Protein AF-W4GRT3-F1 (afdb_monomer)

Organism: Aphanomyces astaci (NCBI:txid112090)

Sequence (505 aa):
MNSPDLSDDTLLDVDLSLLLSSEDEAKFHHVVYFLQLHPTLINQLSRQQVNAFRAAGLLEIELSASHRSASITREMLTTGPMALMFPHYKTFFGVNHVTFRWQATTSGVDVTMANTSRRPVFVGLRVLAPQGIMALHLHDLVRLLETPSKVLLLGYVVTKRAIPLSVHPPAHNLLGLLYSQPILQYTRLGLTLNNRDVHNMRTALATGLVNFVQMSELLVNEAGQSVPFVSQSVGWEVECASWKVLEDLVSDGCQMLHLSCATTSKALILEDGRGGAFPVGVDALKRLFQGSAVQLVQLSECPSPTGGTASQLLLDAGVPYVVAAAPHIRQVTSSQLLRFSTHFYGALMGGKSIDASFCFAQNSPKLPADLFCLYGQSNGHHGSEVLFPITDAPETIFESLPTHRMTVNVCKGFIGRLRKAHDICFWLLDPTHDIRFVNIHGPSGIGKTQLALAATQYATDRGAFDGGIRLLHVKDMVQRKGAEHAVVWLQRIFINIKTNRSNDI

Nearest PDB structures (foldseek):
  1k2m-assembly1_A  TM=6.642E-01  e=6.809E-04  Saccharomyces cerevisiae
  1yjm-assembly2_B  TM=7.106E-01  e=2.486E-03  Mus musculus
  1ujx-assembly1_A  TM=6.169E-01  e=1.068E-03  Mus musculus
  2w3o-assembly1_A  TM=7.201E-01  e=5.469E-03  Homo sapiens
  1qu5-assembly1_A  TM=6.170E-01  e=1.273E-02  Saccharomyces cerevisiae

Structure (mmCIF, N/CA/C/O backbone):
data_AF-W4GRT3-F1
#
_entry.id   AF-W4GRT3-F1
#
loop_
_atom_site.group_PDB
_atom_site.id
_atom_site.type_symbol
_atom_site.label_atom_id
_atom_site.label_alt_id
_atom_site.label_comp_id
_atom_site.label_asym_id
_atom_site.label_entity_id
_atom_site.label_seq_id
_atom_site.pdbx_PDB_ins_code
_atom_site.Cartn_x
_atom_site.Cartn_y
_atom_site.Cartn_z
_atom_site.occupancy
_atom_site.B_iso_or_equiv
_atom_site.auth_seq_id
_atom_site.auth_comp_id
_atom_site.auth_asym_id
_atom_site.auth_atom_id
_atom_site.pdbx_PDB_model_num
ATOM 1 N N . MET A 1 1 ? 7.999 -18.810 78.544 1.00 31.42 1 MET A N 1
ATOM 2 C CA . MET A 1 1 ? 8.328 -17.628 77.719 1.00 31.42 1 MET A CA 1
ATOM 3 C C . MET A 1 1 ? 7.917 -17.933 76.290 1.00 31.42 1 MET A C 1
ATOM 5 O O . MET A 1 1 ? 8.084 -19.076 75.898 1.00 31.42 1 MET A O 1
ATOM 9 N N . ASN A 1 2 ? 7.412 -16.919 75.589 1.00 28.78 2 ASN A N 1
ATOM 10 C CA . ASN A 1 2 ? 7.278 -16.779 74.131 1.00 28.78 2 ASN A CA 1
ATOM 11 C C . ASN A 1 2 ? 6.502 -17.859 73.339 1.00 28.78 2 ASN A C 1
ATOM 13 O O . ASN A 1 2 ? 6.946 -18.987 73.165 1.00 28.78 2 ASN A O 1
ATOM 17 N N . SER A 1 3 ? 5.372 -17.420 72.781 1.00 23.30 3 SER A N 1
ATOM 18 C CA . SER A 1 3 ? 4.803 -17.817 71.480 1.00 23.30 3 SER A CA 1
ATOM 19 C C . SER A 1 3 ? 5.588 -17.126 70.326 1.00 23.30 3 SER A C 1
ATOM 21 O O . SER A 1 3 ? 6.538 -16.398 70.650 1.00 23.30 3 SER A O 1
ATOM 23 N N . PRO A 1 4 ? 5.238 -17.248 69.019 1.00 50.53 4 PRO A N 1
ATOM 24 C CA . PRO A 1 4 ? 4.123 -17.963 68.361 1.00 50.53 4 PRO A CA 1
ATOM 25 C C . PRO A 1 4 ? 4.665 -18.940 67.255 1.00 50.53 4 PRO A C 1
ATOM 27 O O . PRO A 1 4 ? 5.695 -19.547 67.529 1.00 50.53 4 PRO A O 1
ATOM 30 N N . ASP A 1 5 ? 4.105 -19.243 66.064 1.00 28.17 5 ASP A N 1
ATOM 31 C CA . ASP A 1 5 ? 2.927 -18.760 65.302 1.00 28.17 5 ASP A CA 1
ATOM 32 C C . ASP A 1 5 ? 2.471 -19.732 64.165 1.00 28.17 5 ASP A C 1
ATOM 34 O O . ASP A 1 5 ? 3.035 -20.815 64.046 1.00 28.17 5 ASP A O 1
ATOM 38 N N . LEU A 1 6 ? 1.458 -19.309 63.376 1.00 28.75 6 LEU A N 1
ATOM 39 C CA . LEU A 1 6 ? 1.121 -19.547 61.934 1.00 28.75 6 LEU A CA 1
ATOM 40 C C . LEU A 1 6 ? 1.724 -20.744 61.128 1.00 28.75 6 LEU A C 1
ATOM 42 O O . LEU A 1 6 ? 2.896 -21.074 61.254 1.00 28.75 6 LEU A O 1
ATOM 46 N N . SER A 1 7 ? 1.043 -21.318 60.120 1.00 27.84 7 SER A N 1
ATOM 47 C CA . SER A 1 7 ? -0.387 -21.290 59.748 1.00 27.84 7 SER A CA 1
ATOM 48 C C . SER A 1 7 ? -0.739 -22.369 58.713 1.00 27.84 7 SER A C 1
ATOM 50 O O . SER A 1 7 ? 0.069 -22.728 57.862 1.00 27.84 7 SER A O 1
ATOM 52 N N . ASP A 1 8 ? -1.997 -22.795 58.792 1.00 30.36 8 ASP A N 1
ATOM 53 C CA . ASP A 1 8 ? -2.892 -23.222 57.708 1.00 30.36 8 ASP A CA 1
ATOM 54 C C . ASP A 1 8 ? -2.507 -22.716 56.293 1.00 30.36 8 ASP A C 1
ATOM 56 O O . ASP A 1 8 ? -2.275 -21.520 56.111 1.00 30.36 8 ASP A O 1
ATOM 60 N N . ASP A 1 9 ? -2.469 -23.617 55.303 1.00 27.86 9 ASP A N 1
ATOM 61 C CA . ASP A 1 9 ? -2.171 -23.315 53.890 1.00 27.86 9 ASP A CA 1
ATOM 62 C C . ASP A 1 9 ? -3.283 -23.936 53.025 1.00 27.86 9 ASP A C 1
ATOM 64 O O . ASP A 1 9 ? -3.315 -25.141 52.752 1.00 27.86 9 ASP A O 1
ATOM 68 N N . THR A 1 10 ? -4.298 -23.125 52.721 1.00 30.16 10 THR A N 1
ATOM 69 C CA . THR A 1 10 ? -5.608 -23.593 52.255 1.00 30.16 10 THR A CA 1
ATOM 70 C C . THR A 1 10 ? -5.644 -23.869 50.753 1.00 30.16 10 THR A C 1
ATOM 72 O O . THR A 1 10 ? -5.160 -23.089 49.932 1.00 30.16 10 THR A O 1
ATOM 75 N N . LEU A 1 11 ? -6.341 -24.945 50.372 1.00 28.03 11 LEU A N 1
ATOM 76 C CA . LEU A 1 11 ? -6.884 -25.084 49.021 1.00 28.03 11 LEU A CA 1
ATOM 77 C C . LEU A 1 11 ? -7.899 -23.958 48.790 1.00 28.03 11 LEU A C 1
ATOM 79 O O . LEU A 1 11 ? -9.042 -24.047 49.232 1.00 28.03 11 LEU A O 1
ATOM 83 N N . LEU A 1 12 ? -7.477 -22.896 48.103 1.00 30.23 12 LEU A N 1
ATOM 84 C CA . LEU A 1 12 ? -8.391 -21.882 47.589 1.00 30.23 12 LEU A CA 1
ATOM 85 C C . LEU A 1 12 ? -9.170 -22.463 46.406 1.00 30.23 12 LEU A C 1
ATOM 87 O O . LEU A 1 12 ? -8.752 -22.357 45.250 1.00 30.23 12 LEU A O 1
ATOM 91 N N . ASP A 1 13 ? -10.314 -23.071 46.719 1.00 29.86 13 ASP A N 1
ATOM 92 C CA . ASP A 1 13 ? -11.393 -23.260 45.756 1.00 29.86 13 ASP A CA 1
ATOM 93 C C . ASP A 1 13 ? -11.694 -21.916 45.077 1.00 29.86 13 ASP A C 1
ATOM 95 O O . ASP A 1 13 ? -11.893 -20.889 45.731 1.00 29.86 13 ASP A O 1
ATOM 99 N N . VAL A 1 14 ? -11.713 -21.911 43.742 1.00 34.66 14 VAL A N 1
ATOM 100 C CA . VAL A 1 14 ? -12.131 -20.733 42.977 1.00 34.66 14 VAL A CA 1
ATOM 101 C C . VAL A 1 14 ? -13.649 -20.668 43.062 1.00 34.66 14 VAL A C 1
ATOM 103 O O . VAL A 1 14 ? -14.342 -21.400 42.356 1.00 34.66 14 VAL A O 1
ATOM 106 N N . ASP A 1 15 ? -14.134 -19.825 43.971 1.00 34.56 15 ASP A N 1
ATOM 107 C CA . ASP A 1 15 ? -15.536 -19.761 44.370 1.00 34.56 15 ASP A CA 1
ATOM 108 C C . ASP A 1 15 ? -16.459 -19.530 43.159 1.00 34.56 15 ASP A C 1
ATOM 110 O O . ASP A 1 15 ? -16.461 -18.476 42.520 1.00 34.56 15 ASP A O 1
ATOM 114 N N . LEU A 1 16 ? -17.228 -20.565 42.807 1.00 39.00 16 LEU A N 1
ATOM 115 C CA . LEU A 1 16 ? -18.207 -20.525 41.716 1.00 39.00 16 LEU A CA 1
ATOM 116 C C . LEU A 1 16 ? -19.518 -19.845 42.144 1.00 39.00 16 LEU A C 1
ATOM 118 O O . LEU A 1 16 ? -20.385 -19.580 41.305 1.00 39.00 16 LEU A O 1
ATOM 122 N N . SER A 1 17 ? -19.657 -19.530 43.432 1.00 41.81 17 SER A N 1
ATOM 123 C CA . SER A 1 17 ? -20.722 -18.697 43.975 1.00 41.81 17 SER A CA 1
ATOM 124 C C . SER A 1 17 ? -20.330 -17.227 43.816 1.00 41.81 17 SER A C 1
ATOM 126 O O . SER A 1 17 ? -19.512 -16.750 44.587 1.00 41.81 17 SER A O 1
ATOM 128 N N . LEU A 1 18 ? -20.911 -16.520 42.832 1.00 50.59 18 LEU A N 1
ATOM 129 C CA . LEU A 1 18 ? -21.228 -15.066 42.845 1.00 50.59 18 LEU A CA 1
ATOM 130 C C . LEU A 1 18 ? -21.679 -14.541 41.458 1.00 50.59 18 LEU A C 1
ATOM 132 O O . LEU A 1 18 ? -21.297 -13.456 41.019 1.00 50.59 18 LEU A O 1
ATOM 136 N N . LEU A 1 19 ? -22.531 -15.294 40.752 1.00 54.94 19 LEU A N 1
ATOM 137 C CA . LEU A 1 19 ? -23.274 -14.734 39.617 1.00 54.94 19 LEU A CA 1
ATOM 138 C C . LEU A 1 19 ? -24.345 -13.768 40.148 1.00 54.94 19 LEU A C 1
ATOM 140 O O . LEU A 1 19 ? -25.199 -14.161 40.942 1.00 54.94 19 LEU A O 1
ATOM 144 N N . LEU A 1 20 ? -24.271 -12.505 39.724 1.00 61.44 20 LEU A N 1
ATOM 145 C CA . LEU A 1 20 ? -25.205 -11.449 40.119 1.00 61.44 20 LEU A CA 1
ATOM 146 C C . LEU A 1 20 ? -26.630 -11.692 39.594 1.00 61.44 20 LEU A C 1
ATOM 148 O O . LEU A 1 20 ? -26.841 -12.399 38.607 1.00 61.44 20 LEU A O 1
ATOM 152 N N . SER A 1 21 ? -27.612 -11.036 40.222 1.00 69.81 21 SER A N 1
ATOM 153 C CA . SER A 1 21 ? -28.946 -10.901 39.630 1.00 69.81 21 SER A CA 1
ATOM 154 C C . SER A 1 21 ? -28.870 -10.080 38.334 1.00 69.81 21 SER A C 1
ATOM 156 O O . SER A 1 21 ? -27.985 -9.237 38.172 1.00 69.81 21 SER A O 1
ATOM 158 N N . SER A 1 22 ? -29.819 -10.270 37.416 1.00 67.12 22 SER A N 1
ATOM 159 C CA . SER A 1 22 ? -29.853 -9.505 36.159 1.00 67.12 22 SER A CA 1
ATOM 160 C C . SER A 1 22 ? -30.063 -7.995 36.367 1.00 67.12 22 SER A C 1
ATOM 162 O O . SER A 1 22 ? -29.666 -7.205 35.513 1.00 67.12 22 SER A O 1
ATOM 164 N N . GLU A 1 23 ? -30.644 -7.580 37.498 1.00 67.69 23 GLU A N 1
ATOM 165 C CA . GLU A 1 23 ? -30.813 -6.166 37.868 1.00 67.69 23 GLU A CA 1
ATOM 166 C C . GLU A 1 23 ? -29.538 -5.571 38.494 1.00 67.69 23 GLU A C 1
ATOM 168 O O . GLU A 1 23 ? -29.249 -4.384 38.327 1.00 67.69 23 GLU A O 1
ATOM 173 N N . ASP A 1 24 ? -28.734 -6.390 39.177 1.00 72.62 24 ASP A N 1
ATOM 174 C CA . ASP A 1 24 ? -27.425 -5.986 39.697 1.00 72.62 24 ASP A CA 1
ATOM 175 C C . ASP A 1 24 ? -26.358 -5.940 38.598 1.00 72.62 24 ASP A C 1
ATOM 177 O O . ASP A 1 24 ? -25.573 -4.995 38.543 1.00 72.62 24 ASP A O 1
ATOM 181 N N . GLU A 1 25 ? -26.363 -6.908 37.679 1.00 74.88 25 GLU A N 1
ATOM 182 C CA . GLU A 1 25 ? -25.458 -6.945 36.525 1.00 74.88 25 GLU A CA 1
ATOM 183 C C . GLU A 1 25 ? -25.653 -5.733 35.595 1.00 74.88 25 GLU A C 1
ATOM 185 O O . GLU A 1 25 ? -24.675 -5.177 35.087 1.00 74.88 25 GLU A O 1
ATOM 190 N N . ALA A 1 26 ? -26.893 -5.247 35.451 1.00 74.31 26 ALA A N 1
ATOM 191 C CA . ALA A 1 26 ? -27.224 -4.067 34.648 1.00 74.31 26 ALA A CA 1
ATOM 192 C C . ALA A 1 26 ? -26.418 -2.813 35.044 1.00 74.31 26 ALA A C 1
ATOM 194 O O . ALA A 1 26 ? -26.067 -2.001 34.184 1.00 74.31 26 ALA A O 1
ATOM 195 N N . LYS A 1 27 ? -26.045 -2.682 36.327 1.00 76.94 27 LYS A N 1
ATOM 196 C CA . LYS A 1 27 ? -25.219 -1.577 36.853 1.00 76.94 27 LYS A CA 1
ATOM 197 C C . LYS A 1 27 ? -23.838 -1.531 36.187 1.00 76.94 27 LYS A C 1
ATOM 199 O O . LYS A 1 27 ? -23.259 -0.456 36.033 1.00 76.94 27 LYS A O 1
ATOM 204 N N . PHE A 1 28 ? -23.338 -2.679 35.733 1.00 76.75 28 PHE A N 1
ATOM 205 C CA . PHE A 1 28 ? -22.020 -2.853 35.127 1.00 76.75 28 PHE A CA 1
ATOM 206 C C . PHE A 1 28 ? -22.022 -2.875 33.592 1.00 76.75 28 PHE A C 1
ATOM 208 O O . PHE A 1 28 ? -20.951 -2.917 32.992 1.00 76.75 28 PHE A O 1
ATOM 215 N N . HIS A 1 29 ? -23.180 -2.772 32.926 1.00 77.75 29 HIS A N 1
ATOM 216 C CA . HIS A 1 29 ? -23.263 -2.785 31.454 1.00 77.75 29 HIS A CA 1
ATOM 217 C C . HIS A 1 29 ? -22.465 -1.655 30.769 1.00 77.75 29 HIS A C 1
ATOM 219 O O . HIS A 1 29 ? -22.088 -1.787 29.608 1.00 77.75 29 HIS A O 1
ATOM 225 N N . HIS A 1 30 ? -22.161 -0.569 31.487 1.00 74.19 30 HIS A N 1
ATOM 226 C CA . HIS A 1 30 ? -21.310 0.527 31.012 1.00 74.19 30 HIS A CA 1
ATOM 227 C C . HIS A 1 30 ? -19.801 0.184 30.983 1.00 74.19 30 HIS A C 1
ATOM 229 O O . HIS A 1 30 ? -18.994 0.980 30.502 1.00 74.19 30 HIS A O 1
ATOM 235 N N . VAL A 1 31 ? -19.390 -0.967 31.530 1.00 79.88 31 VAL A N 1
ATOM 236 C CA . VAL A 1 31 ? -17.984 -1.372 31.658 1.00 79.88 31 VAL A CA 1
ATOM 237 C C . VAL A 1 31 ? -17.573 -2.257 30.481 1.00 79.88 31 VAL A C 1
ATOM 239 O O . VAL A 1 31 ? -17.681 -3.484 30.526 1.00 79.88 31 VAL A O 1
ATOM 242 N N . VAL A 1 32 ? -17.055 -1.619 29.432 1.00 83.38 32 VAL A N 1
ATOM 243 C CA . VAL A 1 32 ? -16.486 -2.296 28.258 1.00 83.38 32 VAL A CA 1
ATOM 244 C C . VAL A 1 32 ? -14.965 -2.396 28.384 1.00 83.38 32 VAL A C 1
ATOM 246 O O . VAL A 1 32 ? -14.283 -1.407 28.664 1.00 83.38 32 VAL A O 1
ATOM 249 N N . TYR A 1 33 ? -14.435 -3.594 28.148 1.00 87.06 33 TYR A N 1
ATOM 250 C CA . TYR A 1 33 ? -13.009 -3.857 27.985 1.00 87.06 33 TYR A CA 1
ATOM 251 C C . TYR A 1 33 ? -12.697 -4.135 26.514 1.00 87.06 33 TYR A C 1
ATOM 253 O O . TYR A 1 33 ? -13.517 -4.695 25.789 1.00 87.06 33 TYR A O 1
ATOM 261 N N . PHE A 1 34 ? -11.487 -3.788 26.089 1.00 88.00 34 PHE A N 1
ATOM 262 C CA . PHE A 1 34 ? -10.970 -4.103 24.763 1.00 88.00 34 PHE A CA 1
ATOM 263 C C . PHE A 1 34 ? -9.644 -4.850 24.885 1.00 88.00 34 PHE A C 1
ATOM 265 O O . PHE A 1 34 ? -8.769 -4.470 25.662 1.00 88.00 34 PHE A O 1
ATOM 272 N N . LEU A 1 35 ? -9.476 -5.900 24.085 1.00 89.94 35 LEU A N 1
ATOM 273 C CA . LEU A 1 35 ? -8.165 -6.475 23.797 1.00 89.94 35 LEU A CA 1
ATOM 274 C C . LEU A 1 35 ? -7.676 -5.840 22.499 1.00 89.94 35 LEU A C 1
ATOM 276 O O . LEU A 1 35 ? -8.092 -6.241 21.413 1.00 89.94 35 LEU A O 1
ATOM 280 N N . GLN A 1 36 ? -6.822 -4.828 22.616 1.00 88.69 36 GLN A N 1
ATOM 281 C CA . GLN A 1 36 ? -6.223 -4.153 21.465 1.00 88.69 36 GLN A CA 1
ATOM 282 C C . GLN A 1 36 ? -4.933 -4.870 21.065 1.00 88.69 36 GLN A C 1
ATOM 284 O O . GLN A 1 36 ? -4.139 -5.250 21.930 1.00 88.69 36 GLN A O 1
ATOM 289 N N . LEU A 1 37 ? -4.711 -5.068 19.765 1.00 83.69 37 LEU A N 1
ATOM 290 C CA . LEU A 1 37 ? -3.475 -5.652 19.243 1.00 83.69 37 LEU A CA 1
ATOM 291 C C . LEU A 1 37 ? -2.260 -4.819 19.705 1.00 83.69 37 LEU A C 1
ATOM 293 O O . LEU A 1 37 ? -2.313 -3.591 19.728 1.00 83.69 37 LEU A O 1
ATOM 297 N N . HIS A 1 38 ? -1.172 -5.469 20.130 1.00 82.19 38 HIS A N 1
ATOM 298 C CA . HIS A 1 38 ? -0.069 -4.777 20.812 1.00 82.19 38 HIS A CA 1
ATOM 299 C C . HIS A 1 38 ? 0.540 -3.646 19.949 1.00 82.19 38 HIS A C 1
ATOM 301 O O . HIS A 1 38 ? 0.904 -3.920 18.803 1.00 82.19 38 HIS A O 1
ATOM 307 N N . PRO A 1 39 ? 0.747 -2.413 20.466 1.00 69.94 39 PRO A N 1
ATOM 308 C CA . PRO A 1 39 ? 1.189 -1.274 19.650 1.00 69.94 39 PRO A CA 1
ATOM 309 C C . PRO A 1 39 ? 2.493 -1.505 18.877 1.00 69.94 39 PRO A C 1
ATOM 311 O O . PRO A 1 39 ? 2.586 -1.167 17.702 1.00 69.94 39 PRO A O 1
ATOM 314 N N . THR A 1 40 ? 3.491 -2.165 19.477 1.00 67.25 40 THR A N 1
ATOM 315 C CA . THR A 1 40 ? 4.738 -2.509 18.764 1.00 67.25 40 THR A CA 1
ATOM 316 C C . THR A 1 40 ? 4.515 -3.513 17.630 1.00 67.25 40 THR A C 1
ATOM 318 O O . THR A 1 40 ? 5.303 -3.531 16.694 1.00 67.25 40 THR A O 1
ATOM 321 N N . LEU A 1 41 ? 3.458 -4.335 17.694 1.00 68.81 41 LEU A N 1
ATOM 322 C CA . LEU A 1 41 ? 3.066 -5.203 16.584 1.00 68.81 41 LEU A CA 1
ATOM 323 C C . LEU A 1 41 ? 2.369 -4.379 15.495 1.00 68.81 41 LEU A C 1
ATOM 325 O O . LEU A 1 41 ? 2.785 -4.458 14.347 1.00 68.81 41 LEU A O 1
ATOM 329 N N . ILE A 1 42 ? 1.378 -3.545 15.848 1.00 65.81 42 ILE A N 1
ATOM 330 C CA . ILE A 1 42 ? 0.684 -2.654 14.895 1.00 65.81 42 ILE A CA 1
ATOM 331 C C . ILE A 1 42 ? 1.703 -1.831 14.091 1.00 65.81 42 ILE A C 1
ATOM 333 O O . ILE A 1 42 ? 1.656 -1.838 12.866 1.00 65.81 42 ILE A O 1
ATOM 337 N N . ASN A 1 43 ? 2.689 -1.231 14.763 1.00 59.56 43 ASN A N 1
ATOM 338 C CA . ASN A 1 43 ? 3.735 -0.410 14.139 1.00 59.56 43 ASN A CA 1
ATOM 339 C C . ASN A 1 43 ? 4.759 -1.209 13.297 1.00 59.56 43 ASN A C 1
ATOM 341 O O . ASN A 1 43 ? 5.625 -0.608 12.662 1.00 59.56 43 ASN A O 1
ATOM 345 N N . GLN A 1 44 ? 4.707 -2.545 13.315 1.00 59.34 44 GLN A N 1
ATOM 346 C CA . GLN A 1 44 ? 5.532 -3.439 12.488 1.00 59.34 44 GLN A CA 1
ATOM 347 C C . GLN A 1 44 ? 4.747 -4.083 11.338 1.00 59.34 44 GLN A C 1
ATOM 349 O O . GLN A 1 44 ? 5.359 -4.544 10.375 1.00 59.34 44 GLN A O 1
ATOM 354 N N . LEU A 1 45 ? 3.415 -4.131 11.424 1.00 63.94 45 LEU A N 1
ATOM 355 C CA . LEU A 1 45 ? 2.568 -4.686 10.377 1.00 63.94 45 LEU A CA 1
ATOM 356 C C . LEU A 1 45 ? 2.450 -3.719 9.196 1.00 63.94 45 LEU A C 1
ATOM 358 O O . LEU A 1 45 ? 2.214 -2.525 9.355 1.00 63.94 45 LEU A O 1
ATOM 362 N N . SER A 1 46 ? 2.525 -4.262 7.984 1.00 60.94 46 SER A N 1
ATOM 363 C CA . SER A 1 46 ? 2.028 -3.570 6.797 1.00 60.94 46 SER A CA 1
ATOM 364 C C . SER A 1 46 ? 0.517 -3.346 6.900 1.00 60.94 46 SER A C 1
ATOM 366 O O . SER A 1 46 ? -0.214 -4.128 7.512 1.00 60.94 46 SER A O 1
ATOM 368 N N . ARG A 1 47 ? 0.010 -2.311 6.236 1.00 63.78 47 ARG A N 1
ATOM 369 C CA . ARG A 1 47 ? -1.416 -1.983 6.259 1.00 63.78 47 ARG A CA 1
ATOM 370 C C . ARG A 1 47 ? -2.318 -3.103 5.730 1.00 63.78 47 ARG A C 1
ATOM 372 O O . ARG A 1 47 ? -3.372 -3.349 6.309 1.00 63.78 47 ARG A O 1
ATOM 379 N N . GLN A 1 48 ? -1.875 -3.872 4.732 1.00 65.56 48 GLN A N 1
ATOM 380 C CA . GLN A 1 48 ? -2.578 -5.086 4.295 1.00 65.56 48 GLN A CA 1
ATOM 381 C C . GLN A 1 48 ? -2.732 -6.112 5.437 1.00 65.56 48 GLN A C 1
ATOM 383 O O . GLN A 1 48 ? -3.772 -6.761 5.546 1.00 65.56 48 GLN A O 1
ATOM 388 N N . GLN A 1 49 ? -1.719 -6.260 6.298 1.00 71.31 49 GLN A N 1
ATOM 389 C CA . GLN A 1 49 ? -1.777 -7.122 7.481 1.00 71.31 49 GLN A CA 1
ATOM 390 C C . GLN A 1 49 ? -2.695 -6.523 8.568 1.00 71.31 49 GLN A C 1
ATOM 392 O O . GLN A 1 49 ? -3.505 -7.250 9.138 1.00 71.31 49 GLN A O 1
ATOM 397 N N . VAL A 1 50 ? -2.657 -5.206 8.811 1.00 70.69 50 VAL A N 1
ATOM 398 C CA . VAL A 1 50 ? -3.584 -4.522 9.744 1.00 70.69 50 VAL A CA 1
ATOM 399 C C . VAL A 1 50 ? -5.045 -4.663 9.293 1.00 70.69 50 VAL A C 1
ATOM 401 O O . VAL A 1 50 ? -5.908 -5.013 10.099 1.00 70.69 50 VAL A O 1
ATOM 404 N N . ASN A 1 51 ? -5.329 -4.481 8.002 1.00 68.88 51 ASN A N 1
ATOM 405 C CA . ASN A 1 51 ? -6.673 -4.642 7.445 1.00 68.88 51 ASN A CA 1
ATOM 406 C C . ASN A 1 51 ? -7.110 -6.119 7.416 1.00 68.88 51 ASN A C 1
ATOM 408 O O . ASN A 1 51 ? -8.294 -6.400 7.592 1.00 68.88 51 ASN A O 1
ATOM 412 N N . ALA A 1 52 ? -6.179 -7.077 7.309 1.00 74.38 52 ALA A N 1
ATOM 413 C CA . ALA A 1 52 ? -6.469 -8.496 7.533 1.00 74.38 52 ALA A CA 1
ATOM 414 C C . ALA A 1 52 ? -6.869 -8.785 8.995 1.00 74.38 52 ALA A C 1
ATOM 416 O O . ALA A 1 52 ? -7.87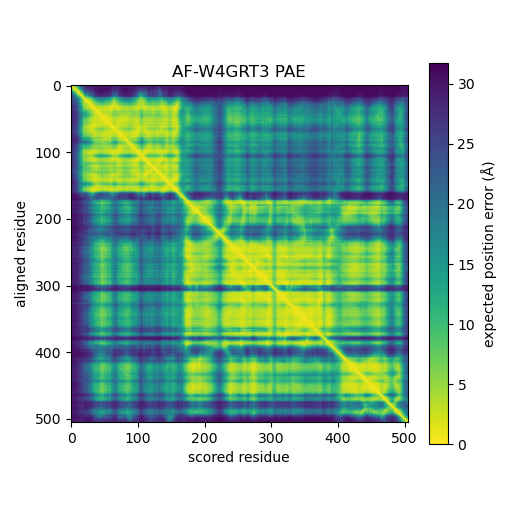4 -9.460 9.223 1.00 74.38 52 ALA A O 1
ATOM 417 N N . PHE A 1 53 ? -6.156 -8.216 9.976 1.00 79.31 53 PHE A N 1
ATOM 418 C CA . PHE A 1 53 ? -6.531 -8.276 11.396 1.00 79.31 53 PHE A CA 1
ATOM 419 C C . PHE A 1 53 ? -7.902 -7.631 11.656 1.00 79.31 53 PHE A C 1
ATOM 421 O O . PHE A 1 53 ? -8.718 -8.202 12.381 1.00 79.31 53 PHE A O 1
ATOM 428 N N . ARG A 1 54 ? -8.188 -6.476 11.037 1.00 80.62 54 ARG A N 1
ATOM 429 C CA . ARG A 1 54 ? -9.486 -5.787 11.138 1.00 80.62 54 ARG A CA 1
ATOM 430 C C . ARG A 1 54 ? -10.619 -6.649 10.571 1.00 80.62 54 ARG A C 1
ATOM 432 O O . ARG A 1 54 ? -11.597 -6.896 11.268 1.00 80.62 54 ARG A O 1
ATOM 439 N N . ALA A 1 55 ? -10.456 -7.175 9.355 1.00 73.69 55 ALA A N 1
ATOM 440 C CA . ALA A 1 55 ? -11.441 -8.035 8.692 1.00 73.69 55 ALA A CA 1
ATOM 441 C C . ALA A 1 55 ? -11.668 -9.382 9.407 1.00 73.69 55 ALA A C 1
ATOM 443 O O . ALA A 1 55 ? -12.735 -9.976 9.271 1.00 73.69 55 ALA A O 1
ATOM 444 N N . ALA A 1 56 ? -10.689 -9.864 10.179 1.00 81.62 56 ALA A N 1
ATOM 445 C CA . ALA A 1 56 ? -10.815 -11.062 11.009 1.00 81.62 56 ALA A CA 1
ATOM 446 C C . ALA A 1 56 ? -11.450 -10.805 12.394 1.00 81.62 56 ALA A C 1
ATOM 448 O O . ALA A 1 56 ? -11.610 -11.755 13.159 1.00 81.62 56 ALA A O 1
ATOM 449 N N . GLY A 1 57 ? -11.774 -9.552 12.746 1.00 84.44 57 GLY A N 1
ATOM 450 C CA . GLY A 1 57 ? -12.242 -9.191 14.091 1.00 84.44 57 GLY A CA 1
ATOM 451 C C . GLY A 1 57 ? -11.165 -9.359 15.171 1.00 84.44 57 GLY A C 1
ATOM 452 O O . GLY A 1 57 ? -11.481 -9.696 16.306 1.00 84.44 57 GLY A O 1
ATOM 453 N N . LEU A 1 58 ? -9.889 -9.194 14.804 1.00 87.69 58 LEU A N 1
ATOM 454 C CA . LEU A 1 58 ? -8.715 -9.438 15.653 1.00 87.69 58 LEU A CA 1
ATOM 455 C C . LEU A 1 58 ? -7.856 -8.179 15.902 1.00 87.69 58 LEU A C 1
ATOM 457 O O . LEU A 1 58 ? -6.805 -8.278 16.526 1.00 87.69 58 LEU A O 1
ATOM 461 N N . LEU A 1 59 ? -8.248 -7.001 15.403 1.00 82.38 59 LEU A N 1
ATOM 462 C CA . LEU A 1 59 ? -7.505 -5.750 15.637 1.00 82.38 59 LEU A CA 1
ATOM 463 C C . LEU A 1 59 ? -7.811 -5.156 17.024 1.00 82.38 59 LEU A C 1
ATOM 465 O O . LEU A 1 59 ? -6.901 -4.865 17.799 1.00 82.38 59 LEU A O 1
ATOM 469 N N . GLU A 1 60 ? -9.098 -5.029 17.342 1.00 86.62 60 GLU A N 1
ATOM 470 C CA . GLU A 1 60 ? -9.618 -4.776 18.685 1.00 86.62 60 GLU A CA 1
ATOM 471 C C . GLU A 1 60 ? -10.748 -5.785 18.931 1.00 86.62 60 GLU A C 1
ATOM 473 O O . GLU A 1 60 ? -11.603 -5.969 18.064 1.00 86.62 60 GLU A O 1
ATOM 478 N N . ILE A 1 61 ? -10.739 -6.463 20.081 1.00 89.44 61 ILE A N 1
ATOM 479 C CA . ILE A 1 61 ? -11.783 -7.422 20.474 1.00 89.44 61 ILE A CA 1
ATOM 480 C C . ILE A 1 61 ? -12.538 -6.838 21.668 1.00 89.44 61 ILE A C 1
ATOM 482 O O . ILE A 1 61 ? -11.944 -6.635 22.728 1.00 89.44 61 ILE A O 1
ATOM 486 N N . GLU A 1 62 ? -13.831 -6.569 21.494 1.00 89.06 62 GLU A N 1
ATOM 487 C CA . GLU A 1 62 ? -14.715 -6.075 22.555 1.00 89.06 62 GLU A CA 1
ATOM 488 C C . GLU A 1 62 ? -15.071 -7.192 23.552 1.00 89.06 62 GLU A C 1
ATOM 490 O O . GLU A 1 62 ? -15.363 -8.325 23.163 1.00 89.06 62 GLU A O 1
ATOM 495 N N . LEU A 1 63 ? -15.079 -6.855 24.842 1.00 88.69 63 LEU A N 1
ATOM 496 C CA . LEU A 1 63 ? -15.587 -7.683 25.932 1.00 88.69 63 LEU A CA 1
ATOM 497 C C . LEU A 1 63 ? -16.521 -6.834 26.802 1.00 88.69 63 LEU A C 1
ATOM 499 O O . LEU A 1 63 ? -16.098 -5.863 27.435 1.00 88.69 63 LEU A O 1
ATOM 503 N N . SER A 1 64 ? -17.804 -7.190 26.807 1.00 87.12 64 SER A N 1
ATOM 504 C CA . SER A 1 64 ? -18.891 -6.391 27.387 1.00 87.12 64 SER A CA 1
ATOM 505 C C . SER A 1 64 ? -20.070 -7.266 27.826 1.00 87.12 64 SER A C 1
ATOM 507 O O . SER A 1 64 ? -20.097 -8.471 27.572 1.00 87.12 64 SER A O 1
ATOM 509 N N . ALA A 1 65 ? -21.096 -6.657 28.429 1.00 82.12 65 ALA A N 1
ATOM 510 C CA . ALA A 1 65 ? -22.337 -7.349 28.782 1.00 82.12 65 ALA A CA 1
ATOM 511 C C . ALA A 1 65 ? -23.097 -7.928 27.566 1.00 82.12 65 ALA A C 1
ATOM 513 O O . ALA A 1 65 ? -23.828 -8.911 27.720 1.00 82.12 65 ALA A O 1
ATOM 514 N N . SER A 1 66 ? -22.910 -7.354 26.369 1.00 80.94 66 SER A N 1
ATOM 515 C CA . SER A 1 66 ? -23.389 -7.888 25.084 1.00 80.94 66 SER A CA 1
ATOM 516 C C . SER A 1 66 ? -22.412 -8.896 24.469 1.00 80.94 66 SER A C 1
ATOM 518 O O . SER A 1 66 ? -22.834 -9.943 23.983 1.00 80.94 66 SER A O 1
ATOM 520 N N . HIS A 1 67 ? -21.106 -8.637 24.550 1.00 86.06 67 HIS A N 1
ATOM 521 C CA . HIS A 1 67 ? -20.045 -9.505 24.032 1.00 86.06 67 HIS A CA 1
ATOM 522 C C . HIS A 1 67 ? -19.332 -10.242 25.176 1.00 86.06 67 HIS A C 1
ATOM 524 O O . HIS A 1 67 ? -18.143 -10.054 25.432 1.00 86.06 67 HIS A O 1
ATOM 530 N N . ARG A 1 68 ? -20.080 -11.102 25.886 1.00 87.94 68 ARG A N 1
ATOM 531 C CA . ARG A 1 68 ? -19.619 -11.743 27.137 1.00 87.94 68 ARG A CA 1
ATOM 532 C C . ARG A 1 68 ? -18.461 -12.727 26.971 1.00 87.94 68 ARG A C 1
ATOM 534 O O . ARG A 1 68 ? -17.798 -13.067 27.949 1.00 87.94 68 ARG A O 1
ATOM 541 N N . SER A 1 69 ? -18.204 -13.213 25.760 1.00 90.94 69 SER A N 1
ATOM 542 C CA . SER A 1 69 ? -17.049 -14.070 25.490 1.00 90.94 69 SER A CA 1
ATOM 543 C C . SER A 1 69 ? -16.568 -13.959 24.053 1.00 90.94 69 SER A C 1
ATOM 545 O O . SER A 1 69 ? -17.371 -14.067 23.128 1.00 90.94 69 SER A O 1
ATOM 547 N N . ALA A 1 70 ? -15.252 -13.874 23.875 1.00 92.00 70 ALA A N 1
ATOM 548 C CA . ALA A 1 70 ? -14.589 -13.933 22.577 1.00 92.00 70 ALA A CA 1
ATOM 549 C C . ALA A 1 70 ? -13.558 -15.069 22.568 1.00 92.00 70 ALA A C 1
ATOM 551 O O . ALA A 1 70 ? -12.952 -15.379 23.593 1.00 92.00 70 ALA A O 1
ATOM 552 N N . SER A 1 71 ? -13.336 -15.711 21.422 1.00 91.56 71 SER A N 1
ATOM 553 C CA . SER A 1 71 ? -12.318 -16.762 21.281 1.00 91.56 71 SER A CA 1
ATOM 554 C C . SER A 1 71 ? -11.468 -16.527 20.049 1.00 91.56 71 SER A C 1
ATOM 556 O O . SER A 1 71 ? -11.998 -16.378 18.954 1.00 91.56 71 SER A O 1
ATOM 558 N N . ILE A 1 72 ? -10.148 -16.567 20.217 1.00 91.75 72 ILE A N 1
ATOM 559 C CA . ILE A 1 72 ? -9.213 -16.545 19.095 1.00 91.75 72 ILE A CA 1
ATOM 560 C C . ILE A 1 72 ? -9.000 -17.996 18.662 1.00 91.75 72 ILE A C 1
ATOM 562 O O . ILE A 1 72 ? -8.502 -18.827 19.429 1.00 91.75 72 ILE A O 1
ATOM 566 N N . THR A 1 73 ? -9.397 -18.313 17.433 1.00 90.31 73 THR A N 1
ATOM 567 C CA . THR A 1 73 ? -9.268 -19.654 16.849 1.00 90.31 73 THR A CA 1
ATOM 568 C C . THR A 1 73 ? -8.097 -19.715 15.869 1.00 90.31 73 THR A C 1
ATOM 570 O O . THR A 1 73 ? -7.686 -18.710 15.284 1.00 90.31 73 THR A O 1
ATOM 573 N N . ARG A 1 74 ? -7.568 -20.919 15.615 1.00 88.50 74 ARG A N 1
ATOM 574 C CA . ARG A 1 74 ? -6.630 -21.132 14.494 1.00 88.50 74 ARG A CA 1
ATOM 575 C C 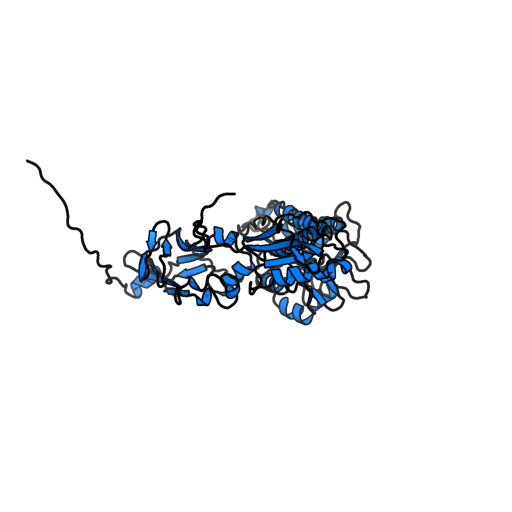. ARG A 1 74 ? -7.271 -20.801 13.148 1.00 88.50 74 ARG A C 1
ATOM 577 O O . ARG A 1 74 ? -6.543 -20.518 12.202 1.00 88.50 74 ARG A O 1
ATOM 584 N N . GLU A 1 75 ? -8.593 -20.883 13.030 1.00 87.56 75 GLU A N 1
ATOM 585 C CA . GLU A 1 75 ? -9.282 -20.568 11.783 1.00 87.56 75 GLU A CA 1
ATOM 586 C C . GLU A 1 75 ? -9.157 -19.080 11.460 1.00 87.56 75 GLU A C 1
ATOM 588 O O . GLU A 1 75 ? -8.541 -18.753 10.450 1.00 87.56 75 GLU A O 1
ATOM 593 N N . MET A 1 76 ? -9.556 -18.198 12.384 1.00 86.38 76 MET A N 1
ATOM 594 C CA . MET A 1 76 ? -9.406 -16.738 12.247 1.00 86.38 76 MET A CA 1
ATOM 595 C C . MET A 1 76 ? -7.958 -16.316 11.944 1.00 86.38 76 MET A C 1
ATOM 597 O O . MET A 1 76 ? -7.732 -15.364 11.209 1.00 86.38 76 MET A O 1
ATOM 601 N N . LEU A 1 77 ? -6.967 -17.046 12.471 1.00 85.38 77 LEU A N 1
ATOM 602 C CA . LEU A 1 77 ? -5.540 -16.788 12.244 1.00 85.38 77 LEU A CA 1
ATOM 603 C C . LEU A 1 77 ? -4.952 -17.448 10.978 1.00 85.38 77 LEU A C 1
ATOM 605 O O . LEU A 1 77 ? -3.783 -17.212 10.678 1.00 85.38 77 LEU A O 1
ATOM 609 N N . THR A 1 78 ? -5.679 -18.323 10.263 1.00 80.56 78 THR A N 1
ATOM 610 C CA . THR A 1 78 ? -5.114 -19.112 9.139 1.00 80.56 78 THR A CA 1
ATOM 611 C C . THR A 1 78 ? -6.061 -19.377 7.957 1.00 80.56 78 THR A C 1
ATOM 613 O O . THR A 1 78 ? -5.785 -20.270 7.144 1.00 80.56 78 THR A O 1
ATOM 616 N N . THR A 1 79 ? -7.154 -18.621 7.844 1.00 79.75 79 THR A N 1
ATOM 617 C CA . THR A 1 79 ? -8.067 -18.572 6.686 1.00 79.75 79 THR A CA 1
ATOM 618 C C . THR A 1 79 ? -8.300 -17.119 6.248 1.00 79.75 79 THR A C 1
ATOM 620 O O . THR A 1 79 ? -7.784 -16.187 6.869 1.00 79.75 79 THR A O 1
ATOM 623 N N . GLY A 1 80 ? -9.020 -16.913 5.137 1.00 80.50 80 GLY A N 1
ATOM 624 C CA . GLY A 1 80 ? -9.345 -15.575 4.630 1.00 80.50 80 GLY A CA 1
ATOM 625 C C . GLY A 1 80 ? -8.103 -14.684 4.429 1.00 80.50 80 GLY A C 1
ATOM 626 O O . GLY A 1 80 ? -7.049 -15.194 4.037 1.00 80.50 80 GLY A O 1
ATOM 627 N N . PRO A 1 81 ? -8.189 -13.373 4.730 1.00 68.31 81 PRO A N 1
ATOM 628 C CA . PRO A 1 81 ? -7.049 -12.451 4.673 1.00 68.31 81 PRO A CA 1
ATOM 629 C C . PRO A 1 81 ? -5.839 -12.880 5.524 1.00 68.31 81 PRO A C 1
ATOM 631 O O . PRO A 1 81 ? -4.695 -12.647 5.137 1.00 68.31 81 PRO A O 1
ATOM 634 N N . MET A 1 82 ? -6.073 -13.553 6.657 1.00 76.25 82 MET A N 1
ATOM 635 C CA . MET A 1 82 ? -5.030 -13.955 7.612 1.00 76.25 82 MET A CA 1
ATOM 636 C C . MET A 1 82 ? -4.218 -15.179 7.161 1.00 76.25 82 MET A C 1
ATOM 638 O O . MET A 1 82 ? -3.135 -15.433 7.692 1.00 76.25 82 MET A O 1
ATOM 642 N N . ALA A 1 83 ? -4.684 -15.924 6.151 1.00 73.56 83 ALA A N 1
ATOM 643 C CA . ALA A 1 83 ? -4.019 -17.131 5.649 1.00 73.56 83 ALA A CA 1
ATOM 644 C C . ALA A 1 83 ? -2.557 -16.904 5.215 1.00 73.56 83 ALA A C 1
ATOM 646 O O . ALA A 1 83 ? -1.733 -17.812 5.337 1.00 73.56 83 ALA A O 1
ATOM 647 N N . LEU A 1 84 ? -2.236 -15.694 4.740 1.00 67.19 84 LEU A N 1
ATOM 648 C CA . LEU A 1 84 ? -0.900 -15.313 4.274 1.00 67.19 84 LEU A CA 1
ATOM 649 C C . LEU A 1 84 ? 0.016 -14.794 5.395 1.00 67.19 84 LEU A C 1
ATOM 651 O O . LEU A 1 84 ? 1.230 -14.783 5.217 1.00 67.19 84 LEU A O 1
ATOM 655 N N . MET A 1 85 ? -0.537 -14.410 6.552 1.00 67.81 85 MET A N 1
ATOM 656 C CA . MET A 1 85 ? 0.236 -13.874 7.681 1.00 67.81 85 MET A CA 1
ATOM 657 C C . MET A 1 85 ? 0.956 -14.957 8.478 1.00 67.81 85 MET A C 1
ATOM 659 O O . MET A 1 85 ? 2.137 -14.834 8.793 1.00 67.81 85 MET A O 1
ATOM 663 N N . PHE A 1 86 ? 0.247 -16.041 8.808 1.00 65.75 86 PHE A N 1
ATOM 664 C CA . PHE A 1 86 ? 0.776 -17.088 9.683 1.00 65.75 86 PHE A CA 1
ATOM 665 C C . PHE A 1 86 ? 0.867 -18.501 9.052 1.00 65.75 86 PHE A C 1
ATOM 667 O O . PHE A 1 86 ? 0.724 -19.491 9.784 1.00 65.75 86 PHE A O 1
ATOM 674 N N . PRO A 1 87 ? 1.159 -18.674 7.740 1.00 58.56 87 PRO A N 1
ATOM 675 C CA . PRO A 1 87 ? 1.108 -19.983 7.075 1.00 58.56 87 PRO A CA 1
ATOM 676 C C . PRO A 1 87 ? 2.077 -20.997 7.699 1.00 58.56 87 PRO A C 1
ATOM 678 O O . PRO A 1 87 ? 1.773 -22.185 7.800 1.00 58.56 87 PRO A O 1
ATOM 681 N N . HIS A 1 88 ? 3.233 -20.537 8.184 1.00 64.81 88 HIS A N 1
ATOM 682 C CA . HIS A 1 88 ? 4.243 -21.384 8.825 1.00 64.81 88 HIS A CA 1
ATOM 683 C C . HIS A 1 88 ? 3.960 -21.672 10.315 1.00 64.81 88 HIS A C 1
ATOM 685 O O . HIS A 1 88 ? 4.562 -22.588 10.882 1.00 64.81 88 HIS A O 1
ATOM 691 N N . TYR A 1 89 ? 3.013 -20.959 10.941 1.00 67.06 89 TYR A N 1
ATOM 692 C CA . TYR A 1 89 ? 2.682 -21.085 12.370 1.00 67.06 89 TYR A CA 1
ATOM 693 C C . TYR A 1 89 ? 1.327 -21.761 12.641 1.00 67.06 89 TYR A C 1
ATOM 695 O O . TYR A 1 89 ? 0.975 -21.985 13.797 1.00 67.06 89 TYR A O 1
ATOM 703 N N . LYS A 1 90 ? 0.606 -22.215 11.604 1.00 75.62 90 LYS A N 1
ATOM 704 C CA . LYS A 1 90 ? -0.654 -22.991 11.707 1.00 75.62 90 LYS A CA 1
ATOM 705 C C . LYS A 1 90 ? -0.584 -24.235 12.617 1.00 75.62 90 LYS A C 1
ATOM 707 O O . LYS A 1 90 ? -1.614 -24.734 13.062 1.00 75.62 90 LYS A O 1
ATOM 712 N N . THR A 1 91 ? 0.621 -24.728 12.913 1.00 77.25 91 THR A N 1
ATOM 713 C CA . THR A 1 91 ? 0.900 -25.853 13.832 1.00 77.25 91 THR A CA 1
ATOM 714 C C . THR A 1 91 ? 1.153 -25.442 15.293 1.00 77.25 91 THR A C 1
ATOM 716 O O . THR A 1 91 ? 1.290 -26.308 16.157 1.00 77.25 91 THR A O 1
ATOM 719 N N . PHE A 1 92 ? 1.232 -24.142 15.587 1.00 76.69 92 PHE A N 1
ATOM 720 C CA . PHE A 1 92 ? 1.422 -23.593 16.934 1.00 76.69 92 PHE A CA 1
ATOM 721 C C . PHE A 1 92 ? 0.075 -23.267 17.597 1.00 76.69 92 PHE A C 1
ATOM 723 O O . PHE A 1 92 ? -0.068 -23.471 18.802 1.00 76.69 92 PHE A O 1
ATOM 730 N N . PHE A 1 93 ? -0.918 -22.842 16.810 1.00 83.44 93 PHE A N 1
ATOM 731 C CA . PHE A 1 93 ? -2.265 -22.509 17.277 1.00 83.44 93 PHE A CA 1
ATOM 732 C C . PHE A 1 93 ? -3.148 -23.752 17.511 1.00 83.44 93 PHE A C 1
ATOM 734 O O . PHE A 1 93 ? -3.173 -24.685 16.701 1.00 83.44 93 PHE A O 1
ATOM 741 N N . GLY A 1 94 ? -3.901 -23.749 18.617 1.00 81.62 94 GLY A N 1
ATOM 742 C CA . GLY A 1 94 ? -4.972 -24.721 18.889 1.00 81.62 94 GLY A CA 1
ATOM 743 C C . GLY A 1 94 ? -6.227 -24.427 18.059 1.00 81.62 94 GLY A C 1
ATOM 744 O O . GLY A 1 94 ? -6.352 -23.327 17.534 1.00 81.62 94 GLY A O 1
ATOM 745 N N . VAL A 1 95 ? -7.151 -25.392 17.922 1.00 84.62 95 VAL A N 1
ATOM 746 C CA . VAL A 1 95 ? -8.416 -25.197 17.169 1.00 84.62 95 VAL A CA 1
ATOM 747 C C . VAL A 1 95 ? -9.147 -23.969 17.714 1.00 84.62 95 VAL A C 1
ATOM 749 O O . VAL A 1 95 ? -9.226 -22.955 17.023 1.00 84.62 95 VAL A O 1
ATOM 752 N N . ASN A 1 96 ? -9.499 -24.025 18.998 1.00 86.31 96 ASN A N 1
ATOM 753 C CA . ASN A 1 96 ? -9.582 -22.850 19.854 1.00 86.31 96 ASN A CA 1
ATOM 754 C C . ASN A 1 96 ? -8.177 -22.651 20.445 1.00 86.31 96 ASN A C 1
ATOM 756 O O . ASN A 1 96 ? -7.537 -23.630 20.846 1.00 86.31 96 ASN A O 1
ATOM 760 N N . HIS A 1 97 ? -7.653 -21.426 20.416 1.00 88.31 97 HIS A N 1
ATOM 761 C CA . HIS A 1 97 ? -6.314 -21.129 20.925 1.00 88.31 97 HIS A CA 1
ATOM 762 C C . HIS A 1 97 ? -6.394 -20.519 22.324 1.00 88.31 97 HIS A C 1
ATOM 764 O O . HIS A 1 97 ? -5.763 -21.031 23.246 1.00 88.31 97 HIS A O 1
ATOM 770 N N . VAL A 1 98 ? -7.190 -19.463 22.481 1.00 92.06 98 VAL A N 1
ATOM 771 C CA . VAL A 1 98 ? -7.497 -18.828 23.767 1.00 92.06 98 VAL A CA 1
ATOM 772 C C . VAL A 1 98 ? -8.940 -18.332 23.758 1.00 92.06 98 VAL A C 1
ATOM 774 O O . VAL A 1 98 ? -9.458 -17.943 22.708 1.00 92.06 98 VAL A O 1
ATOM 777 N N . THR A 1 99 ? -9.579 -18.338 24.924 1.00 93.06 99 THR A N 1
ATOM 778 C CA . THR A 1 99 ? -10.942 -17.833 25.121 1.00 93.06 99 THR A CA 1
ATOM 779 C C . THR A 1 99 ? -10.935 -16.810 26.245 1.00 93.06 99 THR A C 1
ATOM 781 O O . THR A 1 99 ? -10.400 -17.079 27.316 1.00 93.06 99 THR A O 1
ATOM 784 N N . PHE A 1 100 ? -11.548 -15.658 26.007 1.00 93.44 100 PHE A N 1
ATOM 785 C CA . PHE A 1 100 ? -11.735 -14.593 26.983 1.00 93.44 100 PHE A CA 1
ATOM 786 C C . PHE A 1 100 ? -13.206 -14.528 27.393 1.00 93.44 100 PHE A C 1
ATOM 788 O O . PHE A 1 100 ? -14.091 -14.775 26.567 1.00 93.44 100 PHE A O 1
ATOM 795 N N . ARG A 1 101 ? -13.472 -14.202 28.657 1.00 92.38 101 ARG A N 1
ATOM 796 C CA . ARG A 1 101 ? -14.820 -14.009 29.203 1.00 92.38 101 ARG A CA 1
ATOM 797 C C . ARG A 1 101 ? -14.881 -12.734 30.031 1.00 92.38 101 ARG A C 1
ATOM 799 O O . ARG A 1 101 ? -13.982 -12.476 30.823 1.00 92.38 101 ARG A O 1
ATOM 806 N N . TRP A 1 102 ? -15.958 -11.986 29.847 1.00 91.69 102 TRP A N 1
ATOM 807 C CA . TRP A 1 102 ? -16.404 -10.886 30.695 1.00 91.69 102 TRP A CA 1
ATOM 808 C C . TRP A 1 102 ? -17.413 -11.461 31.694 1.00 91.69 102 TRP A C 1
ATOM 810 O O . TRP A 1 102 ? -18.323 -12.188 31.288 1.00 91.69 102 TRP A O 1
ATOM 820 N N . GLN A 1 103 ? -17.256 -11.166 32.982 1.00 88.00 103 GLN A N 1
ATOM 821 C CA . GLN A 1 103 ? -18.187 -11.593 34.025 1.00 88.00 103 GLN A CA 1
ATOM 822 C C . GLN A 1 103 ? -18.337 -10.486 35.069 1.00 88.00 103 GLN A C 1
ATOM 824 O O . GLN A 1 103 ? -17.343 -9.985 35.589 1.00 88.00 103 GLN A O 1
ATOM 829 N N . ALA A 1 104 ? -19.576 -10.116 35.393 1.00 83.06 104 ALA A N 1
ATOM 830 C CA . ALA A 1 104 ? -19.847 -9.242 36.526 1.00 83.06 104 ALA A CA 1
ATOM 831 C C . ALA A 1 104 ? -19.822 -10.043 37.840 1.00 83.06 104 ALA A C 1
ATOM 833 O O . ALA A 1 104 ? -20.355 -11.153 37.917 1.00 83.06 104 ALA A O 1
ATOM 834 N N . THR A 1 105 ? -19.206 -9.464 38.865 1.00 81.19 105 THR A N 1
ATOM 835 C CA . THR A 1 105 ? -19.055 -10.008 40.222 1.00 81.19 105 THR A CA 1
ATOM 836 C C . THR A 1 105 ? -19.461 -8.933 41.234 1.00 81.19 105 THR A C 1
ATOM 838 O O . THR A 1 105 ? -19.575 -7.757 40.890 1.00 81.19 105 THR A O 1
ATOM 841 N N . THR A 1 106 ? -19.682 -9.276 42.505 1.00 72.69 106 THR A N 1
ATOM 842 C CA . THR A 1 106 ? -20.029 -8.267 43.535 1.00 72.69 106 THR A CA 1
ATOM 843 C C . THR A 1 106 ? -18.944 -7.209 43.755 1.00 72.69 106 THR A C 1
ATOM 845 O O . THR A 1 106 ? -19.249 -6.119 44.232 1.00 72.69 106 THR A O 1
ATOM 848 N N . SER A 1 107 ? -17.698 -7.503 43.379 1.00 70.94 107 SER A N 1
ATOM 849 C CA . SER A 1 107 ? -16.560 -6.579 43.381 1.00 70.94 107 SER A CA 1
ATOM 850 C C . SER A 1 107 ? -16.445 -5.703 42.125 1.00 70.94 107 SER A C 1
ATOM 852 O O . SER A 1 107 ? -15.719 -4.710 42.160 1.00 70.94 107 SER A O 1
ATOM 854 N N . GLY A 1 108 ? -17.135 -6.029 41.025 1.00 81.00 108 GLY A N 1
ATOM 855 C CA . GLY A 1 108 ? -17.078 -5.253 39.786 1.00 81.00 108 GLY A CA 1
ATOM 856 C C . GLY A 1 108 ? -17.259 -6.087 38.519 1.00 81.00 108 GLY A C 1
ATOM 857 O O . GLY A 1 108 ? -18.266 -6.766 38.335 1.00 81.00 108 GLY A O 1
ATOM 858 N N . VAL A 1 109 ? -16.293 -5.984 37.605 1.00 82.44 109 VAL A N 1
ATOM 859 C CA . VAL A 1 109 ? -16.262 -6.740 36.347 1.00 82.44 109 VAL A CA 1
ATOM 860 C C . VAL A 1 109 ? -14.882 -7.336 36.165 1.00 82.44 109 VAL A C 1
ATOM 862 O O . VAL A 1 109 ? -13.896 -6.606 36.058 1.00 82.44 109 VAL A O 1
ATOM 865 N N . ASP A 1 110 ? -14.847 -8.655 36.063 1.00 86.44 110 ASP A N 1
ATOM 866 C CA . ASP A 1 110 ? -13.639 -9.437 35.884 1.00 86.44 110 ASP A CA 1
ATOM 867 C C . ASP A 1 110 ? -13.543 -9.935 34.440 1.00 86.44 110 ASP A C 1
ATOM 869 O O . ASP A 1 110 ? -14.495 -10.478 33.866 1.00 86.44 110 ASP A O 1
ATOM 873 N N . VAL A 1 111 ? -12.363 -9.765 33.839 1.00 89.81 111 VAL A N 1
ATOM 874 C CA . VAL A 1 111 ? -12.031 -10.359 32.542 1.00 89.81 111 VAL A CA 1
ATOM 875 C C . VAL A 1 111 ? -11.138 -11.565 32.786 1.00 89.81 111 VAL A C 1
ATOM 877 O O . VAL A 1 111 ? -10.017 -11.433 33.273 1.00 89.81 111 VAL A O 1
ATOM 880 N N . THR A 1 112 ? -11.611 -12.756 32.430 1.00 92.31 112 THR A N 1
ATOM 881 C CA . THR A 1 112 ? -10.845 -14.001 32.573 1.00 92.31 112 THR A CA 1
ATOM 882 C C . THR A 1 112 ? -10.393 -14.541 31.223 1.00 92.31 112 THR A C 1
ATOM 884 O O . THR A 1 112 ? -11.058 -14.383 30.199 1.00 92.31 112 THR A O 1
ATOM 887 N N . MET A 1 113 ? -9.235 -15.196 31.221 1.00 93.06 113 MET A N 1
ATOM 888 C CA . MET A 1 113 ? -8.607 -15.810 30.059 1.00 93.06 113 MET A CA 1
ATOM 889 C C . MET A 1 113 ? -8.385 -17.299 30.315 1.00 93.06 113 MET A C 1
ATOM 891 O O . MET A 1 113 ? -7.664 -17.666 31.238 1.00 93.06 113 MET A O 1
ATOM 895 N N . ALA A 1 114 ? -8.955 -18.149 29.464 1.00 92.50 114 ALA A N 1
ATOM 896 C CA . ALA A 1 114 ? -8.737 -19.590 29.446 1.00 92.50 114 ALA A CA 1
ATOM 897 C C . ALA A 1 114 ? -7.791 -19.978 28.297 1.00 92.50 114 ALA A C 1
ATOM 899 O O . ALA A 1 114 ? -8.060 -19.699 27.122 1.00 92.50 114 ALA A O 1
ATOM 900 N N . ASN A 1 115 ? -6.687 -20.655 28.620 1.00 91.44 115 ASN A N 1
ATOM 901 C CA . ASN A 1 115 ? -5.739 -21.162 27.628 1.00 91.44 115 ASN A CA 1
ATOM 902 C C . ASN A 1 115 ? -6.180 -22.539 27.113 1.00 91.44 115 ASN A C 1
ATOM 904 O O . ASN A 1 115 ? -5.759 -23.579 27.615 1.00 91.44 115 ASN A O 1
ATOM 908 N N . THR A 1 116 ? -7.000 -22.550 26.065 1.00 87.12 116 THR A N 1
ATOM 909 C CA . THR A 1 116 ? -7.468 -23.779 25.401 1.00 87.12 116 THR A CA 1
ATOM 910 C C . THR A 1 116 ? -6.425 -24.407 24.460 1.00 87.12 116 THR A C 1
ATOM 912 O O . THR A 1 116 ? -6.684 -25.441 23.838 1.00 87.12 116 THR A O 1
ATOM 915 N N . SER A 1 117 ? -5.221 -23.827 24.363 1.00 85.44 117 SER A N 1
ATOM 916 C CA . SER A 1 117 ? -4.146 -24.302 23.492 1.00 85.44 117 SER A CA 1
ATOM 917 C C . SER A 1 117 ? -3.353 -25.487 24.061 1.00 85.44 117 SER A C 1
ATOM 919 O O . SER A 1 117 ? -3.505 -25.904 25.205 1.00 85.44 117 SER A O 1
ATOM 921 N N . ARG A 1 118 ? -2.441 -26.025 23.239 1.00 81.69 118 ARG A N 1
ATOM 922 C CA . ARG A 1 118 ? -1.504 -27.102 23.611 1.00 81.69 118 ARG A CA 1
ATOM 923 C C . ARG A 1 118 ? -0.178 -26.596 24.203 1.00 81.69 118 ARG A C 1
ATOM 925 O O . ARG A 1 118 ? 0.768 -27.373 24.303 1.00 81.69 118 ARG A O 1
ATOM 932 N N . ARG A 1 119 ? -0.048 -25.298 24.494 1.00 83.25 119 ARG A N 1
ATOM 933 C CA . ARG A 1 119 ? 1.209 -24.648 24.910 1.00 83.25 119 ARG A CA 1
ATOM 934 C C . ARG A 1 119 ? 0.955 -23.671 26.060 1.00 83.25 119 ARG A C 1
ATOM 936 O O . ARG A 1 119 ? -0.168 -23.191 26.182 1.00 83.25 119 ARG A O 1
ATOM 943 N N . PRO A 1 120 ? 1.958 -23.345 26.892 1.00 84.69 120 PRO A N 1
ATOM 944 C CA . PRO A 1 120 ? 1.843 -22.200 27.783 1.00 84.69 120 PRO A CA 1
ATOM 945 C C . PRO A 1 120 ? 1.659 -20.911 26.971 1.00 84.69 120 PRO A C 1
ATOM 947 O O . PRO A 1 120 ? 2.270 -20.739 25.915 1.00 84.69 120 PRO A O 1
ATOM 950 N N . VAL A 1 121 ? 0.821 -20.024 27.492 1.00 88.62 121 VAL A N 1
ATOM 951 C CA . VAL A 1 121 ? 0.606 -18.645 27.029 1.00 88.62 121 VAL A CA 1
ATOM 952 C C . VAL A 1 121 ? 1.050 -17.718 28.164 1.00 88.62 121 VAL A C 1
ATOM 954 O O . VAL A 1 121 ? 1.061 -18.146 29.317 1.00 88.62 121 VAL A O 1
ATOM 957 N N . PHE A 1 122 ? 1.455 -16.477 27.887 1.00 89.19 122 PHE A N 1
ATOM 958 C CA . PHE A 1 122 ? 1.996 -15.589 28.926 1.00 89.19 122 PHE A CA 1
ATOM 959 C C . PHE A 1 122 ? 1.164 -14.317 29.104 1.00 89.19 122 PHE A C 1
ATOM 961 O O . PHE A 1 122 ? 0.615 -13.792 28.138 1.00 89.19 122 PHE A O 1
ATOM 968 N N . VAL A 1 123 ? 1.110 -13.805 30.335 1.00 88.81 123 VAL A N 1
ATOM 969 C CA . VAL A 1 123 ? 0.412 -12.561 30.701 1.00 88.81 123 VAL A CA 1
ATOM 970 C C . VAL A 1 123 ? 1.354 -11.718 31.562 1.00 88.81 123 VAL A C 1
ATOM 972 O O . VAL A 1 123 ? 1.633 -12.048 32.717 1.00 88.81 123 VAL A O 1
ATOM 975 N N . GLY A 1 124 ? 1.944 -10.676 30.975 1.00 84.31 124 GLY A N 1
ATOM 976 C CA . GLY A 1 124 ? 3.107 -10.004 31.556 1.00 84.31 124 GLY A CA 1
ATOM 977 C C . GLY A 1 124 ? 4.239 -11.013 31.791 1.00 84.31 124 GLY A C 1
ATOM 978 O O . GLY A 1 124 ? 4.665 -11.696 30.856 1.00 84.31 124 GLY A O 1
ATOM 979 N N . LEU A 1 125 ? 4.693 -11.150 33.040 1.00 82.75 125 LEU A N 1
ATOM 980 C CA . LEU A 1 125 ? 5.665 -12.173 33.463 1.00 82.75 125 LEU A CA 1
ATOM 981 C C . LEU A 1 125 ? 5.029 -13.521 33.867 1.00 82.75 125 LEU A C 1
ATOM 983 O O . LEU A 1 125 ? 5.752 -14.502 34.029 1.00 82.75 125 LEU A O 1
ATOM 987 N N . ARG A 1 126 ? 3.700 -13.592 34.032 1.00 88.69 126 ARG A N 1
ATOM 988 C CA . ARG A 1 126 ? 2.988 -14.799 34.487 1.00 88.69 126 ARG A CA 1
ATOM 989 C C . ARG A 1 126 ? 2.851 -15.819 33.354 1.00 88.69 126 ARG A C 1
ATOM 991 O O . ARG A 1 126 ? 2.700 -15.450 32.187 1.00 88.69 126 ARG A O 1
ATOM 998 N N . VAL A 1 127 ? 2.873 -17.105 33.705 1.00 89.19 127 VAL A N 1
ATOM 999 C CA . VAL A 1 127 ? 2.698 -18.229 32.772 1.00 89.19 127 VAL A CA 1
ATOM 1000 C C . VAL A 1 127 ? 1.322 -18.853 32.987 1.00 89.19 127 VAL A C 1
ATOM 1002 O O . VAL A 1 127 ? 0.991 -19.247 34.100 1.00 89.19 127 VAL A O 1
ATOM 1005 N N . LEU A 1 128 ? 0.537 -18.978 31.920 1.00 90.12 128 LEU A N 1
ATOM 1006 C CA . LEU A 1 128 ? -0.754 -19.653 31.910 1.00 90.12 128 LEU A CA 1
ATOM 1007 C C . LEU A 1 128 ? -0.613 -21.016 31.223 1.00 90.12 128 LEU A C 1
ATOM 1009 O O . LEU A 1 128 ? -0.445 -21.101 30.003 1.00 90.12 128 LEU A O 1
ATOM 1013 N N . ALA A 1 129 ? -0.659 -22.091 32.010 1.00 88.88 129 ALA A N 1
ATOM 1014 C CA . ALA A 1 129 ? -0.562 -23.465 31.519 1.00 88.88 129 ALA A CA 1
ATOM 1015 C C . ALA A 1 129 ? -1.749 -23.852 30.600 1.00 88.88 129 ALA A C 1
ATOM 1017 O O . ALA A 1 129 ? -2.808 -23.225 30.678 1.00 88.88 129 ALA A O 1
ATOM 1018 N N . PRO A 1 130 ? -1.606 -24.879 29.736 1.00 87.62 130 PRO A N 1
ATOM 1019 C CA . PRO A 1 130 ? -2.729 -25.471 29.004 1.00 87.62 130 PRO A CA 1
ATOM 1020 C C . PRO A 1 130 ? -3.896 -25.847 29.928 1.00 87.62 130 PRO A C 1
ATOM 1022 O O . PRO A 1 130 ? -3.678 -26.429 30.985 1.00 87.62 130 PRO A O 1
ATOM 1025 N N . GLN A 1 131 ? -5.123 -25.533 29.509 1.00 87.56 131 GLN A N 1
ATOM 1026 C CA . GLN A 1 131 ? -6.376 -25.636 30.280 1.00 87.56 131 GLN A CA 1
ATOM 1027 C C . GLN A 1 131 ? -6.451 -24.783 31.563 1.00 87.56 131 GLN A C 1
ATOM 1029 O O . GLN A 1 131 ? -7.460 -24.828 32.261 1.00 87.56 131 GLN A O 1
ATOM 1034 N N . GLY A 1 132 ? -5.437 -23.966 31.862 1.00 87.94 132 GLY A N 1
ATOM 1035 C CA . GLY A 1 132 ? -5.491 -22.999 32.956 1.00 87.94 132 GLY A CA 1
ATOM 1036 C C . GLY A 1 132 ? -6.383 -21.793 32.640 1.00 87.94 132 GLY A C 1
ATOM 1037 O O . GLY A 1 132 ? -6.559 -21.417 31.474 1.00 87.94 132 GLY A O 1
ATOM 1038 N N . ILE A 1 133 ? -6.886 -21.153 33.699 1.00 91.19 133 ILE A N 1
ATOM 1039 C CA . ILE A 1 133 ? -7.652 -19.899 33.663 1.00 91.19 133 ILE A CA 1
ATOM 1040 C C . ILE A 1 133 ? -6.902 -18.833 34.483 1.00 91.19 133 ILE A C 1
ATOM 1042 O O . ILE A 1 133 ? -6.280 -19.160 35.491 1.00 91.19 133 ILE A O 1
ATOM 1046 N N . MET A 1 134 ? -6.927 -17.570 34.051 1.00 91.81 134 MET A N 1
ATOM 1047 C CA . MET A 1 134 ? -6.293 -16.438 34.745 1.00 91.81 134 MET A CA 1
ATOM 1048 C C . MET A 1 134 ? -7.136 -15.163 34.622 1.00 91.81 134 MET A C 1
ATOM 1050 O O . MET A 1 134 ? -7.680 -14.892 33.553 1.00 91.81 134 MET A O 1
ATOM 1054 N N . ALA A 1 135 ? -7.204 -14.359 35.686 1.00 89.88 135 ALA A N 1
ATOM 1055 C CA . ALA A 1 135 ? -7.772 -13.011 35.643 1.00 89.88 135 ALA A CA 1
ATOM 1056 C C . ALA A 1 135 ? -6.797 -12.008 34.991 1.00 89.88 135 ALA A C 1
ATOM 1058 O O . ALA A 1 135 ? -5.603 -11.962 35.330 1.00 89.88 135 ALA A O 1
ATOM 1059 N N . LEU A 1 136 ? -7.320 -11.216 34.054 1.00 89.75 136 LEU A N 1
ATOM 1060 C CA . LEU A 1 136 ? -6.622 -10.147 33.346 1.00 89.75 136 LEU A CA 1
ATOM 1061 C C . LEU A 1 136 ? -6.961 -8.787 33.960 1.00 89.75 136 LEU A C 1
ATOM 1063 O O . LEU A 1 136 ? -8.117 -8.484 34.240 1.00 89.75 136 LEU A O 1
ATOM 1067 N N . HIS A 1 137 ? -5.941 -7.951 34.109 1.00 87.31 137 HIS A N 1
ATOM 1068 C CA . HIS A 1 137 ? -6.031 -6.609 34.673 1.00 87.31 137 HIS A CA 1
ATOM 1069 C C . HIS A 1 137 ? -5.869 -5.565 33.566 1.00 87.31 137 HIS A C 1
ATOM 1071 O O . HIS A 1 137 ? -5.450 -5.871 32.448 1.00 87.31 137 HIS A O 1
ATOM 1077 N N . LEU A 1 138 ? -6.167 -4.302 33.871 1.00 85.50 138 LEU A N 1
ATOM 1078 C CA . LEU A 1 138 ? -5.902 -3.211 32.937 1.00 85.50 138 LEU A CA 1
ATOM 1079 C C . LEU A 1 138 ? -4.398 -3.148 32.604 1.00 85.50 138 LEU A C 1
ATOM 1081 O O . LEU A 1 138 ? -3.555 -3.244 33.493 1.00 85.50 138 LEU A O 1
ATOM 1085 N N . HIS A 1 139 ? -4.079 -2.984 31.322 1.00 85.19 139 HIS A N 1
ATOM 1086 C CA . HIS A 1 139 ? -2.730 -2.991 30.750 1.00 85.19 139 HIS A CA 1
ATOM 1087 C C . HIS A 1 139 ? -1.951 -4.319 30.850 1.00 85.19 139 HIS A C 1
ATOM 1089 O O . HIS A 1 139 ? -0.763 -4.341 30.523 1.00 85.19 139 HIS A O 1
ATOM 1095 N N . ASP A 1 140 ? -2.590 -5.444 31.207 1.00 88.06 140 ASP A N 1
ATOM 1096 C CA . ASP A 1 140 ? -1.950 -6.762 31.083 1.00 88.06 140 ASP A CA 1
ATOM 1097 C C . ASP A 1 140 ? -1.571 -7.047 29.617 1.00 88.06 140 ASP A C 1
ATOM 1099 O O . ASP A 1 140 ? -2.408 -6.987 28.710 1.00 88.06 140 ASP A O 1
ATOM 1103 N N . LEU A 1 141 ? -0.298 -7.392 29.394 1.00 89.50 141 LEU A N 1
ATOM 1104 C CA . LEU A 1 141 ? 0.233 -7.782 28.088 1.00 89.50 141 LEU A CA 1
ATOM 1105 C C . LEU A 1 141 ? 0.080 -9.293 27.887 1.00 89.50 141 LEU A C 1
ATOM 1107 O O . LEU A 1 141 ? 0.870 -10.087 28.403 1.00 89.50 141 LEU A O 1
ATOM 1111 N N . VAL A 1 142 ? -0.920 -9.684 27.104 1.00 91.38 142 VAL A N 1
ATOM 1112 C CA . VAL A 1 142 ? -1.205 -11.071 26.722 1.00 91.38 142 VAL A CA 1
ATOM 1113 C C . VAL A 1 142 ? -0.340 -11.456 25.518 1.00 91.38 142 VAL A C 1
ATOM 1115 O O . VAL A 1 142 ? -0.484 -10.888 24.438 1.00 91.38 142 VAL A O 1
ATOM 1118 N N . ARG A 1 143 ? 0.556 -12.434 25.679 1.00 89.44 143 ARG A N 1
ATOM 1119 C CA . ARG A 1 143 ? 1.561 -12.847 24.680 1.00 89.44 143 ARG A CA 1
ATOM 1120 C C . ARG A 1 143 ? 1.228 -14.254 24.174 1.00 89.44 143 ARG A C 1
ATOM 1122 O O . ARG A 1 143 ? 1.477 -15.243 24.865 1.00 89.44 143 ARG A O 1
ATOM 1129 N N . LEU A 1 144 ? 0.609 -14.330 22.990 1.00 88.00 144 LEU A N 1
ATOM 1130 C CA . LEU A 1 144 ? 0.056 -15.562 22.400 1.00 88.00 144 LEU A CA 1
ATOM 1131 C C . LEU A 1 144 ? 1.077 -16.329 21.549 1.00 88.00 144 LEU A C 1
ATOM 1133 O O . LEU A 1 144 ? 1.109 -17.558 21.575 1.00 88.00 144 LEU A O 1
ATOM 1137 N N . LEU A 1 145 ? 1.917 -15.609 20.798 1.00 83.50 145 LEU A N 1
ATOM 1138 C CA . LEU A 1 145 ? 2.995 -16.191 19.998 1.00 83.50 145 LEU A CA 1
ATOM 1139 C C . LEU A 1 145 ? 4.261 -15.338 20.097 1.00 83.50 145 LEU A C 1
ATOM 1141 O O . LEU A 1 145 ? 4.212 -14.121 19.924 1.00 83.50 145 LEU A O 1
ATOM 1145 N N . GLU A 1 146 ? 5.396 -16.001 20.311 1.00 75.00 146 GLU A N 1
ATOM 1146 C CA . GLU A 1 146 ? 6.723 -15.387 20.398 1.00 75.00 146 GLU A CA 1
ATOM 1147 C C . GLU A 1 146 ? 7.776 -16.220 19.658 1.00 75.00 146 GLU A C 1
ATOM 1149 O O . GLU A 1 146 ? 7.611 -17.426 19.439 1.00 75.00 146 GLU A O 1
ATOM 1154 N N . THR A 1 147 ? 8.894 -15.586 19.307 1.00 66.75 147 THR A N 1
ATOM 1155 C CA . THR A 1 147 ? 10.117 -16.278 18.879 1.00 66.75 147 THR A CA 1
ATOM 1156 C C . THR A 1 147 ? 10.871 -16.890 20.077 1.00 66.75 147 THR A C 1
ATOM 1158 O O . THR A 1 147 ? 10.650 -16.493 21.221 1.00 66.75 147 THR A O 1
ATOM 1161 N N . PRO A 1 148 ? 11.855 -17.789 19.859 1.00 60.84 148 PRO A N 1
ATOM 1162 C CA . PRO A 1 148 ? 12.754 -18.253 20.921 1.00 60.84 148 PRO A CA 1
ATOM 1163 C C . PRO A 1 148 ? 13.632 -17.118 21.469 1.00 60.84 148 PRO A C 1
ATOM 1165 O O . PRO A 1 148 ? 14.060 -17.161 22.617 1.00 60.84 148 PRO A O 1
ATOM 1168 N N . SER A 1 149 ? 13.860 -16.079 20.656 1.00 60.47 149 SER A N 1
ATOM 1169 C CA . SER A 1 149 ? 14.494 -14.815 21.042 1.00 60.47 149 SER A CA 1
ATOM 1170 C C . SER A 1 149 ? 13.548 -13.836 21.761 1.00 60.47 149 SER A C 1
ATOM 1172 O O . SER A 1 149 ? 13.921 -12.684 21.952 1.00 60.47 149 SER A O 1
ATOM 1174 N N . LYS A 1 150 ? 12.348 -14.279 22.177 1.00 69.50 150 LYS A N 1
ATOM 1175 C CA . LYS A 1 150 ? 11.332 -13.496 22.911 1.00 69.50 150 LYS A CA 1
ATOM 1176 C C . LYS A 1 150 ? 10.838 -12.235 22.182 1.00 69.50 150 LYS A C 1
ATOM 1178 O O . LYS A 1 150 ? 10.424 -11.269 22.814 1.00 69.50 150 LYS A O 1
ATOM 1183 N N . VAL A 1 151 ? 10.861 -12.243 20.849 1.00 69.81 151 VAL A N 1
ATOM 1184 C CA . VAL A 1 151 ? 10.196 -11.222 20.028 1.00 69.81 151 VAL A CA 1
ATOM 1185 C C . VAL A 1 151 ? 8.720 -11.594 19.914 1.00 69.81 151 VAL A C 1
ATOM 1187 O O . VAL A 1 151 ? 8.394 -12.721 19.535 1.00 69.81 151 VAL A O 1
ATOM 1190 N N . LEU A 1 152 ? 7.836 -10.656 20.251 1.00 75.12 152 LEU A N 1
ATOM 1191 C CA . LEU A 1 152 ? 6.387 -10.834 20.182 1.00 75.12 152 LEU A CA 1
ATOM 1192 C C . LEU A 1 152 ? 5.917 -10.896 18.719 1.00 75.12 152 LEU A C 1
ATOM 1194 O O . LEU A 1 152 ? 6.255 -10.023 17.927 1.00 75.12 152 LEU A O 1
ATOM 1198 N N . LEU A 1 153 ? 5.124 -11.913 18.375 1.00 74.69 153 LEU A N 1
ATOM 1199 C CA . LEU A 1 153 ? 4.557 -12.122 17.031 1.00 74.69 153 LEU A CA 1
ATOM 1200 C C . LEU A 1 153 ? 3.025 -12.096 17.007 1.00 74.69 153 LEU A C 1
ATOM 1202 O O . LEU A 1 153 ? 2.424 -11.864 15.961 1.00 74.69 153 LEU A O 1
ATOM 1206 N N . LEU A 1 154 ? 2.389 -12.350 18.150 1.00 85.81 154 LEU A N 1
ATOM 1207 C CA . LEU A 1 154 ? 0.968 -12.109 18.365 1.00 85.81 154 LEU A CA 1
ATOM 1208 C C . LEU A 1 154 ? 0.742 -11.828 19.849 1.00 85.81 154 LEU A C 1
ATOM 1210 O O . LEU A 1 154 ? 1.065 -12.664 20.698 1.00 85.81 154 LEU A O 1
ATOM 1214 N N . GLY A 1 155 ? 0.162 -10.675 20.162 1.00 88.94 155 GLY A N 1
ATOM 1215 C CA . GLY A 1 155 ? -0.181 -10.305 21.527 1.00 88.94 155 GLY A CA 1
ATOM 1216 C C . GLY A 1 155 ? -1.096 -9.093 21.594 1.00 88.94 155 GLY A C 1
ATOM 1217 O O . GLY A 1 155 ? -1.207 -8.337 20.629 1.00 88.94 155 GLY A O 1
ATOM 1218 N N . TYR A 1 156 ? -1.742 -8.939 22.743 1.00 91.88 156 TYR A N 1
ATOM 1219 C CA . TYR A 1 156 ? -2.791 -7.961 23.005 1.00 91.88 156 TYR A CA 1
ATOM 1220 C C . TYR A 1 156 ? -2.530 -7.236 24.324 1.00 91.88 156 TYR A C 1
ATOM 1222 O O . TYR A 1 156 ? -1.938 -7.808 25.240 1.00 91.88 156 TYR A O 1
ATOM 1230 N N . VAL A 1 157 ? -3.002 -5.998 24.428 1.00 89.38 157 VAL A N 1
ATOM 1231 C CA . VAL A 1 157 ? -3.050 -5.228 25.675 1.00 89.38 157 VAL A CA 1
ATOM 1232 C C . VAL A 1 157 ? -4.508 -5.088 26.091 1.00 89.38 157 VAL A C 1
ATOM 1234 O O . VAL A 1 157 ? -5.353 -4.726 25.272 1.00 89.38 157 VAL A O 1
ATOM 1237 N N . VAL A 1 158 ? -4.800 -5.362 27.361 1.00 88.69 158 VAL A N 1
ATOM 1238 C CA . VAL A 1 158 ? -6.122 -5.093 27.942 1.00 88.69 158 VAL A CA 1
ATOM 1239 C C . VAL A 1 158 ? -6.275 -3.592 28.177 1.00 88.69 158 VAL A C 1
ATOM 1241 O O . VAL A 1 158 ? -5.493 -2.997 28.919 1.00 88.69 158 VAL A O 1
ATOM 1244 N N . THR A 1 159 ? -7.293 -2.964 27.599 1.00 84.62 159 THR A N 1
ATOM 1245 C CA . THR A 1 159 ? -7.620 -1.553 27.844 1.00 84.62 159 THR A CA 1
ATOM 1246 C C . THR A 1 159 ? -9.109 -1.362 28.129 1.00 84.62 159 THR A C 1
ATOM 1248 O O . THR A 1 159 ? -9.930 -2.261 27.947 1.00 84.62 159 THR A O 1
ATOM 1251 N N . LYS A 1 160 ? -9.457 -0.179 28.639 1.00 78.12 160 LYS A N 1
ATOM 1252 C CA . LYS A 1 160 ? -10.819 0.245 28.966 1.00 78.12 160 LYS A CA 1
ATOM 1253 C C . LYS A 1 160 ? -10.997 1.641 28.383 1.00 78.12 160 LYS A C 1
ATOM 1255 O O . LYS A 1 160 ? -10.369 2.584 28.858 1.00 78.12 160 LYS A O 1
ATOM 1260 N N . ARG A 1 161 ? -11.804 1.762 27.329 1.00 64.88 161 ARG A N 1
ATOM 1261 C CA . ARG A 1 161 ? -12.152 3.047 26.704 1.00 64.88 161 ARG A CA 1
ATOM 1262 C C . ARG A 1 161 ? -13.523 3.494 27.198 1.00 64.88 161 ARG A C 1
ATOM 1264 O O . ARG A 1 161 ? -14.462 2.704 27.200 1.00 64.88 161 ARG A O 1
ATOM 1271 N N . ALA A 1 162 ? -13.646 4.771 27.551 1.00 43.59 162 ALA A N 1
ATOM 1272 C CA . ALA A 1 162 ? -14.937 5.441 27.472 1.00 43.59 162 ALA A CA 1
ATOM 1273 C C . ALA A 1 162 ? -15.262 5.646 25.984 1.00 43.59 162 ALA A C 1
ATOM 1275 O O . ALA A 1 162 ? -14.397 6.065 25.216 1.00 43.59 162 ALA A O 1
ATOM 1276 N N . ILE A 1 163 ? -16.477 5.291 25.577 1.00 38.69 163 ILE A N 1
ATOM 1277 C CA . ILE A 1 163 ? -16.897 5.305 24.174 1.00 38.69 163 ILE A CA 1
ATOM 1278 C C . ILE A 1 163 ? -17.251 6.738 23.751 1.00 38.69 163 ILE A C 1
ATOM 1280 O O . ILE A 1 163 ? -18.102 7.369 24.376 1.00 38.69 163 ILE A O 1
ATOM 1284 N N . PRO A 1 164 ? -16.669 7.209 22.640 1.00 39.34 164 PRO A N 1
ATOM 1285 C CA . PRO A 1 164 ? -17.487 7.691 21.533 1.00 39.34 164 PRO A CA 1
ATOM 1286 C C . PRO A 1 164 ? -17.389 6.724 20.346 1.00 39.34 164 PRO A C 1
ATOM 1288 O O . PRO A 1 164 ? -16.307 6.409 19.854 1.00 39.34 164 PRO A O 1
ATOM 1291 N N . LEU A 1 165 ? -18.541 6.238 19.881 1.00 36.59 165 LEU A N 1
ATOM 1292 C CA . LEU A 1 165 ? -18.645 5.471 18.643 1.00 36.59 165 LEU A CA 1
ATOM 1293 C C . LEU A 1 165 ? -18.683 6.465 17.483 1.00 36.59 165 LEU A C 1
ATOM 1295 O O . LEU A 1 165 ? -19.696 7.138 17.292 1.00 36.59 165 LEU A O 1
ATOM 1299 N N . SER A 1 166 ? -17.622 6.520 16.676 1.00 31.23 166 SER A N 1
ATOM 1300 C CA . SER A 1 166 ? -17.767 7.041 15.315 1.00 31.23 166 SER A CA 1
ATOM 1301 C C . SER A 1 166 ? -18.649 6.063 14.542 1.00 31.23 166 SER A C 1
ATOM 1303 O O . SER A 1 166 ? -18.205 4.987 14.149 1.00 31.23 166 SER A O 1
ATOM 1305 N N . VAL A 1 167 ? -19.923 6.419 14.362 1.00 30.75 167 VAL A N 1
ATOM 1306 C CA . VAL A 1 167 ? -20.912 5.606 13.625 1.00 30.75 167 VAL A CA 1
ATOM 1307 C C . VAL A 1 167 ? -20.624 5.604 12.114 1.00 30.75 167 VAL A C 1
ATOM 1309 O O . VAL A 1 167 ? -21.151 4.778 11.370 1.00 30.75 167 VAL A O 1
ATOM 1312 N N . HIS A 1 168 ? -19.735 6.485 11.658 1.00 32.44 168 HIS A N 1
ATOM 1313 C CA . HIS A 1 168 ? -19.187 6.475 10.309 1.00 32.44 168 HIS A CA 1
ATOM 1314 C C . HIS A 1 168 ? -17.798 5.819 10.305 1.00 32.44 168 HIS A C 1
ATOM 1316 O O . HIS A 1 168 ? -17.018 6.066 11.234 1.00 32.44 168 HIS A O 1
ATOM 1322 N N . PRO A 1 169 ? -17.438 5.038 9.262 1.00 35.75 169 PRO A N 1
ATOM 1323 C CA . PRO A 1 169 ? -16.027 4.817 8.975 1.00 35.75 169 PRO A CA 1
ATOM 1324 C C . PRO A 1 169 ? -15.397 6.206 8.803 1.00 35.75 169 PRO A C 1
ATOM 1326 O O . PRO A 1 169 ? -15.981 7.027 8.086 1.00 35.75 169 PRO A O 1
ATOM 1329 N N . PRO A 1 170 ? -14.278 6.526 9.474 1.00 44.03 170 PRO A N 1
ATOM 1330 C CA . PRO A 1 170 ? -13.713 7.855 9.350 1.00 44.03 170 PRO A CA 1
ATOM 1331 C C . PRO A 1 170 ? -13.400 8.131 7.881 1.00 44.03 170 PRO A C 1
ATOM 1333 O O . PRO A 1 170 ? -12.769 7.309 7.210 1.00 44.03 170 PRO A O 1
ATOM 1336 N N . ALA A 1 171 ? -13.801 9.304 7.393 1.00 47.53 171 ALA A N 1
ATOM 1337 C CA . ALA A 1 171 ? -13.122 9.913 6.262 1.00 47.53 171 ALA A CA 1
ATOM 1338 C C . ALA A 1 171 ? -11.721 10.269 6.769 1.00 47.53 171 ALA A C 1
ATOM 1340 O O . ALA A 1 171 ? -11.484 11.368 7.263 1.00 47.53 171 ALA A O 1
ATOM 1341 N N . HIS A 1 172 ? -10.835 9.272 6.795 1.00 56.97 172 HIS A N 1
ATOM 1342 C CA . HIS A 1 172 ? -9.488 9.445 7.296 1.00 56.97 172 HIS A CA 1
ATOM 1343 C C . HIS A 1 172 ? -8.827 10.529 6.446 1.00 56.97 172 HIS A C 1
ATOM 1345 O O . HIS A 1 172 ? -8.787 10.406 5.220 1.00 56.97 172 HIS A O 1
ATOM 1351 N N . ASN A 1 173 ? -8.296 11.562 7.109 1.00 65.25 173 ASN A N 1
ATOM 1352 C CA . ASN A 1 173 ? -7.440 12.579 6.505 1.00 65.25 173 ASN A CA 1
ATOM 1353 C C . ASN A 1 173 ? -6.196 11.876 5.940 1.00 65.25 173 ASN A C 1
ATOM 1355 O O . ASN A 1 173 ? -5.187 11.748 6.629 1.00 65.25 173 ASN A O 1
ATOM 1359 N N . LEU A 1 174 ? -6.308 11.310 4.740 1.00 72.50 174 LEU A N 1
ATOM 1360 C CA . LEU A 1 174 ? -5.387 10.300 4.233 1.00 72.50 174 LEU A CA 1
ATOM 1361 C C . LEU A 1 174 ? -5.037 10.587 2.777 1.00 72.50 174 LEU A C 1
ATOM 1363 O O . LEU A 1 174 ? -5.897 10.533 1.893 1.00 72.50 174 LEU A O 1
ATOM 1367 N N . LEU A 1 175 ? -3.752 10.837 2.535 1.00 79.44 175 LEU A N 1
ATOM 1368 C CA . LEU A 1 175 ? -3.172 11.021 1.209 1.00 79.44 175 LEU A CA 1
ATOM 1369 C C . LEU A 1 175 ? -2.494 9.717 0.754 1.00 79.44 175 LEU A C 1
ATOM 1371 O O . LEU A 1 175 ? -1.424 9.347 1.240 1.00 79.44 175 LEU A O 1
ATOM 1375 N N . GLY A 1 176 ? -3.116 9.005 -0.188 1.00 82.50 176 GLY A N 1
ATOM 1376 C CA . GLY A 1 176 ? -2.602 7.740 -0.724 1.00 82.50 176 GLY A CA 1
ATOM 1377 C C . GLY A 1 176 ? -1.649 7.948 -1.903 1.00 82.50 176 GLY A C 1
ATOM 1378 O O . GLY A 1 176 ? -2.089 8.206 -3.024 1.00 82.50 176 GLY A O 1
ATOM 1379 N N . LEU A 1 177 ? -0.341 7.809 -1.683 1.00 84.00 177 LEU A N 1
ATOM 1380 C CA . LEU A 1 177 ? 0.699 7.997 -2.696 1.00 84.00 177 LEU A CA 1
ATOM 1381 C C . LEU A 1 177 ? 1.167 6.654 -3.274 1.00 84.00 177 LEU A C 1
ATOM 1383 O O . LEU A 1 177 ? 1.905 5.889 -2.653 1.00 84.00 177 LEU A O 1
ATOM 1387 N N . LEU A 1 178 ? 0.734 6.378 -4.499 1.00 85.00 178 LEU A N 1
ATOM 1388 C CA . LEU A 1 178 ? 0.733 5.057 -5.112 1.00 85.00 178 LEU A CA 1
ATOM 1389 C C . LEU A 1 178 ? 1.655 4.978 -6.329 1.00 85.00 178 LEU A C 1
ATOM 1391 O O . LEU A 1 178 ? 1.451 5.689 -7.307 1.00 85.00 178 LEU A O 1
ATOM 1395 N N . TYR A 1 179 ? 2.635 4.068 -6.318 1.00 80.94 179 TYR A N 1
ATOM 1396 C CA . TYR A 1 179 ? 3.541 3.834 -7.457 1.00 80.94 179 TYR A CA 1
ATOM 1397 C C . TYR A 1 179 ? 3.369 2.432 -8.071 1.00 80.94 179 TYR A C 1
ATOM 1399 O O . TYR A 1 179 ? 3.590 1.419 -7.408 1.00 80.94 179 TYR A O 1
ATOM 1407 N N . SER A 1 180 ? 2.994 2.368 -9.353 1.00 76.12 180 SER A N 1
ATOM 1408 C CA . SER A 1 180 ? 2.960 1.144 -10.171 1.00 76.12 180 SER A CA 1
ATOM 1409 C C . SER A 1 180 ? 4.104 1.196 -11.166 1.00 76.12 180 SER A C 1
ATOM 1411 O O . SER A 1 180 ? 4.132 2.048 -12.056 1.00 76.12 180 SER A O 1
ATOM 1413 N N . GLN A 1 181 ? 5.054 0.280 -11.022 1.00 77.25 181 GLN A N 1
ATOM 1414 C CA . GLN A 1 181 ? 6.170 0.110 -11.940 1.00 77.25 181 GLN A CA 1
ATOM 1415 C C . GLN A 1 181 ? 6.422 -1.388 -12.175 1.00 77.25 181 GLN A C 1
ATOM 1417 O O . GLN A 1 181 ? 7.351 -1.968 -11.602 1.00 77.25 181 GLN A O 1
ATOM 1422 N N . PRO A 1 182 ? 5.627 -2.034 -13.049 1.00 83.12 182 PRO A N 1
ATOM 1423 C CA . PRO A 1 182 ? 5.897 -3.384 -13.525 1.00 83.12 182 PRO A CA 1
ATOM 1424 C C . PRO A 1 182 ? 7.281 -3.458 -14.178 1.00 83.12 182 PRO A C 1
ATOM 1426 O O . PRO A 1 182 ? 7.573 -2.684 -15.095 1.00 83.12 182 PRO A O 1
ATOM 1429 N N . ILE A 1 183 ? 8.123 -4.420 -13.783 1.00 83.94 183 ILE A N 1
ATOM 1430 C CA . ILE A 1 183 ? 9.497 -4.564 -14.315 1.00 83.94 183 ILE A CA 1
ATOM 1431 C C . ILE A 1 183 ? 9.485 -4.684 -15.844 1.00 83.94 183 ILE A C 1
ATOM 1433 O O . ILE A 1 183 ? 10.348 -4.143 -16.536 1.00 83.94 183 ILE A O 1
ATOM 1437 N N . LEU A 1 184 ? 8.475 -5.367 -16.389 1.00 83.00 184 LEU A N 1
ATOM 1438 C CA . LEU A 1 184 ? 8.309 -5.562 -17.829 1.00 83.00 184 LEU A CA 1
ATOM 1439 C C . LEU A 1 184 ? 7.981 -4.269 -18.597 1.00 83.00 184 LEU A C 1
ATOM 1441 O O . LEU A 1 184 ? 8.189 -4.233 -19.808 1.00 83.00 184 LEU A O 1
ATOM 1445 N N . GLN A 1 185 ? 7.509 -3.212 -17.927 1.00 78.19 185 GLN A N 1
ATOM 1446 C CA . GLN A 1 185 ? 7.203 -1.922 -18.557 1.00 78.19 185 GLN A CA 1
ATOM 1447 C C . GLN A 1 185 ? 8.310 -0.874 -18.405 1.00 78.19 185 GLN A C 1
ATOM 1449 O O . GLN A 1 185 ? 8.243 0.145 -19.085 1.00 78.19 185 GLN A O 1
ATOM 1454 N N . TYR A 1 186 ? 9.364 -1.125 -17.616 1.00 80.38 186 TYR A N 1
ATOM 1455 C CA . TYR A 1 186 ? 10.442 -0.155 -17.356 1.00 80.38 186 TYR A CA 1
ATOM 1456 C C . TYR A 1 186 ? 10.961 0.549 -18.625 1.00 80.38 186 TYR A C 1
ATOM 1458 O O . TYR A 1 186 ? 11.040 1.772 -18.647 1.00 80.38 186 TYR A O 1
ATOM 1466 N N . THR A 1 187 ? 11.226 -0.184 -19.716 1.00 76.56 187 THR A N 1
ATOM 1467 C CA . THR A 1 187 ? 11.687 0.411 -20.988 1.00 76.56 187 THR A CA 1
ATOM 1468 C C . THR A 1 187 ? 10.677 1.376 -21.620 1.00 76.56 187 THR A C 1
ATOM 1470 O O . THR A 1 187 ? 11.096 2.372 -22.201 1.00 76.56 187 THR A O 1
ATOM 1473 N N . ARG A 1 188 ? 9.364 1.132 -21.491 1.00 70.56 188 ARG A N 1
ATOM 1474 C CA . ARG A 1 188 ? 8.315 2.063 -21.953 1.00 70.56 188 ARG A CA 1
ATOM 1475 C C . ARG A 1 188 ? 8.274 3.334 -21.096 1.00 70.56 188 ARG A C 1
ATOM 1477 O O . ARG A 1 188 ? 7.941 4.392 -21.613 1.00 70.56 188 ARG A O 1
ATOM 1484 N N . LEU A 1 189 ? 8.640 3.223 -19.819 1.00 67.06 189 LEU A N 1
ATOM 1485 C CA . LEU A 1 189 ? 8.638 4.314 -18.838 1.00 67.06 189 LEU A CA 1
ATOM 1486 C C . LEU A 1 189 ? 9.981 5.066 -18.746 1.00 67.06 189 LEU A C 1
ATOM 1488 O O . LEU A 1 189 ? 10.154 5.918 -17.882 1.00 67.06 189 LEU A O 1
ATOM 1492 N N . GLY A 1 190 ? 10.962 4.731 -19.595 1.00 70.06 190 GLY A N 1
ATOM 1493 C CA . GLY A 1 190 ? 12.323 5.282 -19.520 1.00 70.06 190 GLY A CA 1
ATOM 1494 C C . GLY A 1 190 ? 13.140 4.817 -18.301 1.00 70.06 190 GLY A C 1
ATOM 1495 O O . GLY A 1 190 ? 14.235 5.323 -18.067 1.00 70.06 190 GLY A O 1
ATOM 1496 N N . LEU A 1 191 ? 12.631 3.850 -17.533 1.00 75.69 191 LEU A N 1
ATOM 1497 C CA . LEU A 1 191 ? 13.249 3.323 -16.317 1.00 75.69 191 LEU A CA 1
ATOM 1498 C C . LEU A 1 191 ? 14.257 2.203 -16.619 1.00 75.69 191 LEU A C 1
ATOM 1500 O O . LEU A 1 191 ? 14.233 1.548 -17.665 1.00 75.69 191 LEU A O 1
ATOM 1504 N N . THR A 1 192 ? 15.133 1.931 -15.650 1.00 79.56 192 THR A N 1
ATOM 1505 C CA . THR A 1 192 ? 16.105 0.827 -15.702 1.00 79.56 192 THR A CA 1
ATOM 1506 C C . THR A 1 192 ? 16.077 0.021 -14.404 1.00 79.56 192 THR A C 1
ATOM 1508 O O . THR A 1 192 ? 15.481 0.443 -13.416 1.00 79.56 192 THR A O 1
ATOM 1511 N N . LEU A 1 193 ? 16.759 -1.131 -14.365 1.00 80.06 193 LEU A N 1
ATOM 1512 C CA . LEU A 1 193 ? 16.928 -1.895 -13.119 1.00 80.06 193 LEU A CA 1
ATOM 1513 C C . LEU A 1 193 ? 17.666 -1.103 -12.024 1.00 80.06 193 LEU A C 1
ATOM 1515 O O . LEU A 1 193 ? 17.526 -1.425 -10.848 1.00 80.06 193 LEU A O 1
ATOM 1519 N N . ASN A 1 194 ? 18.396 -0.045 -12.388 1.00 73.81 194 ASN A N 1
ATOM 1520 C CA . ASN A 1 194 ? 18.810 0.991 -11.453 1.00 73.81 194 ASN A CA 1
ATOM 1521 C C . ASN A 1 194 ? 17.700 2.046 -11.324 1.00 73.81 194 ASN A C 1
ATOM 1523 O O . ASN A 1 194 ? 17.771 3.120 -11.922 1.00 73.81 194 ASN A O 1
ATOM 1527 N N . ASN A 1 195 ? 16.665 1.729 -10.546 1.00 69.00 195 ASN A N 1
ATOM 1528 C CA . ASN A 1 195 ? 15.472 2.567 -10.390 1.00 69.00 195 ASN A CA 1
ATOM 1529 C C . ASN A 1 195 ? 15.654 3.718 -9.371 1.00 69.00 195 ASN A C 1
ATOM 1531 O O . ASN A 1 195 ? 14.739 4.085 -8.631 1.00 69.00 195 ASN A O 1
ATOM 1535 N N . 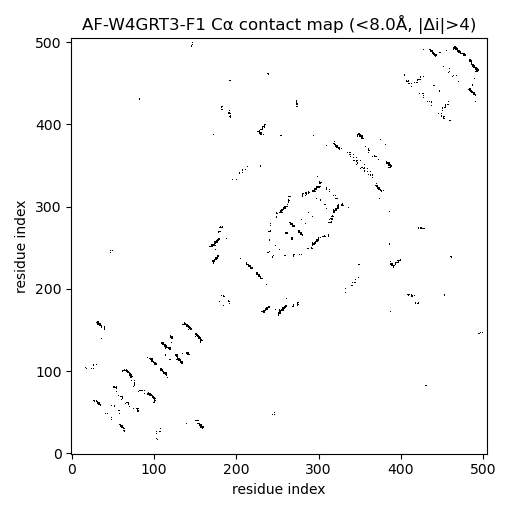ARG A 1 196 ? 16.878 4.256 -9.275 1.00 67.56 196 ARG A N 1
ATOM 1536 C CA . ARG A 1 196 ? 17.272 5.180 -8.204 1.00 67.56 196 ARG A CA 1
ATOM 1537 C C . ARG A 1 196 ? 16.511 6.501 -8.247 1.00 67.56 196 ARG A C 1
ATOM 1539 O O . ARG A 1 196 ? 16.211 7.033 -7.188 1.00 67.56 196 ARG A O 1
ATOM 1546 N N . ASP A 1 197 ? 16.173 7.018 -9.423 1.00 64.19 197 ASP A N 1
ATOM 1547 C CA . ASP A 1 197 ? 15.525 8.331 -9.528 1.00 64.19 197 ASP A CA 1
ATOM 1548 C C . ASP A 1 197 ? 14.061 8.302 -9.055 1.00 64.19 197 ASP A C 1
ATOM 1550 O O . ASP A 1 197 ? 13.602 9.260 -8.433 1.00 64.19 197 ASP A O 1
ATOM 1554 N N . VAL A 1 198 ? 13.366 7.169 -9.217 1.00 65.75 198 VAL A N 1
ATOM 1555 C CA . VAL A 1 198 ? 12.046 6.937 -8.604 1.00 65.75 198 VAL A CA 1
ATOM 1556 C C . VAL A 1 198 ? 12.174 6.773 -7.094 1.00 65.75 198 VAL A C 1
ATOM 1558 O O . VAL A 1 198 ? 11.414 7.393 -6.357 1.00 65.75 198 VAL A O 1
ATOM 1561 N N . HIS A 1 199 ? 13.142 5.987 -6.610 1.00 67.38 199 HIS A N 1
ATOM 1562 C CA . HIS A 1 199 ? 13.362 5.828 -5.168 1.00 67.38 199 HIS A CA 1
ATOM 1563 C C . HIS A 1 199 ? 13.710 7.175 -4.504 1.00 67.38 199 HIS A C 1
ATOM 1565 O O . HIS A 1 199 ? 13.119 7.527 -3.488 1.00 67.38 199 HIS A O 1
ATOM 1571 N N . ASN A 1 200 ? 14.590 7.975 -5.121 1.00 68.81 200 ASN A N 1
ATOM 1572 C CA . ASN A 1 200 ? 14.895 9.343 -4.697 1.00 68.81 200 ASN A CA 1
ATOM 1573 C C . ASN A 1 200 ? 13.622 10.205 -4.640 1.00 68.81 200 ASN A C 1
ATOM 1575 O O . ASN A 1 200 ? 13.412 10.906 -3.658 1.00 68.81 200 ASN A O 1
ATOM 1579 N N . MET A 1 201 ? 12.772 10.156 -5.675 1.00 68.94 201 MET A N 1
ATOM 1580 C CA . MET A 1 201 ? 11.537 10.944 -5.740 1.00 68.94 201 MET A CA 1
ATOM 1581 C C . MET A 1 201 ? 10.508 10.507 -4.687 1.00 68.94 201 MET A C 1
ATOM 1583 O O . MET A 1 201 ? 9.940 11.362 -4.014 1.00 68.94 201 MET A O 1
ATOM 1587 N N . ARG A 1 202 ? 10.305 9.196 -4.499 1.00 70.94 202 ARG A N 1
ATOM 1588 C CA . ARG A 1 202 ? 9.443 8.615 -3.455 1.00 70.94 202 ARG A CA 1
ATOM 1589 C C . ARG A 1 202 ? 9.890 9.071 -2.068 1.00 70.94 202 ARG A C 1
ATOM 1591 O O . ARG A 1 202 ? 9.074 9.558 -1.293 1.00 70.94 202 ARG A O 1
ATOM 1598 N N . THR A 1 203 ? 11.183 8.946 -1.773 1.00 70.50 203 THR A N 1
ATOM 1599 C CA . THR A 1 203 ? 11.758 9.351 -0.485 1.00 70.50 203 THR A CA 1
ATOM 1600 C C . THR A 1 203 ? 11.694 10.868 -0.300 1.00 70.50 203 THR A C 1
ATOM 1602 O O . THR A 1 203 ? 11.324 11.322 0.774 1.00 70.50 203 THR A O 1
ATOM 1605 N N . ALA A 1 204 ? 11.952 11.667 -1.341 1.00 70.38 204 ALA A N 1
ATOM 1606 C CA . ALA A 1 204 ? 11.825 13.125 -1.275 1.00 70.38 204 ALA A CA 1
ATOM 1607 C C . ALA A 1 204 ? 10.375 13.596 -1.061 1.00 70.38 204 ALA A C 1
ATOM 1609 O O . ALA A 1 204 ? 10.164 14.563 -0.336 1.00 70.38 204 ALA A O 1
ATOM 1610 N N . LEU A 1 205 ? 9.382 12.910 -1.641 1.00 68.75 205 LEU A N 1
ATOM 1611 C CA . LEU A 1 205 ? 7.965 13.161 -1.359 1.00 68.75 205 LEU A CA 1
ATOM 1612 C C . LEU A 1 205 ? 7.613 12.786 0.084 1.00 68.75 205 LEU A C 1
ATOM 1614 O O . LEU A 1 205 ? 7.040 13.610 0.785 1.00 68.75 205 LEU A O 1
ATOM 1618 N N . ALA A 1 206 ? 8.008 11.599 0.554 1.00 66.31 206 ALA A N 1
ATOM 1619 C CA . ALA A 1 206 ? 7.735 11.154 1.922 1.00 66.31 206 ALA A CA 1
ATOM 1620 C C . ALA A 1 206 ? 8.397 12.057 2.982 1.00 66.31 206 ALA A C 1
ATOM 1622 O O . ALA A 1 206 ? 7.741 12.492 3.920 1.00 66.31 206 ALA A O 1
ATOM 1623 N N . THR A 1 207 ? 9.678 12.407 2.820 1.00 66.38 207 THR A N 1
ATOM 1624 C CA . THR A 1 207 ? 10.374 13.340 3.723 1.00 66.38 207 THR A CA 1
ATOM 1625 C C . THR A 1 207 ? 9.854 14.773 3.584 1.00 66.38 207 THR A C 1
ATOM 1627 O O . THR A 1 207 ? 9.787 15.493 4.573 1.00 66.38 207 THR A O 1
ATOM 1630 N N . GLY A 1 208 ? 9.458 15.197 2.379 1.00 62.34 208 GLY A N 1
ATOM 1631 C CA . GLY A 1 208 ? 8.800 16.486 2.166 1.00 62.34 208 GLY A CA 1
ATOM 1632 C C . GLY A 1 208 ? 7.452 16.577 2.882 1.00 62.34 208 GLY A C 1
ATOM 1633 O O . GLY A 1 208 ? 7.152 17.621 3.448 1.00 62.34 208 GLY A O 1
ATOM 1634 N N . LEU A 1 209 ? 6.690 15.479 2.907 1.00 62.66 209 LEU A N 1
ATOM 1635 C CA . LEU A 1 209 ? 5.430 15.354 3.639 1.00 62.66 209 LEU A CA 1
ATOM 1636 C C . LEU A 1 209 ? 5.638 15.406 5.163 1.00 62.66 209 LEU A C 1
ATOM 1638 O O . LEU A 1 209 ? 5.037 16.252 5.816 1.00 62.66 209 LEU A O 1
ATOM 1642 N N . VAL A 1 210 ? 6.576 14.615 5.704 1.00 57.94 210 VAL A N 1
ATOM 1643 C CA . VAL A 1 210 ? 6.962 14.619 7.139 1.00 57.94 210 VAL A CA 1
ATOM 1644 C C . VAL A 1 210 ? 7.330 16.016 7.665 1.00 57.94 210 VAL A C 1
ATOM 1646 O O . VAL A 1 210 ? 7.162 16.291 8.848 1.00 57.94 210 VAL A O 1
ATOM 1649 N N . ASN A 1 211 ? 7.815 16.910 6.800 1.00 55.09 211 ASN A N 1
ATOM 1650 C CA . ASN A 1 211 ? 8.230 18.261 7.176 1.00 55.09 211 ASN A CA 1
ATOM 1651 C C . ASN A 1 211 ? 7.103 19.317 7.142 1.00 55.09 211 ASN A C 1
ATOM 1653 O O . ASN A 1 211 ? 7.389 20.491 7.395 1.00 55.09 211 ASN A O 1
ATOM 1657 N N . PHE A 1 212 ? 5.847 18.959 6.844 1.00 58.97 212 PHE A N 1
ATOM 1658 C CA . PHE A 1 212 ? 4.727 19.895 6.994 1.00 58.97 212 PHE A CA 1
ATOM 1659 C C . PHE A 1 212 ? 4.345 20.055 8.465 1.00 58.97 212 PHE A C 1
ATOM 1661 O O . PHE A 1 212 ? 3.553 19.304 9.026 1.00 58.97 212 PHE A O 1
ATOM 1668 N N . VAL A 1 213 ? 4.941 21.078 9.078 1.00 50.59 213 VAL A N 1
ATOM 1669 C CA . VAL A 1 213 ? 4.582 21.590 10.403 1.00 50.59 213 VAL A CA 1
ATOM 1670 C C . VAL A 1 213 ? 3.090 21.925 10.433 1.00 50.59 213 VAL A C 1
ATOM 1672 O O . VAL A 1 213 ? 2.600 22.582 9.513 1.00 50.59 213 VAL A O 1
ATOM 1675 N N . GLN A 1 214 ? 2.395 21.527 11.506 1.00 57.88 214 GLN A N 1
ATOM 1676 C CA . GLN A 1 214 ? 1.018 21.954 11.760 1.00 57.88 214 GLN A CA 1
ATOM 1677 C C . GLN A 1 214 ? 0.931 23.481 11.698 1.00 57.88 214 GLN A C 1
ATOM 1679 O O . GLN A 1 214 ? 1.536 24.179 12.514 1.00 57.88 214 GLN A O 1
ATOM 1684 N N . MET A 1 215 ? 0.194 24.001 10.720 1.00 57.28 215 MET A N 1
ATOM 1685 C CA . MET A 1 215 ? 0.007 25.439 10.584 1.00 57.28 215 MET A CA 1
ATOM 1686 C C . MET A 1 215 ? -1.144 25.867 11.484 1.00 57.28 215 MET A C 1
ATOM 1688 O O . MET A 1 215 ? -2.240 25.312 11.392 1.00 57.28 215 MET A O 1
ATOM 1692 N N . SER A 1 216 ? -0.881 26.844 12.352 1.00 57.94 216 SER A N 1
ATOM 1693 C CA . SER A 1 216 ? -1.896 27.505 13.162 1.00 57.94 216 SER A CA 1
ATOM 1694 C C . SER A 1 216 ? -2.167 28.916 12.644 1.00 57.94 216 SER A C 1
ATOM 1696 O O . SER A 1 216 ? -1.243 29.687 12.376 1.00 57.94 216 SER A O 1
ATOM 1698 N N . GLU A 1 217 ? -3.445 29.256 12.512 1.00 65.50 217 GLU A N 1
ATOM 1699 C CA . GLU A 1 217 ? -3.925 30.579 12.120 1.00 65.50 217 GLU A CA 1
ATOM 1700 C C . GLU A 1 217 ? -4.941 31.071 13.158 1.00 65.50 217 GLU A C 1
ATOM 1702 O O . GLU A 1 217 ? -5.780 30.312 13.642 1.00 65.50 217 GLU A O 1
ATOM 1707 N N . LEU A 1 218 ? -4.840 32.342 13.551 1.00 66.25 218 LEU A N 1
ATOM 1708 C CA . LEU A 1 218 ? -5.767 32.951 14.505 1.00 66.25 218 LEU A CA 1
ATOM 1709 C C . LEU A 1 218 ? -7.008 33.435 13.757 1.00 66.25 218 LEU A C 1
ATOM 1711 O O . LEU A 1 218 ? -6.963 34.467 13.086 1.00 66.25 218 LEU A O 1
ATOM 1715 N N . LEU A 1 219 ? -8.109 32.699 13.894 1.00 68.81 219 LEU A N 1
ATOM 1716 C CA . LEU A 1 219 ? -9.397 33.038 13.294 1.00 68.81 219 LEU A CA 1
ATOM 1717 C C . LEU A 1 219 ? -10.417 33.400 14.371 1.00 68.81 219 LEU A C 1
ATOM 1719 O O . LEU A 1 219 ? -10.327 32.972 15.521 1.00 68.81 219 LEU A O 1
ATOM 1723 N N . VAL A 1 220 ? -11.400 34.213 13.991 1.00 68.81 220 VAL A N 1
ATOM 1724 C CA . VAL A 1 220 ? -12.498 34.600 14.879 1.00 68.81 220 VAL A CA 1
ATOM 1725 C C . VAL A 1 220 ? -13.585 33.530 14.800 1.00 68.81 220 VAL A C 1
ATOM 1727 O O . VAL A 1 220 ? -14.142 33.303 13.728 1.00 68.81 220 VAL A O 1
ATOM 1730 N N . ASN A 1 221 ? -13.875 32.866 15.920 1.00 69.00 221 ASN A N 1
ATOM 1731 C CA . ASN A 1 221 ? -14.937 31.863 16.001 1.00 69.00 221 ASN A CA 1
ATOM 1732 C C . ASN A 1 221 ? -16.341 32.506 16.016 1.00 69.00 221 ASN A C 1
ATOM 1734 O O . ASN A 1 221 ? -16.486 33.725 16.124 1.00 69.00 221 ASN A O 1
ATOM 1738 N N . GLU A 1 222 ? -17.397 31.687 15.962 1.00 67.62 222 GLU A N 1
ATOM 1739 C CA . GLU A 1 222 ? -18.794 32.166 15.964 1.00 67.62 222 GLU A CA 1
ATOM 1740 C C . GLU A 1 222 ? -19.167 32.994 17.213 1.00 67.62 222 GLU A C 1
ATOM 1742 O O . GLU A 1 222 ? -20.088 33.807 17.167 1.00 67.62 222 GLU A O 1
ATOM 1747 N N . ALA A 1 223 ? -18.425 32.842 18.317 1.00 71.75 223 ALA A N 1
ATOM 1748 C CA . ALA A 1 223 ? -18.584 33.622 19.546 1.00 71.75 223 ALA A CA 1
ATOM 1749 C C . ALA A 1 223 ? -17.793 34.951 19.552 1.00 71.75 223 ALA A C 1
ATOM 1751 O O . ALA A 1 223 ? -17.731 35.626 20.582 1.00 71.75 223 ALA A O 1
ATOM 1752 N N . GLY A 1 224 ? -17.168 35.336 18.432 1.00 69.56 224 GLY A N 1
ATOM 1753 C CA . GLY A 1 224 ? -16.397 36.576 18.303 1.00 69.56 224 GLY A CA 1
ATOM 1754 C C . GLY A 1 224 ? -15.013 36.543 18.964 1.00 69.56 224 GLY A C 1
ATOM 1755 O O . GLY A 1 224 ? -14.390 37.592 19.127 1.00 69.56 224 GLY A O 1
ATOM 1756 N N . GLN A 1 225 ? -14.522 35.365 19.360 1.00 70.19 225 GLN A N 1
ATOM 1757 C CA . GLN A 1 225 ? -13.233 35.194 20.034 1.00 70.19 225 GLN A CA 1
ATOM 1758 C C . GLN A 1 225 ? -12.153 34.769 19.037 1.00 70.19 225 GLN A C 1
ATOM 1760 O O . GLN A 1 225 ? -12.399 33.937 18.169 1.00 70.19 225 GLN A O 1
ATOM 1765 N N . SER A 1 226 ? -10.943 35.318 19.178 1.00 75.12 226 SER A N 1
ATOM 1766 C CA . SER A 1 226 ? -9.780 34.877 18.399 1.00 75.12 226 SER A CA 1
ATOM 1767 C C . SER A 1 226 ? -9.252 33.556 18.963 1.00 75.12 226 SER A C 1
ATOM 1769 O O . SER A 1 226 ? -8.811 33.507 20.113 1.00 75.12 226 SER A O 1
ATOM 1771 N N . VAL A 1 227 ? -9.326 32.493 18.164 1.00 71.94 227 VAL A N 1
ATOM 1772 C CA . VAL A 1 227 ? -8.967 31.116 18.524 1.00 71.94 227 VAL A CA 1
ATOM 1773 C C . VAL A 1 227 ? -7.941 30.592 17.509 1.00 71.94 227 VAL A C 1
ATOM 1775 O O . VAL A 1 227 ? -8.081 30.858 16.313 1.00 71.94 227 VAL A O 1
ATOM 1778 N N . PRO A 1 228 ? -6.893 29.863 17.938 1.00 69.44 228 PRO A N 1
ATOM 1779 C CA . PRO A 1 228 ? -5.973 29.212 17.013 1.00 69.44 228 PRO A CA 1
ATOM 1780 C C . PRO A 1 228 ? -6.650 28.009 16.346 1.00 69.44 228 PRO A C 1
ATOM 1782 O O . PRO A 1 228 ? -6.810 26.957 16.961 1.00 69.44 228 PRO A O 1
ATOM 1785 N N . PHE A 1 229 ? -7.003 28.155 15.073 1.00 67.88 229 PHE A N 1
ATOM 1786 C CA . PHE A 1 229 ? -7.352 27.031 14.210 1.00 67.88 229 PHE A CA 1
ATOM 1787 C C . PHE A 1 229 ? -6.063 26.374 13.718 1.00 67.88 229 PHE A C 1
ATOM 1789 O O . PHE A 1 229 ? -5.110 27.062 13.355 1.00 67.88 229 PHE A O 1
ATOM 1796 N N . VAL A 1 230 ? -6.024 25.045 13.705 1.00 67.81 230 VAL A N 1
ATOM 1797 C CA . VAL A 1 230 ? -4.853 24.239 13.350 1.00 67.81 230 VAL A CA 1
ATOM 1798 C C . VAL A 1 230 ? -5.211 23.294 12.205 1.00 67.81 230 VAL A C 1
ATOM 1800 O O . VAL A 1 230 ? -6.309 22.736 12.167 1.00 67.81 230 VAL A O 1
ATOM 1803 N N . SER A 1 231 ? -4.286 23.082 11.269 1.00 67.31 231 SER A N 1
ATOM 1804 C CA . SER A 1 231 ? -4.384 21.996 10.285 1.00 67.31 231 SER A CA 1
ATOM 1805 C C . SER A 1 231 ? -4.552 20.643 10.987 1.00 67.31 231 SER A C 1
ATOM 1807 O O . SER A 1 231 ? -3.712 20.274 11.817 1.00 67.31 231 SER A O 1
ATOM 1809 N N . GLN A 1 232 ? -5.605 19.896 10.640 1.00 63.03 232 GLN A N 1
ATOM 1810 C CA . GLN A 1 232 ? -5.807 18.536 11.147 1.00 63.03 232 GLN A CA 1
ATOM 1811 C C . GLN A 1 232 ? -4.610 17.634 10.822 1.00 63.03 232 GLN A C 1
ATOM 1813 O O . GLN A 1 232 ? -3.874 17.873 9.864 1.00 63.03 232 GLN A O 1
ATOM 1818 N N . SER A 1 233 ? -4.422 16.578 11.615 1.00 64.31 233 SER A N 1
ATOM 1819 C CA . SER A 1 233 ? -3.421 15.559 11.299 1.00 64.31 233 SER A CA 1
ATOM 1820 C C . SER A 1 233 ? -3.822 14.835 10.011 1.00 64.31 233 SER A C 1
ATOM 1822 O O . SER A 1 233 ? -4.858 14.165 9.973 1.00 64.31 233 SER A O 1
ATOM 1824 N N . VAL A 1 234 ? -3.021 14.999 8.955 1.00 68.56 234 VAL A N 1
ATOM 1825 C CA . VAL A 1 234 ? -3.193 14.315 7.669 1.00 68.56 234 VAL A CA 1
ATOM 1826 C C . VAL A 1 234 ? -2.170 13.191 7.585 1.00 68.56 234 VAL A C 1
ATOM 1828 O O . VAL A 1 234 ? -0.980 13.428 7.388 1.00 68.56 234 VAL A O 1
ATOM 1831 N N . GLY A 1 235 ? -2.641 11.955 7.725 1.00 67.31 235 GLY A N 1
ATOM 1832 C CA . GLY A 1 235 ? -1.83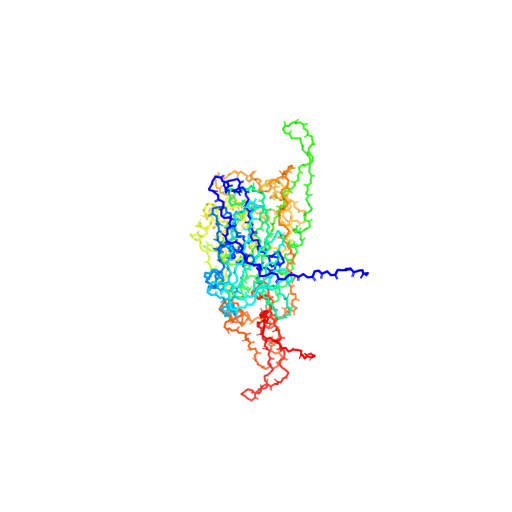9 10.778 7.438 1.00 67.31 235 GLY A CA 1
ATOM 1833 C C . GLY A 1 235 ? -1.533 10.673 5.943 1.00 67.31 235 GLY A C 1
ATOM 1834 O O . GLY A 1 235 ? -2.296 11.111 5.079 1.00 67.31 235 GLY A O 1
ATOM 1835 N N . TRP A 1 236 ? -0.426 10.025 5.609 1.00 70.81 236 TRP A N 1
ATOM 1836 C CA . TRP A 1 236 ? -0.115 9.631 4.239 1.00 70.81 236 TRP A CA 1
ATOM 1837 C C . TRP A 1 236 ? 0.339 8.181 4.209 1.00 70.81 236 TRP A C 1
ATOM 1839 O O . TRP A 1 236 ? 0.950 7.679 5.150 1.00 70.81 236 TRP A O 1
ATOM 1849 N N . GLU A 1 237 ? 0.086 7.523 3.086 1.00 72.88 237 GLU A N 1
ATOM 1850 C CA . GLU A 1 237 ? 0.562 6.168 2.831 1.00 72.88 237 GLU A CA 1
ATOM 1851 C C . GLU A 1 237 ? 1.331 6.124 1.517 1.00 72.88 237 GLU A C 1
ATOM 1853 O O . GLU A 1 237 ? 0.943 6.759 0.538 1.00 72.88 237 GLU A O 1
ATOM 1858 N N . VAL A 1 238 ? 2.457 5.406 1.491 1.00 76.19 238 VAL A N 1
ATOM 1859 C CA . VAL A 1 238 ? 3.381 5.402 0.341 1.00 76.19 238 VAL A CA 1
ATOM 1860 C C . VAL A 1 238 ? 3.590 3.976 -0.156 1.00 76.19 238 VAL A C 1
ATOM 1862 O O . VAL A 1 238 ? 4.634 3.349 0.069 1.00 76.19 238 VAL A O 1
ATOM 1865 N N . GLU A 1 239 ? 2.575 3.458 -0.839 1.00 77.75 239 GLU A N 1
ATOM 1866 C CA . GLU A 1 239 ? 2.407 2.037 -1.148 1.00 77.75 239 GLU A CA 1
ATOM 1867 C C . GLU A 1 239 ? 2.590 1.702 -2.637 1.00 77.75 239 GLU A C 1
ATOM 1869 O O . GLU A 1 239 ? 2.524 2.554 -3.526 1.00 77.75 239 GLU A O 1
ATOM 1874 N N . CYS A 1 240 ? 2.863 0.427 -2.923 1.00 81.75 240 CYS A N 1
ATOM 1875 C CA . CYS A 1 240 ? 2.961 -0.047 -4.298 1.00 81.75 240 CYS A CA 1
ATOM 1876 C C . CYS A 1 240 ? 1.554 -0.209 -4.884 1.00 81.75 240 CYS A C 1
ATOM 1878 O O . CYS A 1 240 ? 0.706 -0.893 -4.312 1.00 81.75 240 CYS A O 1
ATOM 1880 N N . ALA A 1 241 ? 1.314 0.415 -6.034 1.00 85.12 241 ALA A N 1
ATOM 1881 C CA . ALA A 1 241 ? 0.003 0.516 -6.655 1.00 85.12 241 ALA A CA 1
ATOM 1882 C C . ALA A 1 241 ? -0.390 -0.788 -7.363 1.00 85.12 241 ALA A C 1
ATOM 1884 O O . ALA A 1 241 ? -0.364 -0.894 -8.589 1.00 85.12 241 ALA A O 1
ATOM 1885 N N . SER A 1 242 ? -0.749 -1.790 -6.56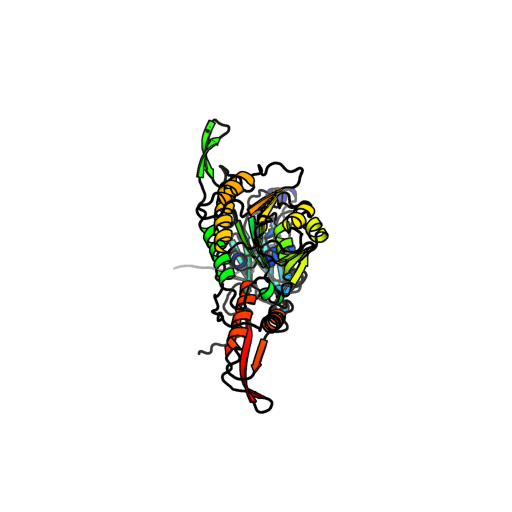6 1.00 88.25 242 SER A N 1
ATOM 1886 C CA . SER A 1 242 ? -1.540 -2.939 -7.006 1.00 88.25 242 SER A CA 1
ATOM 1887 C C . SER A 1 242 ? -3.035 -2.616 -6.936 1.00 88.25 242 SER A C 1
ATOM 1889 O O . SER A 1 242 ? -3.441 -1.681 -6.244 1.00 88.25 242 SER A O 1
ATOM 1891 N N . TRP A 1 243 ? -3.866 -3.406 -7.620 1.00 89.62 243 TRP A N 1
ATOM 1892 C CA . TRP A 1 243 ? -5.325 -3.248 -7.543 1.00 89.62 243 TRP A CA 1
ATOM 1893 C C . TRP A 1 243 ? -5.854 -3.387 -6.111 1.00 89.62 243 TRP A C 1
ATOM 1895 O O . TRP A 1 243 ? -6.595 -2.523 -5.659 1.00 89.62 243 TRP A O 1
ATOM 1905 N N . LYS A 1 244 ? -5.381 -4.391 -5.361 1.00 84.25 244 LYS A N 1
ATOM 1906 C CA . LYS A 1 244 ? -5.791 -4.600 -3.967 1.00 84.25 244 LYS A CA 1
ATOM 1907 C C . LYS A 1 244 ? -5.434 -3.419 -3.057 1.00 84.25 244 LYS A C 1
ATOM 1909 O O . LYS A 1 244 ? -6.257 -3.010 -2.252 1.00 84.25 244 LYS A O 1
ATOM 1914 N N . VAL A 1 245 ? -4.227 -2.866 -3.182 1.00 84.31 245 VAL A N 1
ATOM 1915 C CA . VAL A 1 245 ? -3.809 -1.706 -2.371 1.00 84.31 245 VAL A CA 1
ATOM 1916 C C . VAL A 1 245 ? -4.670 -0.478 -2.687 1.00 84.31 245 VAL A C 1
ATOM 1918 O O . VAL A 1 245 ? -4.978 0.303 -1.793 1.00 84.31 245 VAL A O 1
ATOM 1921 N N . LEU A 1 246 ? -5.105 -0.322 -3.942 1.00 89.25 246 LEU A N 1
ATOM 1922 C CA . LEU A 1 246 ? -6.051 0.722 -4.328 1.00 89.25 246 LEU A CA 1
ATOM 1923 C C . LEU A 1 246 ? -7.462 0.461 -3.755 1.00 89.25 246 LEU A C 1
ATOM 1925 O O . LEU A 1 246 ? -8.059 1.388 -3.218 1.00 89.25 246 LEU A O 1
ATOM 1929 N N . GLU A 1 247 ? -7.971 -0.777 -3.797 1.00 87.81 247 GLU A N 1
ATOM 1930 C CA . GLU A 1 247 ? -9.231 -1.165 -3.133 1.00 87.81 247 GLU A CA 1
ATOM 1931 C C . GLU A 1 247 ? -9.184 -0.895 -1.619 1.00 87.81 247 GLU A C 1
ATOM 1933 O O . GLU A 1 247 ? -10.096 -0.267 -1.081 1.00 87.81 247 GLU A O 1
ATOM 1938 N N . ASP A 1 248 ? -8.107 -1.309 -0.942 1.00 81.00 248 ASP A N 1
ATOM 1939 C CA . ASP A 1 248 ? -7.903 -1.099 0.494 1.00 81.00 248 ASP A CA 1
ATOM 1940 C C . ASP A 1 248 ? -7.831 0.418 0.819 1.00 81.00 248 ASP A C 1
ATOM 1942 O O . ASP A 1 248 ? -8.465 0.872 1.771 1.00 81.00 248 ASP A O 1
ATOM 1946 N N . LEU A 1 249 ? -7.153 1.232 -0.010 1.00 82.19 249 LEU A N 1
ATOM 1947 C CA . LEU A 1 249 ? -7.080 2.698 0.145 1.00 82.19 249 LEU A CA 1
ATOM 1948 C C . LEU A 1 249 ? -8.428 3.404 0.054 1.00 82.19 249 LEU A C 1
ATOM 1950 O O . LEU A 1 249 ? -8.726 4.267 0.878 1.00 82.19 249 LEU A O 1
ATOM 1954 N N . VAL A 1 250 ? -9.215 3.058 -0.960 1.00 85.88 250 VAL A N 1
ATOM 1955 C CA . VAL A 1 250 ? -10.518 3.678 -1.213 1.00 85.88 250 VAL A CA 1
ATOM 1956 C C . VAL A 1 250 ? -11.543 3.229 -0.163 1.00 85.88 250 VAL A C 1
ATOM 1958 O O . VAL A 1 250 ? -12.375 4.031 0.258 1.00 85.88 250 VAL A O 1
ATOM 1961 N N . SER A 1 251 ? -11.431 1.987 0.325 1.00 78.75 251 SER A N 1
ATOM 1962 C CA . SER A 1 251 ? -12.262 1.447 1.413 1.00 78.75 251 SER A CA 1
ATOM 1963 C C . SER A 1 251 ? -11.955 2.083 2.775 1.00 78.75 251 SER A C 1
ATOM 1965 O O . SER A 1 251 ? -12.869 2.299 3.565 1.00 78.75 251 SER A O 1
ATOM 1967 N N . ASP A 1 252 ? -10.692 2.434 3.039 1.00 73.31 252 ASP A N 1
ATOM 1968 C CA . ASP A 1 252 ? -10.247 3.180 4.231 1.00 73.31 252 ASP A CA 1
ATOM 1969 C C . ASP A 1 252 ? -10.554 4.700 4.152 1.00 73.31 252 ASP A C 1
ATOM 1971 O O . ASP A 1 252 ? -9.931 5.500 4.849 1.00 73.31 252 ASP A O 1
ATOM 1975 N N . GLY A 1 253 ? -11.488 5.136 3.298 1.00 74.94 253 GLY A N 1
ATOM 1976 C CA . GLY A 1 253 ? -11.987 6.519 3.295 1.00 74.94 253 GLY A CA 1
ATOM 1977 C C . GLY A 1 253 ? -11.011 7.580 2.769 1.00 74.94 253 GLY A C 1
ATOM 1978 O O . GLY A 1 253 ? -11.198 8.762 3.046 1.00 74.94 253 GLY A O 1
ATOM 1979 N N . CYS A 1 254 ? -9.985 7.187 2.006 1.00 84.19 254 CYS A N 1
ATOM 1980 C CA . CYS A 1 254 ? -9.000 8.105 1.431 1.00 84.19 254 CYS A CA 1
ATOM 1981 C C . CYS A 1 254 ? -9.650 9.168 0.521 1.00 84.19 254 CYS A C 1
ATOM 1983 O O . CYS A 1 254 ? -10.329 8.833 -0.448 1.00 84.19 254 CYS A O 1
ATOM 1985 N N . GLN A 1 255 ? -9.404 10.452 0.803 1.00 86.94 255 GLN A N 1
ATOM 1986 C CA . GLN A 1 255 ? -9.963 11.575 0.034 1.00 86.94 255 GLN A CA 1
ATOM 1987 C C . GLN A 1 255 ? -9.107 11.973 -1.179 1.00 86.94 255 GLN A C 1
ATOM 1989 O O . GLN A 1 255 ? -9.639 12.492 -2.167 1.00 86.94 255 GLN A O 1
ATOM 1994 N N . MET A 1 256 ? -7.788 11.744 -1.111 1.00 89.94 256 MET A N 1
ATOM 1995 C CA . MET A 1 256 ? -6.827 12.156 -2.137 1.00 89.94 256 MET A CA 1
ATOM 1996 C C . MET A 1 256 ? -5.846 11.037 -2.500 1.00 89.94 256 MET A C 1
ATOM 1998 O O . MET A 1 256 ? -5.091 10.558 -1.655 1.00 89.94 256 MET A O 1
ATOM 2002 N N . LEU A 1 257 ? -5.768 10.702 -3.790 1.00 92.06 257 LEU A N 1
ATOM 2003 C CA . LEU A 1 257 ? -4.799 9.741 -4.325 1.00 92.06 257 LEU A CA 1
ATOM 2004 C C . LEU A 1 257 ? -3.780 10.424 -5.247 1.00 92.06 257 LEU A C 1
ATOM 2006 O O . LEU A 1 257 ? -4.141 11.237 -6.095 1.00 92.06 257 LEU A O 1
ATOM 2010 N N . HIS A 1 258 ? -2.509 10.036 -5.162 1.00 90.50 258 HIS A N 1
ATOM 2011 C CA . HIS A 1 258 ? -1.497 10.354 -6.172 1.00 90.50 258 HIS A CA 1
ATOM 2012 C C . HIS A 1 258 ? -1.058 9.070 -6.873 1.00 90.50 258 HIS A C 1
ATOM 2014 O O . HIS A 1 258 ? -0.339 8.255 -6.300 1.00 90.50 258 HIS A O 1
ATOM 2020 N N . LEU A 1 259 ? -1.487 8.888 -8.122 1.00 89.38 259 LEU A N 1
ATOM 2021 C CA . LEU A 1 259 ? -1.211 7.701 -8.923 1.00 89.38 259 LEU A CA 1
ATOM 2022 C C . LEU A 1 259 ? -0.008 7.936 -9.852 1.00 89.38 259 LEU A C 1
ATOM 2024 O O . LEU A 1 259 ? -0.086 8.601 -10.890 1.00 89.38 259 LEU A O 1
ATOM 2028 N N . SER A 1 260 ? 1.112 7.323 -9.489 1.00 83.62 260 SER A N 1
ATOM 2029 C CA . SER A 1 260 ? 2.333 7.198 -10.282 1.00 83.62 260 SER A CA 1
ATOM 2030 C C . SER A 1 260 ? 2.334 5.854 -11.014 1.00 83.62 260 SER A C 1
ATOM 2032 O O . SER A 1 260 ? 3.017 4.910 -10.620 1.00 83.62 260 SER A O 1
ATOM 2034 N N . CYS A 1 261 ? 1.477 5.726 -12.029 1.00 80.31 261 CYS A N 1
ATOM 2035 C CA . CYS A 1 261 ? 1.204 4.463 -12.716 1.00 80.31 261 CYS A CA 1
ATOM 2036 C C . CYS A 1 261 ? 1.169 4.616 -14.237 1.00 80.31 261 CYS A C 1
ATOM 2038 O O . CYS A 1 261 ? 0.848 5.691 -14.746 1.00 80.31 261 CYS A O 1
ATOM 2040 N N . ALA A 1 262 ? 1.454 3.518 -14.944 1.00 79.00 262 ALA A N 1
ATOM 2041 C CA . ALA A 1 262 ? 1.440 3.511 -16.399 1.00 79.00 262 ALA A CA 1
ATOM 2042 C C . ALA A 1 262 ? 0.022 3.646 -16.963 1.00 79.00 262 ALA A C 1
ATOM 2044 O O . ALA A 1 262 ? -0.926 3.103 -16.400 1.00 79.00 262 ALA A O 1
ATOM 2045 N N . THR A 1 263 ? -0.149 4.364 -18.076 1.00 79.12 263 THR A N 1
ATOM 2046 C CA . THR A 1 263 ? -1.496 4.650 -18.610 1.00 79.12 263 THR A CA 1
ATOM 2047 C C . THR A 1 263 ? -1.703 4.259 -20.077 1.00 79.12 263 THR A C 1
ATOM 2049 O O . THR A 1 263 ? -0.771 4.036 -20.863 1.00 79.12 263 THR A O 1
ATOM 2052 N N . THR A 1 264 ? -2.975 4.117 -20.449 1.00 78.81 264 THR A N 1
ATOM 2053 C CA . THR A 1 264 ? -3.468 3.901 -21.816 1.00 78.81 264 THR A CA 1
ATOM 2054 C C . THR A 1 264 ? -4.818 4.602 -21.981 1.00 78.81 264 THR A C 1
ATOM 2056 O O . THR A 1 264 ? -5.477 4.913 -20.993 1.00 78.81 264 THR A O 1
ATOM 2059 N N . SER A 1 265 ? -5.292 4.772 -23.217 1.00 76.06 265 SER A N 1
ATOM 2060 C CA . SER A 1 265 ? -6.598 5.385 -23.520 1.00 76.06 265 SER A CA 1
ATOM 2061 C C . SER A 1 265 ? -7.830 4.576 -23.068 1.00 76.06 265 SER A C 1
ATOM 2063 O O . SER A 1 265 ? -8.951 4.973 -23.369 1.00 76.06 265 SER A O 1
ATOM 2065 N N . LYS A 1 266 ? -7.648 3.431 -22.390 1.00 83.50 266 LYS A N 1
ATOM 2066 C CA . LYS A 1 266 ? -8.738 2.562 -21.898 1.00 83.50 266 LYS A CA 1
ATOM 2067 C C . LYS A 1 266 ? -8.522 1.991 -20.492 1.00 83.50 266 LYS A C 1
ATOM 2069 O O . LYS A 1 266 ? -9.450 1.402 -19.943 1.00 83.50 266 LYS A O 1
ATOM 2074 N N . ALA A 1 267 ? -7.313 2.099 -19.940 1.00 88.12 267 ALA A N 1
ATOM 2075 C CA . ALA A 1 267 ? -6.949 1.478 -18.671 1.00 88.12 267 ALA A CA 1
ATOM 2076 C C . ALA A 1 267 ? -5.767 2.177 -17.981 1.00 88.12 267 ALA A C 1
ATOM 2078 O O . ALA A 1 267 ? -4.788 2.554 -18.641 1.00 88.12 267 ALA A O 1
ATOM 2079 N N . LEU A 1 268 ? -5.830 2.246 -16.649 1.00 89.00 268 LEU A N 1
ATOM 2080 C CA . LEU A 1 268 ? -4.654 2.415 -15.795 1.00 89.00 268 LEU A CA 1
ATOM 2081 C C . LEU A 1 268 ? -3.910 1.081 -15.714 1.00 89.00 268 LEU A C 1
ATOM 2083 O O . LEU A 1 268 ? -4.521 0.019 -15.800 1.00 89.00 268 LEU A O 1
ATOM 2087 N N . ILE A 1 269 ? -2.597 1.113 -15.540 1.00 87.56 269 ILE A N 1
ATOM 2088 C CA . ILE A 1 269 ? -1.760 -0.077 -15.415 1.00 87.56 269 ILE A CA 1
ATOM 2089 C C . ILE A 1 269 ? -1.181 -0.110 -14.003 1.00 87.56 269 ILE A C 1
ATOM 2091 O O . ILE A 1 269 ? -0.212 0.582 -13.679 1.00 87.56 269 ILE A O 1
ATOM 2095 N N . LEU A 1 270 ? -1.784 -0.944 -13.168 1.00 90.06 270 LEU A N 1
ATOM 2096 C CA . LEU A 1 270 ? -1.325 -1.247 -11.819 1.00 90.06 270 LEU A CA 1
ATOM 2097 C C . LEU A 1 270 ? -0.348 -2.434 -11.841 1.00 90.06 270 LEU A C 1
ATOM 2099 O O . LEU A 1 270 ? -0.044 -2.989 -12.902 1.00 90.06 270 LEU A O 1
ATOM 2103 N N . GLU A 1 271 ? 0.154 -2.833 -10.679 1.00 88.62 271 GLU A N 1
ATOM 2104 C CA . GLU A 1 271 ? 0.932 -4.064 -10.526 1.00 88.62 271 GLU A CA 1
ATOM 2105 C C . GLU A 1 271 ? 0.054 -5.269 -10.172 1.00 88.62 271 GLU A C 1
ATOM 2107 O O . GLU A 1 271 ? -0.928 -5.165 -9.437 1.00 88.62 271 GLU A O 1
ATOM 2112 N N . ASP A 1 272 ? 0.461 -6.442 -10.655 1.00 86.69 272 ASP A N 1
ATOM 2113 C CA . ASP A 1 272 ? -0.141 -7.746 -10.335 1.00 86.69 272 ASP A CA 1
ATOM 2114 C C . ASP A 1 272 ? 0.333 -8.332 -8.984 1.00 86.69 272 ASP A C 1
ATOM 2116 O O . ASP A 1 272 ? 0.085 -9.499 -8.678 1.00 86.69 272 ASP A O 1
ATOM 2120 N N . GLY A 1 273 ? 1.077 -7.546 -8.198 1.00 80.69 273 GLY A N 1
ATOM 2121 C CA . GLY A 1 273 ? 1.737 -7.969 -6.960 1.00 80.69 273 GLY A CA 1
ATOM 2122 C C . GLY A 1 273 ? 2.981 -8.848 -7.157 1.00 80.69 273 GLY A C 1
ATOM 2123 O O . GLY A 1 273 ? 3.671 -9.133 -6.186 1.00 80.69 273 GLY A O 1
ATOM 2124 N N . ARG A 1 274 ? 3.302 -9.257 -8.392 1.00 84.06 274 ARG A N 1
ATOM 2125 C CA . ARG A 1 274 ? 4.417 -10.155 -8.754 1.00 84.06 274 ARG A CA 1
ATOM 2126 C C . ARG A 1 274 ? 5.482 -9.486 -9.636 1.00 84.06 274 ARG A C 1
ATOM 2128 O O . ARG A 1 274 ? 6.528 -10.079 -9.904 1.00 84.06 274 ARG A O 1
ATOM 2135 N N . GLY A 1 275 ? 5.242 -8.242 -10.045 1.00 80.62 275 GLY A N 1
ATOM 2136 C CA . GLY A 1 275 ? 6.119 -7.413 -10.879 1.00 80.62 275 GLY A CA 1
ATOM 2137 C C . GLY A 1 275 ? 5.740 -7.386 -12.364 1.00 80.62 275 GLY A C 1
ATOM 2138 O O . GLY A 1 275 ? 6.460 -6.792 -13.178 1.00 80.62 275 GLY A O 1
ATOM 2139 N N . GLY A 1 276 ? 4.624 -8.025 -12.718 1.00 86.69 276 GLY A N 1
ATOM 2140 C CA . GLY A 1 276 ? 3.915 -7.864 -13.979 1.00 86.69 276 GLY A CA 1
ATOM 2141 C C . GLY A 1 276 ? 2.882 -6.733 -13.915 1.00 86.69 276 GLY A C 1
ATOM 2142 O O . GLY A 1 276 ? 2.794 -5.975 -12.948 1.00 86.69 276 GLY A O 1
ATOM 2143 N N . ALA A 1 277 ? 2.138 -6.570 -15.007 1.00 88.12 277 ALA A N 1
ATOM 2144 C CA . ALA A 1 277 ? 1.248 -5.436 -15.235 1.00 88.12 277 ALA A CA 1
ATOM 2145 C C . ALA A 1 277 ? -0.224 -5.861 -15.169 1.00 88.12 277 ALA A C 1
ATOM 2147 O O . ALA A 1 277 ? -0.636 -6.769 -15.890 1.00 88.12 277 ALA A O 1
ATOM 2148 N N . PHE A 1 278 ? -1.016 -5.160 -14.360 1.00 90.94 278 PHE A N 1
ATOM 2149 C CA . PHE A 1 278 ? -2.441 -5.395 -14.152 1.00 90.94 278 PHE A CA 1
ATOM 2150 C C . PHE A 1 278 ? -3.266 -4.233 -14.745 1.00 90.94 278 PHE A C 1
ATOM 2152 O O . PHE A 1 278 ? -3.347 -3.163 -14.136 1.00 90.94 278 PHE A O 1
ATOM 2159 N N . PRO A 1 279 ? -3.833 -4.381 -15.959 1.00 90.44 279 PRO A N 1
ATOM 2160 C CA . PRO A 1 279 ? -4.618 -3.329 -16.599 1.00 90.44 279 PRO A CA 1
ATOM 2161 C C . PRO A 1 279 ? -6.025 -3.223 -15.993 1.00 90.44 279 PRO A C 1
ATOM 2163 O O . PRO A 1 279 ? -6.794 -4.183 -16.003 1.00 90.44 279 PRO A O 1
ATOM 2166 N N . VAL A 1 280 ? -6.383 -2.029 -15.529 1.00 92.25 280 VAL A N 1
ATOM 2167 C CA . VAL A 1 280 ? -7.662 -1.704 -14.892 1.00 92.25 280 VAL A CA 1
ATOM 2168 C C . VAL A 1 280 ? -8.466 -0.770 -15.793 1.00 92.25 280 VAL A C 1
ATOM 2170 O O . VAL A 1 280 ? -8.109 0.395 -15.968 1.00 92.25 280 VAL A O 1
ATOM 2173 N N . GLY A 1 281 ? -9.548 -1.290 -16.374 1.00 92.31 281 GLY A N 1
ATOM 2174 C CA . GLY A 1 281 ? -10.467 -0.527 -17.224 1.00 92.31 281 GLY A CA 1
ATOM 2175 C C . GLY A 1 281 ? -11.500 0.295 -16.446 1.00 92.31 281 GLY A C 1
ATOM 2176 O O . GLY A 1 281 ? -11.715 0.087 -15.249 1.00 92.31 281 GLY A O 1
ATOM 2177 N N . VAL A 1 282 ? -12.183 1.199 -17.156 1.00 92.25 282 VAL A N 1
ATOM 2178 C CA . VAL A 1 282 ? -13.148 2.152 -16.575 1.00 92.25 282 VAL A CA 1
ATOM 2179 C C . VAL A 1 282 ? -14.233 1.482 -15.720 1.00 92.25 282 VAL A C 1
ATOM 2181 O O . VAL A 1 282 ? -14.542 1.975 -14.645 1.00 92.25 282 VAL A O 1
ATOM 2184 N N . ASP A 1 283 ? -14.757 0.317 -16.109 1.00 94.00 283 ASP A N 1
ATOM 2185 C CA . ASP A 1 283 ? -15.855 -0.349 -15.384 1.00 94.00 283 ASP A CA 1
ATOM 2186 C C . ASP A 1 283 ? -15.408 -1.091 -14.109 1.00 94.00 283 ASP A C 1
ATOM 2188 O O . ASP A 1 283 ? -16.237 -1.562 -13.327 1.00 94.00 283 ASP A O 1
ATOM 2192 N N . ALA A 1 284 ? -14.098 -1.205 -13.869 1.00 94.25 284 ALA A N 1
ATOM 2193 C CA . ALA A 1 284 ? -13.554 -1.555 -12.557 1.00 94.25 284 ALA A CA 1
ATOM 2194 C C . ALA A 1 284 ? -13.399 -0.298 -11.689 1.00 94.25 284 ALA A C 1
ATOM 2196 O O . ALA A 1 284 ? -13.862 -0.289 -10.551 1.00 94.25 284 ALA A O 1
ATOM 2197 N N . LEU A 1 285 ? -12.849 0.783 -12.254 1.00 94.25 285 LEU A N 1
ATOM 2198 C CA . LEU A 1 285 ? -12.681 2.067 -11.564 1.00 94.25 285 LEU A CA 1
ATOM 2199 C C . LEU A 1 285 ? -14.030 2.679 -11.133 1.00 94.25 285 LEU A C 1
ATOM 2201 O O . LEU A 1 285 ? -14.142 3.144 -10.006 1.00 94.25 285 LEU A O 1
ATOM 2205 N N . LYS A 1 286 ? -15.082 2.582 -11.962 1.00 94.56 286 LYS A N 1
ATOM 2206 C CA . LYS A 1 286 ? -16.455 2.995 -11.609 1.00 94.56 286 LYS A CA 1
ATOM 2207 C C . LYS A 1 286 ? -16.951 2.327 -10.331 1.00 94.56 286 LYS A C 1
ATOM 2209 O O . LYS A 1 286 ? -17.431 3.004 -9.434 1.00 94.56 286 LYS A O 1
ATOM 2214 N N . ARG A 1 287 ? -16.817 1.000 -10.237 1.00 93.69 287 ARG A N 1
ATOM 2215 C CA . ARG A 1 287 ? -17.275 0.220 -9.072 1.00 93.69 287 ARG A CA 1
ATOM 2216 C C . ARG A 1 287 ? -16.424 0.453 -7.823 1.00 93.69 287 ARG A C 1
ATOM 2218 O O . ARG A 1 287 ? -16.924 0.244 -6.728 1.00 93.69 287 ARG A O 1
ATOM 2225 N N . LEU A 1 288 ? -15.170 0.868 -7.997 1.00 93.12 288 LEU A N 1
ATOM 2226 C CA . LEU A 1 288 ? -14.268 1.261 -6.916 1.00 93.12 288 LEU A CA 1
ATOM 2227 C C . LEU A 1 288 ? -14.632 2.641 -6.348 1.00 93.12 288 LEU A C 1
ATOM 2229 O O . LEU A 1 288 ? -14.735 2.786 -5.136 1.00 93.12 288 LEU A O 1
ATOM 2233 N N . PHE A 1 289 ? -14.816 3.652 -7.203 1.00 91.81 289 PHE A N 1
ATOM 2234 C CA . PHE A 1 289 ? -15.045 5.028 -6.749 1.00 91.81 289 PHE A CA 1
ATOM 2235 C C . PHE A 1 289 ? -16.513 5.339 -6.412 1.00 91.81 289 PHE A C 1
ATOM 2237 O O . PHE A 1 289 ? -16.777 6.309 -5.698 1.00 91.81 289 PHE A O 1
ATOM 2244 N N . GLN A 1 290 ? -17.471 4.523 -6.870 1.00 88.31 290 GLN A N 1
ATOM 2245 C CA . GLN A 1 290 ? -18.899 4.672 -6.569 1.00 88.31 290 GLN A CA 1
ATOM 2246 C C . GLN A 1 290 ? -19.171 4.645 -5.054 1.00 88.31 290 GLN A C 1
ATOM 2248 O O . GLN A 1 290 ? -19.100 3.598 -4.417 1.00 88.31 290 GLN A O 1
ATOM 2253 N N . GLY A 1 291 ? -19.541 5.800 -4.492 1.00 79.69 291 GLY A N 1
ATOM 2254 C CA . GLY A 1 291 ? -19.803 5.956 -3.055 1.00 79.69 291 GLY A CA 1
ATOM 2255 C C . GLY A 1 291 ? -18.546 6.067 -2.184 1.00 79.69 291 GLY A C 1
ATOM 2256 O O . GLY A 1 291 ? -18.655 5.999 -0.964 1.00 79.69 291 GLY A O 1
ATOM 2257 N N . SER A 1 292 ? -17.366 6.232 -2.789 1.00 86.81 292 SER A N 1
ATOM 2258 C CA . SER A 1 292 ? -16.111 6.436 -2.061 1.00 86.81 292 SER A CA 1
ATOM 2259 C C . SER A 1 292 ? -15.907 7.885 -1.603 1.00 86.81 292 SER A C 1
ATOM 2261 O O . SER A 1 292 ? -16.534 8.811 -2.115 1.00 86.81 292 SER A O 1
ATOM 2263 N N . ALA A 1 293 ? -14.969 8.087 -0.675 1.00 86.06 293 ALA A N 1
ATOM 2264 C CA . ALA A 1 293 ? -14.558 9.413 -0.213 1.00 86.06 293 ALA A CA 1
ATOM 2265 C C . ALA A 1 293 ? -13.605 10.153 -1.179 1.00 86.06 293 ALA A C 1
ATOM 2267 O O . ALA A 1 293 ? -13.313 11.328 -0.946 1.00 86.06 293 ALA A O 1
ATOM 2268 N N . VAL A 1 294 ? -13.124 9.511 -2.254 1.00 89.94 294 VAL A N 1
ATOM 2269 C CA . VAL A 1 294 ? -12.111 10.076 -3.165 1.00 89.94 294 VAL A CA 1
ATOM 2270 C C . VAL A 1 294 ? -12.686 11.252 -3.955 1.00 89.94 294 VAL A C 1
ATOM 2272 O O . VAL A 1 294 ? -13.458 11.057 -4.892 1.00 89.94 294 VAL A O 1
ATOM 2275 N N . GLN A 1 295 ? -12.246 12.470 -3.634 1.00 90.19 295 GLN A N 1
ATOM 2276 C CA . GLN A 1 295 ? -12.596 13.672 -4.401 1.00 90.19 295 GLN A CA 1
ATOM 2277 C C . GLN A 1 295 ? -11.539 14.000 -5.464 1.00 90.19 295 GLN A C 1
ATOM 2279 O O . GLN A 1 295 ? -11.866 14.503 -6.539 1.00 90.19 295 GLN A O 1
ATOM 2284 N N . LEU A 1 296 ? -10.263 13.718 -5.172 1.00 93.06 296 LEU A N 1
ATOM 2285 C CA . LEU A 1 296 ? -9.127 14.224 -5.942 1.00 93.06 296 LEU A CA 1
ATOM 2286 C C . LEU A 1 296 ? -8.116 13.125 -6.287 1.00 93.06 296 LEU A C 1
ATOM 2288 O O . LEU A 1 296 ? -7.595 12.438 -5.407 1.00 93.06 296 LEU A O 1
ATOM 2292 N N . VAL A 1 297 ? -7.758 13.023 -7.569 1.00 93.94 297 VAL A N 1
ATOM 2293 C CA . VAL A 1 297 ? -6.661 12.161 -8.036 1.00 93.94 297 VAL A CA 1
ATOM 2294 C C . VAL A 1 297 ? -5.605 12.970 -8.788 1.00 93.94 297 VAL A C 1
ATOM 2296 O O . VAL A 1 297 ? -5.892 13.583 -9.809 1.00 93.94 297 VAL A O 1
ATOM 2299 N N . GLN A 1 298 ? -4.350 12.936 -8.345 1.00 92.50 298 GLN A N 1
ATOM 2300 C CA . GLN A 1 298 ? -3.217 13.421 -9.139 1.00 92.50 298 GLN A CA 1
ATOM 2301 C C . GLN A 1 298 ? -2.613 12.270 -9.959 1.00 92.50 298 GLN A C 1
ATOM 2303 O O . GLN A 1 298 ? -2.380 11.185 -9.431 1.00 92.50 298 GLN A O 1
ATOM 2308 N N . LEU A 1 299 ? -2.288 12.515 -11.228 1.00 89.00 299 LEU A N 1
ATOM 2309 C CA . LEU A 1 299 ? -1.509 11.624 -12.088 1.00 89.00 299 LEU A CA 1
ATOM 2310 C C . LEU A 1 299 ? -0.065 12.132 -12.213 1.00 89.00 299 LEU A C 1
ATOM 2312 O O . LEU A 1 299 ? 0.164 13.272 -12.617 1.00 89.00 299 LEU A O 1
ATOM 2316 N N . SER A 1 300 ? 0.918 11.273 -11.921 1.00 80.31 300 SER A N 1
ATOM 2317 C CA . SER A 1 300 ? 2.332 11.579 -12.204 1.00 80.31 300 SER A CA 1
ATOM 2318 C C . SER A 1 300 ? 2.685 11.489 -13.689 1.00 80.31 300 SER A C 1
ATOM 2320 O O . SER A 1 300 ? 3.633 12.134 -14.137 1.00 80.31 300 SER A O 1
ATOM 2322 N N . GLU A 1 301 ? 2.029 10.582 -14.416 1.00 70.19 301 GLU A N 1
ATOM 2323 C CA . GLU A 1 301 ? 2.536 10.106 -15.703 1.00 70.19 301 GLU A CA 1
ATOM 2324 C C . GLU A 1 301 ? 2.083 10.971 -16.886 1.00 70.19 301 GLU A C 1
ATOM 2326 O O . GLU A 1 301 ? 1.088 11.696 -16.834 1.00 70.19 301 GLU A O 1
ATOM 2331 N N . CYS A 1 302 ? 2.866 10.923 -17.960 1.00 55.53 302 CYS A N 1
ATOM 2332 C CA . CYS A 1 302 ? 2.722 11.802 -19.105 1.00 55.53 302 CYS A CA 1
ATOM 2333 C C . CYS A 1 302 ? 1.688 11.274 -20.119 1.00 55.53 302 CYS A C 1
ATOM 2335 O O . CYS A 1 302 ? 1.550 10.055 -20.257 1.00 55.53 302 CYS A O 1
ATOM 2337 N N . PRO A 1 303 ? 0.981 12.147 -20.866 1.00 51.94 303 PRO A N 1
ATOM 2338 C CA . PRO A 1 303 ? -0.000 11.716 -21.853 1.00 51.94 303 PRO A CA 1
ATOM 2339 C C . PRO A 1 303 ? 0.614 10.784 -22.901 1.00 51.94 303 PRO A C 1
ATOM 2341 O O . PRO A 1 303 ? 1.635 11.095 -23.518 1.00 51.94 303 PRO A O 1
ATOM 2344 N N . SER A 1 304 ? -0.040 9.647 -23.153 1.00 48.28 304 SER A N 1
ATOM 2345 C CA . SER A 1 304 ? 0.313 8.813 -24.303 1.00 48.28 304 SER A CA 1
ATOM 2346 C C . SER A 1 304 ? 0.122 9.626 -25.591 1.00 48.28 304 SER A C 1
ATOM 2348 O O . SER A 1 304 ? -0.937 10.238 -25.752 1.00 48.28 304 SER A O 1
ATOM 2350 N N . PRO A 1 305 ? 1.053 9.582 -26.567 1.00 46.00 305 PRO A N 1
ATOM 2351 C CA . PRO A 1 305 ? 0.879 10.264 -27.855 1.00 46.00 305 PRO A CA 1
ATOM 2352 C C . PRO A 1 305 ? -0.333 9.748 -28.657 1.00 46.00 305 PRO A C 1
ATOM 2354 O O . PRO A 1 305 ? -0.715 10.338 -29.662 1.00 46.00 305 PRO A O 1
ATOM 2357 N N . THR A 1 306 ? -0.957 8.652 -28.219 1.00 44.56 306 THR A N 1
ATOM 2358 C CA . THR A 1 306 ? -2.132 8.015 -28.827 1.00 44.56 306 THR A CA 1
ATOM 2359 C C . THR A 1 306 ? -3.467 8.561 -28.293 1.00 44.56 306 THR A C 1
ATOM 2361 O O . THR A 1 306 ? -4.302 7.786 -27.825 1.00 44.56 306 THR A O 1
ATOM 2364 N N . GLY A 1 307 ? -3.665 9.881 -28.354 1.00 45.25 307 GLY A N 1
ATOM 2365 C CA . GLY A 1 307 ? -4.990 10.523 -28.455 1.00 45.25 307 GLY A CA 1
ATOM 2366 C C . GLY A 1 307 ? -6.042 10.272 -27.362 1.00 45.25 307 GLY A C 1
ATOM 2367 O O . GLY A 1 307 ? -7.215 10.516 -27.619 1.00 45.25 307 GLY A O 1
ATOM 2368 N N . GLY A 1 308 ? -5.673 9.788 -26.174 1.00 55.31 308 GLY A N 1
ATOM 2369 C CA . GLY A 1 308 ? -6.607 9.579 -25.062 1.00 55.31 308 GLY A CA 1
ATOM 2370 C C . GLY A 1 308 ? -5.980 9.978 -23.733 1.00 55.31 308 GLY A C 1
ATOM 2371 O O . GLY A 1 308 ? -4.914 9.477 -23.374 1.00 55.31 308 GLY A O 1
ATOM 2372 N N . THR A 1 309 ? -6.632 10.891 -23.016 1.00 70.06 309 THR A N 1
ATOM 2373 C CA . THR A 1 309 ? -6.166 11.428 -21.736 1.00 70.06 309 THR A CA 1
ATOM 2374 C C . THR A 1 309 ? -6.534 10.494 -20.585 1.00 70.06 309 THR A C 1
ATOM 2376 O O . THR A 1 309 ? -7.695 10.149 -20.380 1.00 70.06 309 THR A O 1
ATOM 2379 N N . ALA A 1 310 ? -5.541 10.109 -19.781 1.00 78.00 310 ALA A N 1
ATOM 2380 C CA . ALA A 1 310 ? -5.765 9.276 -18.598 1.00 78.00 310 ALA A CA 1
ATOM 2381 C C . ALA A 1 310 ? -6.598 9.984 -17.509 1.00 78.00 310 ALA A C 1
ATOM 2383 O O . ALA A 1 310 ? -7.197 9.314 -16.671 1.00 78.00 310 ALA A O 1
ATOM 2384 N N . SER A 1 311 ? -6.690 11.320 -17.547 1.00 86.75 311 SER A N 1
ATOM 2385 C CA . SER A 1 311 ? -7.631 12.076 -16.718 1.00 86.75 311 SER A CA 1
ATOM 2386 C C . SER A 1 311 ? -9.088 11.798 -17.088 1.00 86.75 311 SER A C 1
ATOM 2388 O O . SER A 1 311 ? -9.893 11.597 -16.185 1.00 86.75 311 SER A O 1
ATOM 2390 N N . GLN A 1 312 ? -9.427 11.679 -18.379 1.00 87.38 312 GLN A N 1
ATOM 2391 C CA . GLN A 1 312 ? -10.796 11.354 -18.795 1.00 87.38 312 GLN A CA 1
ATOM 2392 C C . GLN A 1 312 ? -11.227 9.976 -18.283 1.00 87.38 312 GLN A C 1
ATOM 2394 O O . GLN A 1 312 ? -12.333 9.835 -17.785 1.00 87.38 312 GLN A O 1
ATOM 2399 N N . LEU A 1 313 ? -10.325 8.987 -18.300 1.00 89.19 313 LEU A N 1
ATOM 2400 C CA . LEU A 1 313 ? -10.591 7.646 -17.766 1.00 89.19 313 LEU A CA 1
ATOM 2401 C C . LEU A 1 313 ? -10.997 7.656 -16.278 1.00 89.19 313 LEU A C 1
ATOM 2403 O O . LEU A 1 313 ? -11.782 6.811 -15.855 1.00 89.19 313 LEU A O 1
ATOM 2407 N N . LEU A 1 314 ? -10.455 8.590 -15.489 1.00 91.12 314 LEU A N 1
ATOM 2408 C CA . LEU A 1 314 ? -10.780 8.768 -14.071 1.00 91.12 314 LEU A CA 1
ATOM 2409 C C . LEU A 1 314 ? -12.066 9.585 -13.865 1.00 91.12 314 LEU A C 1
ATOM 2411 O O . LEU A 1 314 ? -12.884 9.216 -13.025 1.00 91.12 314 LEU A O 1
ATOM 2415 N N . LEU A 1 315 ? -12.283 10.636 -14.661 1.00 91.00 315 LEU A N 1
ATOM 2416 C CA . LEU A 1 315 ? -13.530 11.413 -14.653 1.00 91.00 315 LEU A CA 1
ATOM 2417 C C . LEU A 1 315 ? -14.731 10.531 -15.043 1.00 91.00 315 LEU A C 1
ATOM 2419 O O . LEU A 1 315 ? -15.720 10.482 -14.315 1.00 91.00 315 LEU A O 1
ATOM 2423 N N . ASP A 1 316 ? -14.599 9.746 -16.120 1.00 90.25 316 ASP A N 1
ATOM 2424 C CA . ASP A 1 316 ? -15.568 8.731 -16.567 1.00 90.25 316 ASP A CA 1
ATOM 2425 C C . ASP A 1 316 ? -15.796 7.631 -15.515 1.00 90.25 316 ASP A C 1
ATOM 2427 O O . ASP A 1 316 ? -16.829 6.956 -15.526 1.00 90.25 316 ASP A O 1
ATOM 2431 N N . ALA A 1 317 ? -14.823 7.421 -14.623 1.00 91.56 317 ALA A N 1
ATOM 2432 C CA . ALA A 1 317 ? -14.911 6.482 -13.513 1.00 91.56 317 ALA A CA 1
ATOM 2433 C C . ALA A 1 317 ? -15.586 7.054 -12.257 1.00 91.56 317 ALA A C 1
ATOM 2435 O O . ALA A 1 317 ? -15.723 6.332 -11.273 1.00 91.56 317 ALA A O 1
ATOM 2436 N N . GLY A 1 318 ? -16.033 8.311 -12.281 1.00 90.12 318 GLY A N 1
ATOM 2437 C CA . GLY A 1 318 ? -16.731 8.938 -11.162 1.00 90.12 318 GLY A CA 1
ATOM 2438 C C . GLY A 1 318 ? -15.847 9.773 -10.234 1.00 90.12 318 GLY A C 1
ATOM 2439 O O . GLY A 1 318 ? -16.382 10.330 -9.283 1.00 90.12 318 GLY A O 1
ATOM 2440 N N . VAL A 1 319 ? -14.544 9.920 -10.507 1.00 91.81 319 VAL A N 1
ATOM 2441 C CA . VAL A 1 319 ? -13.679 10.830 -9.733 1.00 91.81 319 VAL A CA 1
ATOM 2442 C C . VAL A 1 319 ? -14.097 12.286 -10.002 1.00 91.81 319 VAL A C 1
ATOM 2444 O O . VAL A 1 319 ? -14.139 12.668 -11.176 1.00 91.81 319 VAL A O 1
ATOM 2447 N N . PRO A 1 320 ? -14.378 13.110 -8.972 1.00 91.50 320 PRO A N 1
ATOM 2448 C CA . PRO A 1 320 ? -14.795 14.504 -9.156 1.00 91.50 320 PRO A CA 1
ATOM 2449 C C . PRO A 1 320 ? -13.723 15.396 -9.795 1.00 91.50 320 PRO A C 1
ATOM 2451 O O . PRO A 1 320 ? -14.023 16.095 -10.766 1.00 91.50 320 PRO A O 1
ATOM 2454 N N . TYR A 1 321 ? -12.476 15.333 -9.306 1.00 92.88 321 TYR A N 1
ATOM 2455 C CA . TYR A 1 321 ? -11.354 16.144 -9.793 1.00 92.88 321 TYR A CA 1
ATOM 2456 C C . TYR A 1 321 ? -10.101 15.316 -10.082 1.00 92.88 321 TYR A C 1
ATOM 2458 O O . TYR A 1 321 ? -9.694 14.447 -9.308 1.00 92.88 321 TYR A O 1
ATOM 2466 N N . VAL A 1 322 ? -9.422 15.642 -11.182 1.00 93.00 322 VAL A N 1
ATOM 2467 C CA . VAL A 1 322 ? -8.158 15.019 -11.579 1.00 93.00 322 VAL A CA 1
ATOM 2468 C C . VAL A 1 322 ? -7.126 16.091 -11.907 1.00 93.00 322 VAL A C 1
ATOM 2470 O O . VAL A 1 322 ? -7.381 16.959 -12.735 1.00 93.00 322 VAL A O 1
ATOM 2473 N N . VAL A 1 323 ? -5.930 16.011 -11.326 1.00 92.56 323 VAL A N 1
ATOM 2474 C CA . VAL A 1 323 ? -4.774 16.824 -11.738 1.00 92.56 323 VAL A CA 1
ATOM 2475 C C . VAL A 1 323 ? -3.842 15.968 -12.585 1.00 92.56 323 VAL A C 1
ATOM 2477 O O . VAL A 1 323 ? -3.388 14.918 -12.142 1.00 92.56 323 VAL A O 1
ATOM 2480 N N . ALA A 1 324 ? -3.524 16.411 -13.798 1.00 90.31 324 ALA A N 1
ATOM 2481 C CA . ALA A 1 324 ? -2.577 15.723 -14.677 1.00 90.31 324 ALA A CA 1
ATOM 2482 C C . ALA A 1 324 ? -1.762 16.727 -15.501 1.00 90.31 324 ALA A C 1
ATOM 2484 O O . ALA A 1 324 ? -2.081 17.914 -15.535 1.00 90.31 324 ALA A O 1
ATOM 2485 N N . ALA A 1 325 ? -0.713 16.262 -16.180 1.00 87.12 325 ALA A N 1
ATOM 2486 C CA . ALA A 1 325 ? 0.017 17.092 -17.137 1.00 87.12 325 ALA A CA 1
ATOM 2487 C C . ALA A 1 325 ? -0.920 17.625 -18.243 1.00 87.12 325 ALA A C 1
ATOM 2489 O O . ALA A 1 325 ? -1.876 16.950 -18.645 1.00 87.12 325 ALA A O 1
ATOM 2490 N N . ALA A 1 326 ? -0.653 18.833 -18.739 1.00 84.81 326 ALA A N 1
ATOM 2491 C CA . ALA A 1 326 ? -1.458 19.430 -19.802 1.00 84.81 326 ALA A CA 1
ATOM 2492 C C . ALA A 1 326 ? -1.325 18.640 -21.126 1.00 84.81 326 ALA A C 1
ATOM 2494 O O . ALA A 1 326 ? -0.252 18.095 -21.399 1.00 84.81 326 ALA A O 1
ATOM 2495 N N . PRO A 1 327 ? -2.350 18.592 -22.005 1.00 80.31 327 PRO A N 1
ATOM 2496 C CA . PRO A 1 327 ? -2.356 17.682 -23.163 1.00 80.31 327 PRO A CA 1
ATOM 2497 C C . PRO A 1 327 ? -1.255 17.943 -24.204 1.00 80.31 327 PRO A C 1
ATOM 2499 O O . PRO A 1 327 ? -0.969 17.084 -25.035 1.00 80.31 327 PRO A O 1
ATOM 2502 N N . HIS A 1 328 ? -0.643 19.130 -24.173 1.00 80.12 328 HIS A N 1
ATOM 2503 C CA . HIS A 1 328 ? 0.452 19.528 -25.056 1.00 80.12 328 HIS A CA 1
ATOM 2504 C C . HIS A 1 328 ? 1.850 19.162 -24.503 1.00 80.12 328 HIS A C 1
ATOM 2506 O O . HIS A 1 328 ? 2.839 19.212 -25.240 1.00 80.12 328 HIS A O 1
ATOM 2512 N N . ILE A 1 329 ? 1.954 18.785 -23.222 1.00 80.50 329 ILE A N 1
ATOM 2513 C CA . ILE A 1 329 ? 3.214 18.457 -22.546 1.00 80.50 329 ILE A CA 1
ATOM 2514 C C . ILE A 1 329 ? 3.614 17.010 -22.853 1.00 80.50 329 ILE A C 1
ATOM 2516 O O . ILE A 1 329 ? 2.919 16.064 -22.495 1.00 80.50 329 ILE A O 1
ATOM 2520 N N . ARG A 1 330 ? 4.775 16.834 -23.498 1.00 73.06 330 ARG A N 1
ATOM 2521 C CA . ARG A 1 330 ? 5.314 15.512 -23.883 1.00 73.06 330 ARG A CA 1
ATOM 2522 C C . ARG A 1 330 ? 6.150 14.816 -22.809 1.00 73.06 330 ARG A C 1
ATOM 2524 O O . ARG A 1 330 ? 6.384 13.616 -22.919 1.00 73.06 330 ARG A O 1
ATOM 2531 N N . GLN A 1 331 ? 6.659 15.562 -21.830 1.00 74.12 331 GLN A N 1
ATOM 2532 C CA . GLN A 1 331 ? 7.371 15.015 -20.676 1.00 74.12 331 GLN A CA 1
ATOM 2533 C C . GLN A 1 331 ? 7.321 16.004 -19.510 1.00 74.12 331 GLN A C 1
ATOM 2535 O O . GLN A 1 331 ? 7.652 17.176 -19.677 1.00 74.12 331 GLN A O 1
ATOM 2540 N N . VAL A 1 332 ? 6.969 15.514 -18.321 1.00 79.62 332 VAL A N 1
ATOM 2541 C CA . VAL A 1 332 ? 7.218 16.201 -17.047 1.00 79.62 332 VAL A CA 1
ATOM 2542 C C . VAL A 1 332 ? 8.451 15.561 -16.412 1.00 79.62 332 VAL A C 1
ATOM 2544 O O . VAL A 1 332 ? 8.567 14.336 -16.373 1.00 79.62 332 VAL A O 1
ATOM 2547 N N . THR A 1 333 ? 9.395 16.366 -15.928 1.00 79.62 333 THR A N 1
ATOM 2548 C CA . THR A 1 333 ? 10.579 15.849 -15.219 1.00 79.62 333 THR A CA 1
ATOM 2549 C C . THR A 1 333 ? 10.274 15.616 -13.739 1.00 79.62 333 THR A C 1
ATOM 2551 O O . THR A 1 333 ? 9.495 16.351 -13.127 1.00 79.62 333 THR A O 1
ATOM 2554 N N . SER A 1 334 ? 10.935 14.633 -13.120 1.00 76.75 334 SER A N 1
ATOM 2555 C CA . SER A 1 334 ? 10.717 14.275 -11.710 1.00 76.75 334 SER A CA 1
ATOM 2556 C C . SER A 1 334 ? 10.916 15.447 -10.740 1.00 76.75 334 SER A C 1
ATOM 2558 O O . SER A 1 334 ? 10.271 15.488 -9.700 1.00 76.75 334 SER A O 1
ATOM 2560 N N . SER A 1 335 ? 11.767 16.425 -11.075 1.00 81.31 335 SER A N 1
ATOM 2561 C CA . SER A 1 335 ? 11.995 17.630 -10.264 1.00 81.31 335 SER A CA 1
ATOM 2562 C C . SER A 1 335 ? 10.889 18.682 -10.405 1.00 81.31 335 SER A C 1
ATOM 2564 O O . SER A 1 335 ? 10.590 19.370 -9.429 1.00 81.31 335 SER A O 1
ATOM 2566 N N . GLN A 1 336 ? 10.249 18.795 -11.575 1.00 86.50 336 GLN A N 1
ATOM 2567 C CA . GLN A 1 336 ? 9.052 19.625 -11.751 1.00 86.50 336 GLN A CA 1
ATOM 2568 C C . GLN A 1 336 ? 7.853 19.006 -11.028 1.00 86.50 336 GLN A C 1
ATOM 2570 O O . GLN A 1 336 ? 7.181 19.697 -10.266 1.00 86.50 336 GLN A O 1
ATOM 2575 N N . LEU A 1 337 ? 7.629 17.700 -11.212 1.00 85.44 337 LEU A N 1
ATOM 2576 C CA . LEU A 1 337 ? 6.544 16.973 -10.554 1.00 85.44 337 LEU A CA 1
ATOM 2577 C C . LEU A 1 337 ? 6.707 16.956 -9.028 1.00 85.44 337 LEU A C 1
ATOM 2579 O O . LEU A 1 337 ? 5.732 17.208 -8.327 1.00 85.44 337 LEU A O 1
ATOM 2583 N N . LEU A 1 338 ? 7.921 16.735 -8.510 1.00 83.50 338 LEU A N 1
ATOM 2584 C CA . LEU A 1 338 ? 8.222 16.864 -7.080 1.00 83.50 338 LEU A CA 1
ATOM 2585 C C . LEU A 1 338 ? 7.889 18.273 -6.569 1.00 83.50 338 LEU A C 1
ATOM 2587 O O . LEU A 1 338 ? 7.142 18.395 -5.604 1.00 83.50 338 LEU A O 1
ATOM 2591 N N . ARG A 1 339 ? 8.375 19.334 -7.239 1.00 86.88 339 ARG A N 1
ATOM 2592 C CA . ARG A 1 339 ? 8.102 20.725 -6.831 1.00 86.88 339 ARG A CA 1
ATOM 2593 C C . ARG A 1 339 ? 6.605 21.011 -6.769 1.00 86.88 339 ARG A C 1
ATOM 2595 O O . ARG A 1 339 ? 6.151 21.498 -5.737 1.00 86.88 339 ARG A O 1
ATOM 2602 N N . PHE A 1 340 ? 5.871 20.712 -7.841 1.00 90.62 340 PHE A N 1
ATOM 2603 C CA . PHE A 1 340 ? 4.426 20.925 -7.898 1.00 90.62 340 PHE A CA 1
ATOM 2604 C C . PHE A 1 340 ? 3.717 20.158 -6.776 1.00 90.62 340 PHE A C 1
ATOM 2606 O O . PHE A 1 340 ? 3.015 20.765 -5.976 1.00 90.62 340 PHE A O 1
ATOM 2613 N N . SER A 1 341 ? 3.981 18.852 -6.653 1.00 88.62 341 SER A N 1
ATOM 2614 C CA . SER A 1 341 ? 3.329 17.979 -5.666 1.00 88.62 341 SER A CA 1
ATOM 2615 C C . SER A 1 341 ? 3.556 18.461 -4.231 1.00 88.62 341 SER A C 1
ATOM 2617 O O . SER A 1 341 ? 2.605 18.559 -3.467 1.00 88.62 341 SER A O 1
ATOM 2619 N N . THR A 1 342 ? 4.785 18.848 -3.866 1.00 85.25 342 THR A N 1
ATOM 2620 C CA . THR A 1 342 ? 5.077 19.387 -2.527 1.00 85.25 342 THR A CA 1
ATOM 2621 C C . THR A 1 342 ? 4.286 20.666 -2.230 1.00 85.25 342 THR A C 1
ATOM 2623 O O . THR A 1 342 ? 3.720 20.780 -1.148 1.00 85.25 342 THR A O 1
ATOM 2626 N N . HIS A 1 343 ? 4.197 21.614 -3.171 1.00 88.25 343 HIS A N 1
ATOM 2627 C CA . HIS A 1 343 ? 3.435 22.853 -2.947 1.00 88.25 343 HIS A CA 1
ATOM 2628 C C . HIS A 1 343 ? 1.918 22.605 -2.959 1.00 88.25 343 HIS A C 1
ATOM 2630 O O . HIS A 1 343 ? 1.190 23.257 -2.216 1.00 88.25 343 HIS A O 1
ATOM 2636 N N . PHE A 1 344 ? 1.449 21.638 -3.755 1.00 90.88 344 PHE A N 1
ATOM 2637 C CA . PHE A 1 344 ? 0.043 21.247 -3.842 1.00 90.88 344 PHE A CA 1
ATOM 2638 C C . PHE A 1 344 ? -0.441 20.575 -2.552 1.00 90.88 344 PHE A C 1
ATOM 2640 O O . PHE A 1 344 ? -1.452 20.990 -1.992 1.00 90.88 344 PHE A O 1
ATOM 2647 N N . TYR A 1 345 ? 0.311 19.603 -2.023 1.00 87.56 345 TYR A N 1
ATOM 2648 C CA . TYR A 1 345 ? -0.051 18.920 -0.775 1.00 87.56 345 TYR A CA 1
ATOM 2649 C C . TYR A 1 345 ? 0.053 19.864 0.421 1.00 87.56 345 TYR A C 1
ATOM 2651 O O . TYR A 1 345 ? -0.853 19.893 1.244 1.00 87.56 345 TYR A O 1
ATOM 2659 N N . GLY A 1 346 ? 1.096 20.701 0.480 1.00 83.69 346 GLY A N 1
ATOM 2660 C CA . GLY A 1 346 ? 1.221 21.723 1.520 1.00 83.69 346 GLY A CA 1
ATOM 2661 C C . GLY A 1 346 ? 0.063 22.725 1.537 1.00 83.69 346 GLY A C 1
ATOM 2662 O O . GLY A 1 346 ? -0.374 23.139 2.604 1.00 83.69 346 GLY A O 1
ATOM 2663 N N . ALA A 1 347 ? -0.471 23.087 0.368 1.00 88.06 347 ALA A N 1
ATOM 2664 C CA . ALA A 1 347 ? -1.648 23.945 0.274 1.00 88.06 347 ALA A CA 1
ATOM 2665 C C . ALA A 1 347 ? -2.937 23.234 0.726 1.00 88.06 347 ALA A C 1
ATOM 2667 O O . ALA A 1 347 ? -3.685 23.809 1.515 1.00 88.06 347 ALA A O 1
ATOM 2668 N N . LEU A 1 348 ? -3.158 21.988 0.291 1.00 87.56 348 LEU A N 1
ATOM 2669 C CA . LEU A 1 348 ? -4.335 21.191 0.665 1.00 87.56 348 LEU A CA 1
ATOM 2670 C C . LEU A 1 348 ? -4.375 20.882 2.168 1.00 87.56 348 LEU A C 1
ATOM 2672 O O . LEU A 1 348 ? -5.415 21.046 2.795 1.00 87.56 348 LEU A O 1
ATOM 2676 N N . MET A 1 349 ? -3.247 20.466 2.755 1.00 80.88 349 MET A N 1
ATOM 2677 C CA . MET A 1 349 ? -3.129 20.199 4.198 1.00 80.88 349 MET A CA 1
ATOM 2678 C C . MET A 1 349 ? -3.187 21.491 5.033 1.00 80.88 349 MET A C 1
ATOM 2680 O O . MET A 1 349 ? -3.567 21.461 6.198 1.00 80.88 349 MET A O 1
ATOM 2684 N N . GLY A 1 350 ? -2.870 22.639 4.426 1.00 79.56 350 GLY A N 1
ATOM 2685 C CA . GLY A 1 350 ? -3.085 23.976 4.985 1.00 79.56 350 GLY A CA 1
ATOM 2686 C C . GLY A 1 350 ? -4.511 24.517 4.811 1.00 79.56 350 GLY A C 1
ATOM 2687 O O . GLY A 1 350 ? -4.678 25.733 4.758 1.00 79.56 350 GLY A O 1
ATOM 2688 N N . GLY A 1 351 ? -5.525 23.657 4.656 1.00 80.81 351 GLY A N 1
ATOM 2689 C CA . GLY A 1 351 ? -6.940 24.050 4.631 1.00 80.81 351 GLY A CA 1
ATOM 2690 C C . GLY A 1 351 ? -7.424 24.781 3.376 1.00 80.81 351 GLY A C 1
ATOM 2691 O O . GLY A 1 351 ? -8.535 25.310 3.379 1.00 80.81 351 GLY A O 1
ATOM 2692 N N . LYS A 1 352 ? -6.633 24.837 2.297 1.00 87.94 352 LYS A N 1
ATOM 2693 C CA . LYS A 1 352 ? -7.046 25.498 1.048 1.00 87.94 352 LYS A CA 1
ATOM 2694 C C . LYS A 1 352 ? -7.896 24.574 0.180 1.00 87.94 352 LYS A C 1
ATOM 2696 O O . LYS A 1 352 ? -7.762 23.351 0.219 1.00 87.94 352 LYS A O 1
ATOM 2701 N N . SER A 1 353 ? -8.742 25.172 -0.659 1.00 90.75 353 SER A N 1
ATOM 2702 C CA . SER A 1 353 ? -9.538 24.422 -1.633 1.00 90.75 353 SER A CA 1
ATOM 2703 C C . SER A 1 353 ? -8.670 23.763 -2.711 1.00 90.75 353 SER A C 1
ATOM 2705 O O . SER A 1 353 ? -7.499 24.123 -2.882 1.00 90.75 353 SER A O 1
ATOM 2707 N N . ILE A 1 354 ? -9.232 22.811 -3.461 1.00 92.50 354 ILE A N 1
ATOM 2708 C CA . ILE A 1 354 ? -8.541 22.130 -4.570 1.00 92.50 354 ILE A CA 1
ATOM 2709 C C . ILE A 1 354 ? -8.016 23.144 -5.598 1.00 92.50 354 ILE A C 1
ATOM 2711 O O . ILE A 1 354 ? -6.842 23.080 -5.967 1.00 92.50 354 ILE A O 1
ATOM 2715 N N . ASP A 1 355 ? -8.844 24.103 -6.017 1.00 93.12 355 ASP A N 1
ATOM 2716 C CA . ASP A 1 355 ? -8.467 25.136 -6.990 1.00 93.12 355 ASP A CA 1
ATOM 2717 C C . ASP A 1 355 ? -7.417 26.109 -6.432 1.00 93.12 355 ASP A C 1
ATOM 2719 O O . ASP A 1 355 ? -6.374 26.315 -7.054 1.00 93.12 355 ASP A O 1
ATOM 2723 N N . ALA A 1 356 ? -7.616 26.632 -5.216 1.00 91.94 356 ALA A N 1
ATOM 2724 C CA . ALA A 1 356 ? -6.650 27.537 -4.591 1.00 91.94 356 ALA A CA 1
ATOM 2725 C C . ALA A 1 356 ? -5.288 26.853 -4.371 1.00 91.94 356 ALA A C 1
ATOM 2727 O O . ALA A 1 356 ? -4.235 27.476 -4.533 1.00 91.94 356 ALA A O 1
ATOM 2728 N N . SER A 1 357 ? -5.298 25.556 -4.051 1.00 93.44 357 SER A N 1
ATOM 2729 C CA . SER A 1 357 ? -4.094 24.732 -3.930 1.00 93.44 357 SER A CA 1
ATOM 2730 C C . SER A 1 357 ? -3.430 24.479 -5.279 1.00 93.44 357 SER A C 1
ATOM 2732 O O . SER A 1 357 ? -2.207 24.584 -5.385 1.00 93.44 357 SER A O 1
ATOM 2734 N N . PHE A 1 358 ? -4.213 24.181 -6.318 1.00 94.44 358 PHE A N 1
ATOM 2735 C CA . PHE A 1 358 ? -3.717 23.981 -7.678 1.00 94.44 358 PHE A CA 1
ATOM 2736 C C . PHE A 1 358 ? -3.068 25.264 -8.213 1.00 94.44 358 PHE A C 1
ATOM 2738 O O . PHE A 1 358 ? -1.919 25.235 -8.655 1.00 94.44 358 PHE A O 1
ATOM 2745 N N . CYS A 1 359 ? -3.751 26.402 -8.086 1.00 92.62 359 CYS A N 1
ATOM 2746 C CA . CYS A 1 359 ? -3.241 27.715 -8.466 1.00 92.62 359 CYS A CA 1
ATOM 2747 C C . CYS A 1 359 ? -1.967 28.085 -7.690 1.00 92.62 359 CYS A C 1
ATOM 2749 O O . CYS A 1 359 ? -1.008 28.576 -8.289 1.00 92.62 359 CYS A O 1
ATOM 2751 N N . PHE A 1 360 ? -1.902 27.807 -6.384 1.00 91.56 360 PHE A N 1
ATOM 2752 C CA . PHE A 1 360 ? -0.689 28.015 -5.585 1.00 91.56 360 PHE A CA 1
ATOM 2753 C C . PHE A 1 360 ? 0.481 27.139 -6.070 1.00 91.56 360 PHE A C 1
ATOM 2755 O O . PHE A 1 360 ? 1.594 27.634 -6.250 1.00 91.56 360 PHE A O 1
ATOM 2762 N N . ALA A 1 361 ? 0.232 25.856 -6.344 1.00 91.81 361 ALA A N 1
ATOM 2763 C CA . ALA A 1 361 ? 1.251 24.923 -6.817 1.00 91.81 361 ALA A CA 1
ATOM 2764 C C . ALA A 1 361 ? 1.747 25.244 -8.237 1.00 91.81 361 ALA A C 1
ATOM 2766 O O . ALA A 1 361 ? 2.953 25.192 -8.488 1.00 91.81 361 ALA A O 1
ATOM 2767 N N . GLN A 1 362 ? 0.852 25.625 -9.151 1.00 90.19 362 GLN A N 1
ATOM 2768 C CA . GLN A 1 362 ? 1.186 26.001 -10.528 1.00 90.19 362 GLN A CA 1
ATOM 2769 C C . GLN A 1 362 ? 2.063 27.265 -10.580 1.00 90.19 362 GLN A C 1
ATOM 2771 O O . GLN A 1 362 ? 3.016 27.322 -11.353 1.00 90.19 362 GLN A O 1
ATOM 2776 N N . ASN A 1 363 ? 1.808 28.244 -9.704 1.00 88.12 363 ASN A N 1
ATOM 2777 C CA . ASN A 1 363 ? 2.607 29.472 -9.586 1.00 88.12 363 ASN A CA 1
ATOM 2778 C C . ASN A 1 363 ? 3.940 29.287 -8.821 1.00 88.12 363 ASN A C 1
ATOM 2780 O O . ASN A 1 363 ? 4.620 30.267 -8.507 1.00 88.12 363 ASN A O 1
ATOM 2784 N N . SER A 1 364 ? 4.353 28.047 -8.523 1.00 86.06 364 SER A N 1
ATOM 2785 C CA . SER A 1 364 ? 5.609 27.771 -7.811 1.00 86.06 364 SER A CA 1
ATOM 2786 C C . SER A 1 364 ? 6.835 28.314 -8.564 1.00 86.06 364 SER A C 1
ATOM 2788 O O . SER A 1 364 ? 7.006 28.036 -9.757 1.00 86.06 364 SER A O 1
ATOM 2790 N N . PRO A 1 365 ? 7.780 28.996 -7.888 1.00 79.06 365 PRO A N 1
ATOM 2791 C CA . PRO A 1 365 ? 8.955 29.551 -8.548 1.00 79.06 365 PRO A CA 1
ATOM 2792 C C . PRO A 1 365 ? 9.801 28.451 -9.203 1.00 79.06 365 PRO A C 1
ATOM 2794 O O . PRO A 1 365 ? 10.145 27.441 -8.581 1.00 79.06 365 PRO A O 1
ATOM 2797 N N . LYS A 1 366 ? 10.195 28.681 -10.462 1.00 81.12 366 LYS A N 1
ATOM 2798 C CA . LYS A 1 366 ? 10.916 27.718 -11.321 1.00 81.12 366 LYS A CA 1
ATOM 2799 C C . LYS A 1 366 ? 10.073 26.489 -11.724 1.00 81.12 366 LYS A C 1
ATOM 2801 O O . LYS A 1 366 ? 10.645 25.438 -12.029 1.00 81.12 366 LYS A O 1
ATOM 2806 N N . LEU A 1 367 ? 8.743 26.586 -11.720 1.00 86.31 367 LEU A N 1
ATOM 2807 C CA . LEU A 1 367 ? 7.865 25.747 -12.542 1.00 86.31 367 LEU A CA 1
ATOM 2808 C C . LEU A 1 367 ? 7.559 26.500 -13.858 1.00 86.31 367 LEU A C 1
ATOM 2810 O O . LEU A 1 367 ? 7.415 27.722 -13.819 1.00 86.31 367 LEU A O 1
ATOM 2814 N N . PRO A 1 368 ? 7.491 25.836 -15.026 1.00 84.94 368 PRO A N 1
ATOM 2815 C CA . PRO A 1 368 ? 6.855 26.414 -16.209 1.00 84.94 368 PRO A CA 1
ATOM 2816 C C . PRO A 1 368 ? 5.357 26.644 -15.973 1.00 84.94 368 PRO A C 1
ATOM 2818 O O . PRO A 1 368 ? 4.716 25.833 -15.303 1.00 84.94 368 PRO A O 1
ATOM 2821 N N . ALA A 1 369 ? 4.806 27.699 -16.576 1.00 81.31 369 ALA A N 1
ATOM 2822 C CA . ALA A 1 369 ? 3.360 27.875 -16.682 1.00 81.31 369 ALA A CA 1
ATOM 2823 C C . ALA A 1 369 ? 2.719 26.713 -17.466 1.00 81.31 369 ALA A C 1
ATOM 2825 O O . ALA A 1 369 ? 3.388 26.049 -18.260 1.00 81.31 369 ALA A O 1
ATOM 2826 N N . ASP A 1 370 ? 1.431 26.479 -17.216 1.00 83.69 370 ASP A N 1
ATOM 2827 C CA . ASP A 1 370 ? 0.557 25.533 -17.929 1.00 83.69 370 ASP A CA 1
ATOM 2828 C C . ASP A 1 370 ? 1.068 24.081 -18.026 1.00 83.69 370 ASP A C 1
ATOM 2830 O O . ASP A 1 370 ? 0.623 23.302 -18.869 1.00 83.69 370 ASP A O 1
ATOM 2834 N N . LEU A 1 371 ? 1.981 23.686 -17.129 1.00 87.25 371 LEU A N 1
ATOM 2835 C CA . LEU A 1 371 ? 2.574 22.347 -17.094 1.00 87.25 371 LEU A CA 1
ATOM 2836 C C . LEU A 1 371 ? 1.559 21.270 -16.670 1.00 87.25 371 LEU A C 1
ATOM 2838 O O . LEU A 1 371 ? 1.537 20.171 -17.230 1.00 87.25 371 LEU A O 1
ATOM 2842 N N . PHE A 1 372 ? 0.725 21.593 -15.681 1.00 90.00 372 PHE A N 1
ATOM 2843 C CA . PHE A 1 372 ? -0.391 20.771 -15.215 1.00 90.00 372 PHE A CA 1
ATOM 2844 C C . PHE A 1 372 ? -1.732 21.444 -15.521 1.00 90.00 372 PHE A C 1
ATOM 2846 O O . PHE A 1 372 ? -1.800 22.662 -15.681 1.00 90.00 372 PHE A O 1
ATOM 2853 N N . CYS A 1 373 ? -2.801 20.653 -15.543 1.00 90.31 373 CYS A N 1
ATOM 2854 C CA . CYS A 1 373 ? -4.186 21.112 -15.566 1.00 90.31 373 CYS A CA 1
ATOM 2855 C C . CYS A 1 373 ? -4.980 20.414 -14.456 1.00 90.31 373 CYS A C 1
ATOM 2857 O O . CYS A 1 373 ? -4.819 19.208 -14.239 1.00 90.31 373 CYS A O 1
ATOM 2859 N N . LEU A 1 374 ? -5.863 21.169 -13.803 1.00 91.69 374 LEU A N 1
ATOM 2860 C CA . LEU A 1 374 ? -6.966 20.644 -13.006 1.00 91.69 374 LEU A CA 1
ATOM 2861 C C . LEU A 1 374 ? -8.149 20.386 -13.948 1.00 91.69 374 LEU A C 1
ATOM 2863 O O . LEU A 1 374 ? -8.623 21.296 -14.624 1.00 91.69 374 LEU A O 1
ATOM 2867 N N . TYR A 1 375 ? -8.604 19.141 -14.007 1.00 89.94 375 TYR A N 1
ATOM 2868 C CA . TYR A 1 375 ? -9.814 18.726 -14.707 1.00 89.94 375 TYR A CA 1
ATOM 2869 C C . TYR A 1 375 ? -10.880 18.397 -13.656 1.00 89.94 375 TYR A C 1
ATOM 2871 O O . TYR A 1 375 ? -10.569 17.755 -12.655 1.00 89.94 375 TYR A O 1
ATOM 2879 N N . GLY A 1 376 ? -12.128 18.797 -13.885 1.00 85.62 376 GLY A N 1
ATOM 2880 C CA . GLY A 1 376 ? -13.271 18.427 -13.046 1.00 85.62 376 GLY A CA 1
ATOM 2881 C C . GLY A 1 376 ? -14.389 17.811 -13.881 1.00 85.62 376 GLY A C 1
ATOM 2882 O O . GLY A 1 376 ? -14.420 17.980 -15.103 1.00 85.62 376 GLY A O 1
ATOM 2883 N N . GLN A 1 377 ? -15.318 17.107 -13.237 1.00 79.56 377 GLN A N 1
ATOM 2884 C CA . GLN A 1 377 ? -16.566 16.714 -13.892 1.00 79.56 377 GLN A CA 1
ATOM 2885 C C . GLN A 1 377 ? -17.385 17.953 -14.281 1.00 79.56 377 GLN A C 1
ATOM 2887 O O . GLN A 1 377 ? -17.404 18.952 -13.567 1.00 79.56 377 GLN A O 1
ATOM 2892 N N . SER A 1 378 ? -18.117 17.877 -15.395 1.00 58.31 378 SER A N 1
ATOM 2893 C CA . SER A 1 378 ? -18.832 19.016 -15.998 1.00 58.31 378 SER A CA 1
ATOM 2894 C C . SER A 1 378 ? -19.965 19.618 -15.152 1.00 58.31 378 SER A C 1
ATOM 2896 O O . SER A 1 378 ? -20.479 20.673 -15.512 1.00 58.31 378 SER A O 1
ATOM 2898 N N . ASN A 1 379 ? -20.337 18.967 -14.045 1.00 53.56 379 ASN A N 1
ATOM 2899 C CA . ASN A 1 379 ? -21.339 19.437 -13.081 1.00 53.56 379 ASN A CA 1
ATOM 2900 C C . ASN A 1 379 ? -20.734 19.750 -11.695 1.00 53.56 379 ASN A C 1
ATOM 2902 O O . ASN A 1 379 ? -21.481 20.077 -10.775 1.00 53.56 379 ASN A O 1
ATOM 2906 N N . GLY A 1 380 ? -19.417 19.597 -11.518 1.00 49.94 380 GLY A N 1
ATOM 2907 C CA . GLY A 1 380 ? -18.734 19.912 -10.265 1.00 49.94 380 GLY A CA 1
ATOM 2908 C C . GLY A 1 380 ? -18.631 21.420 -10.034 1.00 49.94 380 GLY A C 1
ATOM 2909 O O . GLY A 1 380 ? -18.695 22.218 -10.973 1.00 49.94 380 GLY A O 1
ATOM 2910 N N . HIS A 1 381 ? -18.438 21.819 -8.778 1.00 53.41 381 HIS A N 1
ATOM 2911 C CA . HIS A 1 381 ? -18.065 23.196 -8.464 1.00 53.41 381 HIS A CA 1
ATOM 2912 C C . HIS A 1 381 ? -16.652 23.505 -9.004 1.00 53.41 381 HIS A C 1
ATOM 2914 O O . HIS A 1 381 ? -15.912 22.614 -9.420 1.00 53.41 381 HIS A O 1
ATOM 2920 N N . HIS A 1 382 ? -16.244 24.777 -9.017 1.00 63.72 382 HIS A N 1
ATOM 2921 C CA . HIS A 1 382 ? -14.943 25.200 -9.558 1.00 63.72 382 HIS A CA 1
ATOM 2922 C C . HIS A 1 382 ? -13.768 24.874 -8.608 1.00 63.72 382 HIS A C 1
ATOM 2924 O O . HIS A 1 382 ? -13.032 25.765 -8.201 1.00 63.72 382 HIS A O 1
ATOM 2930 N N . GLY A 1 383 ? -13.630 23.611 -8.185 1.00 73.19 383 GLY A N 1
ATOM 2931 C CA . GLY A 1 383 ? -12.585 23.155 -7.258 1.00 73.19 383 GLY A CA 1
ATOM 2932 C C . GLY A 1 383 ? -12.626 23.837 -5.885 1.00 73.19 383 GLY A C 1
ATOM 2933 O O . GLY A 1 383 ? -11.607 23.902 -5.201 1.00 73.19 383 GLY A O 1
ATOM 2934 N N . SER A 1 384 ? -13.784 24.369 -5.481 1.00 82.00 384 SER A N 1
ATOM 2935 C CA . SER A 1 384 ? -13.971 25.137 -4.241 1.00 82.00 384 SER A CA 1
ATOM 2936 C C . SER A 1 384 ? -13.991 24.284 -2.968 1.00 82.00 384 SER A C 1
ATOM 2938 O O . SER A 1 384 ? -13.962 24.831 -1.871 1.00 82.00 384 SER A O 1
ATOM 2940 N N . GLU A 1 385 ? -14.041 22.961 -3.101 1.00 84.06 385 GLU A N 1
ATOM 2941 C CA . GLU A 1 385 ? -14.017 22.011 -1.986 1.00 84.06 385 GLU A CA 1
ATOM 2942 C C . GLU A 1 385 ? -12.673 22.030 -1.248 1.00 84.06 385 GLU A C 1
ATOM 2944 O O . GLU A 1 385 ? -11.610 22.079 -1.870 1.00 84.06 385 GLU A O 1
ATOM 2949 N N . VAL A 1 386 ? -12.7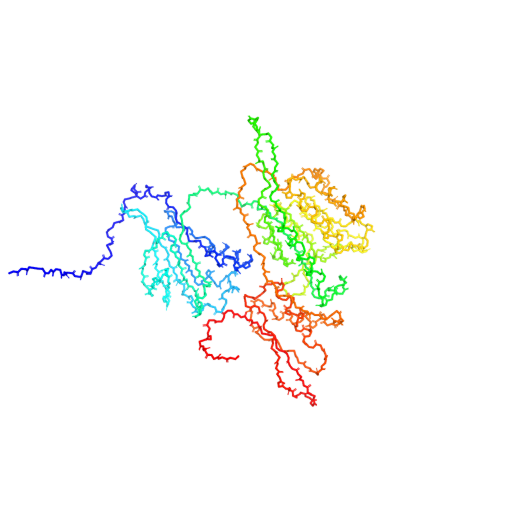27 21.959 0.084 1.00 85.19 386 VAL A N 1
ATOM 2950 C CA . VAL A 1 386 ? -11.570 21.843 0.983 1.00 85.19 386 VAL A CA 1
ATOM 2951 C C . VAL A 1 386 ? -11.523 20.411 1.505 1.00 85.19 386 VAL A C 1
ATOM 2953 O O . VAL A 1 386 ? -12.475 19.961 2.136 1.00 85.19 386 VAL A O 1
ATOM 2956 N N . LEU A 1 387 ? -10.430 19.691 1.239 1.00 83.06 387 LEU A N 1
ATOM 2957 C CA . LEU A 1 387 ? -10.314 18.274 1.612 1.00 83.06 387 LEU A CA 1
ATOM 2958 C C . LEU A 1 387 ? -9.937 18.081 3.085 1.00 83.06 387 LEU A C 1
ATOM 2960 O O . LEU A 1 387 ? -10.523 17.239 3.757 1.00 83.06 387 LEU A O 1
ATOM 2964 N N . PHE A 1 388 ? -8.988 18.881 3.579 1.00 82.44 388 PHE A N 1
ATOM 2965 C CA . PHE A 1 388 ? -8.428 18.773 4.928 1.00 82.44 388 PHE A CA 1
ATOM 2966 C C . PHE A 1 388 ? -8.633 20.103 5.682 1.00 82.44 388 PHE A C 1
ATOM 2968 O O . PHE A 1 388 ? -7.725 20.936 5.721 1.00 82.44 388 PHE A O 1
ATOM 2975 N N . PRO A 1 389 ? -9.842 20.379 6.208 1.00 77.81 389 PRO A N 1
ATOM 2976 C CA . PRO A 1 389 ? -10.150 21.659 6.839 1.00 77.81 389 PRO A CA 1
ATOM 2977 C C . PRO A 1 389 ? -9.385 21.865 8.154 1.00 77.81 389 PRO A C 1
ATOM 2979 O O . PRO A 1 389 ? -9.182 20.935 8.936 1.00 77.81 389 PRO A O 1
ATOM 2982 N N . ILE A 1 390 ? -9.008 23.115 8.423 1.00 75.44 390 ILE A N 1
ATOM 2983 C CA . ILE A 1 390 ? -8.480 23.552 9.723 1.00 75.44 390 ILE A CA 1
ATOM 2984 C C . ILE A 1 390 ? -9.566 23.483 10.811 1.00 75.44 390 ILE A C 1
ATOM 2986 O O . ILE A 1 390 ? -10.751 23.650 10.525 1.00 75.44 390 ILE A O 1
ATOM 2990 N N . THR A 1 391 ? -9.173 23.242 12.063 1.00 69.56 391 THR A N 1
ATOM 2991 C CA . THR A 1 391 ? -10.087 23.100 13.212 1.00 69.56 391 THR A CA 1
ATOM 2992 C C . THR A 1 391 ? -9.479 23.668 14.495 1.00 69.56 391 THR A C 1
ATOM 2994 O O . THR A 1 391 ? -8.262 23.668 14.666 1.00 69.56 391 THR A O 1
ATOM 2997 N N . ASP A 1 392 ? -10.320 24.131 15.412 1.00 62.94 392 ASP A N 1
ATOM 2998 C CA . ASP A 1 392 ? -9.968 24.496 16.786 1.00 62.94 392 ASP A CA 1
ATOM 2999 C C . ASP A 1 392 ? -9.876 23.281 17.738 1.00 62.94 392 ASP A C 1
ATOM 3001 O O . ASP A 1 392 ? -9.292 23.389 18.817 1.00 62.94 392 ASP A O 1
ATOM 3005 N N . ALA A 1 393 ? -10.374 22.107 17.325 1.00 58.31 393 ALA A N 1
ATOM 3006 C CA . ALA A 1 393 ? -10.330 20.850 18.079 1.00 58.31 393 ALA A CA 1
ATOM 3007 C C . ALA A 1 393 ? -9.612 19.721 17.296 1.00 58.31 393 ALA A C 1
ATOM 3009 O O . ALA A 1 393 ? -10.255 18.783 16.821 1.00 58.31 393 ALA A O 1
ATOM 3010 N N . PRO A 1 394 ? -8.274 19.780 17.126 1.00 55.91 394 PRO A N 1
ATOM 3011 C CA . PRO A 1 394 ? -7.534 18.800 16.330 1.00 55.91 394 PRO A CA 1
ATOM 3012 C C . PRO A 1 394 ? -7.434 17.427 17.018 1.00 55.91 394 PRO A C 1
ATOM 3014 O O . PRO A 1 394 ? -6.791 17.285 18.059 1.00 55.91 394 PRO A O 1
ATOM 3017 N N . GLU A 1 395 ? -7.993 16.387 16.393 1.00 49.75 395 GLU A N 1
ATOM 3018 C CA . GLU A 1 395 ? -7.770 14.999 16.814 1.00 49.75 395 GLU A CA 1
ATOM 3019 C C . GLU A 1 395 ? -6.329 14.545 16.506 1.00 49.75 395 GLU A C 1
ATOM 3021 O O . GLU A 1 395 ? -5.837 14.648 15.378 1.00 49.75 395 GLU A O 1
ATOM 3026 N N . THR A 1 396 ? -5.639 14.001 17.511 1.00 42.81 396 THR A N 1
ATOM 3027 C CA . THR A 1 396 ? -4.262 13.500 17.393 1.00 42.81 396 THR A CA 1
ATOM 3028 C C . THR A 1 396 ? -4.223 12.057 16.883 1.00 42.81 396 THR A C 1
ATOM 3030 O O . THR A 1 396 ? -4.090 11.108 17.657 1.00 42.81 396 THR A O 1
ATOM 3033 N N . ILE A 1 397 ? -4.319 11.875 15.560 1.00 45.88 397 ILE A N 1
ATOM 3034 C CA . ILE A 1 397 ? -4.282 10.547 14.921 1.00 45.88 397 ILE A CA 1
ATOM 3035 C C . ILE A 1 397 ? -3.214 10.472 13.812 1.00 45.88 397 ILE A C 1
ATOM 3037 O O . ILE A 1 397 ? -3.050 11.402 13.030 1.00 45.88 397 ILE A O 1
ATOM 3041 N N . PHE A 1 398 ? -2.524 9.326 13.742 1.00 43.97 398 PHE A N 1
ATOM 3042 C CA . PHE A 1 398 ? -1.523 8.914 12.741 1.00 43.97 398 PHE A CA 1
ATOM 3043 C C . PHE A 1 398 ? -0.213 9.720 12.643 1.00 43.97 398 PHE A C 1
ATOM 3045 O O . PHE A 1 398 ? -0.026 10.544 11.755 1.00 43.97 398 PHE A O 1
ATOM 3052 N N . GLU A 1 399 ? 0.786 9.302 13.429 1.00 35.50 399 GLU A N 1
ATOM 3053 C CA . GLU A 1 399 ? 2.184 9.340 12.979 1.00 35.50 399 GLU A CA 1
ATOM 3054 C C . GLU A 1 399 ? 2.474 8.108 12.098 1.00 35.50 399 GLU A C 1
ATOM 3056 O O . GLU A 1 399 ? 2.572 6.984 12.597 1.00 35.50 399 GLU A O 1
ATOM 3061 N N . SER A 1 400 ? 2.650 8.285 10.785 1.00 40.06 400 SER A N 1
ATOM 3062 C CA . SER A 1 400 ? 3.154 7.210 9.916 1.00 40.06 400 SER A CA 1
ATOM 3063 C C . SER A 1 400 ? 4.688 7.143 10.003 1.00 40.06 400 SER A C 1
ATOM 3065 O O . SER A 1 400 ? 5.391 7.978 9.423 1.00 40.06 400 SER A O 1
ATOM 3067 N N . LEU A 1 401 ? 5.229 6.160 10.728 1.00 36.25 401 LEU A N 1
ATOM 3068 C CA . LEU A 1 401 ? 6.679 6.016 10.905 1.00 36.25 401 LEU A CA 1
ATOM 3069 C C . LEU A 1 401 ? 7.406 5.724 9.571 1.00 36.25 401 LEU A C 1
ATOM 3071 O O . LEU A 1 401 ? 6.961 4.866 8.800 1.00 36.25 401 LEU A O 1
ATOM 3075 N N . PRO A 1 402 ? 8.568 6.353 9.295 1.00 36.50 402 PRO A N 1
ATOM 3076 C CA . PRO A 1 402 ? 9.347 6.055 8.097 1.00 36.50 402 PRO A CA 1
ATOM 3077 C C . PRO A 1 402 ? 9.851 4.604 8.103 1.00 36.50 402 PRO A C 1
ATOM 3079 O O . PRO A 1 402 ? 10.793 4.257 8.817 1.00 36.50 402 PRO A O 1
ATOM 3082 N N . THR A 1 403 ? 9.259 3.744 7.269 1.00 41.91 403 THR A N 1
ATOM 3083 C CA . THR A 1 403 ? 9.750 2.367 7.090 1.00 41.91 403 THR A CA 1
ATOM 3084 C C . THR A 1 403 ? 11.163 2.391 6.499 1.00 41.91 403 THR A C 1
ATOM 3086 O O . THR A 1 403 ? 11.352 2.677 5.315 1.00 41.91 403 THR A O 1
ATOM 3089 N N . HIS A 1 404 ? 12.170 2.106 7.332 1.00 37.88 404 HIS A N 1
ATOM 3090 C CA . HIS A 1 404 ? 13.585 2.170 6.963 1.00 37.88 404 HIS A CA 1
ATOM 3091 C C . HIS A 1 404 ? 13.942 1.057 5.964 1.00 37.88 404 HIS A C 1
ATOM 3093 O O . HIS A 1 404 ? 14.233 -0.082 6.326 1.00 37.88 404 HIS A O 1
ATOM 3099 N N . ARG A 1 405 ? 13.872 1.390 4.672 1.00 50.56 405 ARG A N 1
ATOM 3100 C CA . ARG A 1 405 ? 14.088 0.465 3.552 1.00 50.56 405 ARG A CA 1
ATOM 3101 C C . ARG A 1 405 ? 15.547 0.499 3.109 1.00 50.56 405 ARG A C 1
ATOM 3103 O O . ARG A 1 405 ? 16.115 1.568 2.903 1.00 50.56 405 ARG A O 1
ATOM 3110 N N . MET A 1 406 ? 16.140 -0.679 2.919 1.00 45.19 406 MET A N 1
ATOM 3111 C CA . MET A 1 406 ? 17.511 -0.802 2.417 1.00 45.19 406 MET A CA 1
ATOM 3112 C C . MET A 1 406 ? 17.643 -0.177 1.021 1.00 45.19 406 MET A C 1
ATOM 3114 O O . MET A 1 406 ? 16.885 -0.525 0.115 1.00 45.19 406 MET A O 1
ATOM 3118 N N . THR A 1 407 ? 18.637 0.694 0.833 1.00 54.81 407 THR A N 1
ATOM 3119 C CA . THR A 1 407 ? 18.990 1.257 -0.478 1.00 54.81 407 THR A CA 1
ATOM 3120 C C . THR A 1 407 ? 20.134 0.456 -1.098 1.00 54.81 407 THR A C 1
ATOM 3122 O O . THR A 1 407 ? 21.260 0.463 -0.600 1.00 54.81 407 THR A O 1
ATOM 3125 N N . VAL A 1 408 ? 19.864 -0.243 -2.198 1.00 63.97 408 VAL A N 1
ATOM 3126 C CA . VAL A 1 408 ? 20.804 -1.165 -2.842 1.00 63.97 408 VAL A CA 1
ATOM 3127 C C . VAL A 1 408 ? 21.358 -0.563 -4.137 1.00 63.97 408 VAL A C 1
ATOM 3129 O O . VAL A 1 408 ? 20.625 -0.246 -5.072 1.00 63.97 408 VAL A O 1
ATOM 3132 N N . ASN A 1 409 ? 22.685 -0.431 -4.221 1.00 67.44 409 ASN A N 1
ATOM 3133 C CA . ASN A 1 409 ? 23.361 0.185 -5.368 1.00 67.44 409 ASN A CA 1
ATOM 3134 C C . ASN A 1 409 ? 23.447 -0.756 -6.586 1.00 67.44 409 ASN A C 1
ATOM 3136 O O . ASN A 1 409 ? 24.423 -1.488 -6.769 1.00 67.44 409 ASN A O 1
ATOM 3140 N N . VAL A 1 410 ? 22.439 -0.686 -7.458 1.00 78.06 410 VAL A N 1
ATOM 3141 C CA . VAL A 1 410 ? 22.485 -1.249 -8.818 1.00 78.06 410 VAL A CA 1
ATOM 3142 C C . VAL A 1 410 ? 23.283 -0.314 -9.744 1.00 78.06 410 VAL A C 1
ATOM 3144 O O . VAL A 1 410 ? 23.244 0.908 -9.614 1.00 78.06 410 VAL A O 1
ATOM 3147 N N . CYS A 1 411 ? 24.030 -0.865 -10.700 1.00 77.06 411 CYS A N 1
ATOM 3148 C CA . CYS A 1 411 ? 24.831 -0.105 -11.659 1.00 77.06 411 CYS A CA 1
ATOM 3149 C C . CYS A 1 411 ? 23.958 0.544 -12.750 1.00 77.06 411 CYS A C 1
ATOM 3151 O O . CYS A 1 411 ? 23.105 -0.117 -13.340 1.00 77.06 411 CYS A O 1
ATOM 3153 N N . LYS A 1 412 ? 24.212 1.822 -13.086 1.00 73.62 412 LYS A N 1
ATOM 3154 C CA . LYS A 1 412 ? 23.492 2.560 -14.152 1.00 73.62 412 LYS A CA 1
ATOM 3155 C C . LYS A 1 412 ? 23.543 1.865 -15.522 1.00 73.62 412 LYS A C 1
ATOM 3157 O O . LYS A 1 412 ? 22.576 1.932 -16.266 1.00 73.62 412 LYS A O 1
ATOM 3162 N N . GLY A 1 413 ? 24.635 1.166 -15.839 1.00 73.12 413 GLY A N 1
ATOM 3163 C CA . GLY A 1 413 ? 24.783 0.422 -17.097 1.00 73.12 413 GLY A CA 1
ATOM 3164 C C . GLY A 1 413 ? 24.066 -0.936 -17.145 1.00 73.12 413 GLY A C 1
ATOM 3165 O O . GLY A 1 413 ? 24.207 -1.655 -18.133 1.00 73.12 413 GLY A O 1
ATOM 3166 N N . PHE A 1 414 ? 23.334 -1.343 -16.099 1.00 81.12 414 PHE A N 1
ATOM 3167 C CA . PHE A 1 414 ? 22.754 -2.687 -16.013 1.00 81.12 414 PHE A CA 1
ATOM 3168 C C . PHE A 1 414 ? 21.404 -2.813 -16.748 1.00 81.12 414 PHE A C 1
ATOM 3170 O O . PHE A 1 414 ? 20.328 -2.867 -16.151 1.00 81.12 414 PHE A O 1
ATOM 3177 N N . ILE A 1 415 ? 21.482 -2.860 -18.080 1.00 79.88 415 ILE A N 1
ATOM 3178 C CA . ILE A 1 415 ? 20.339 -2.893 -19.006 1.00 79.88 415 ILE A CA 1
ATOM 3179 C C . ILE A 1 415 ? 20.036 -4.304 -19.552 1.00 79.88 415 ILE A C 1
ATOM 3181 O O . ILE A 1 415 ? 20.765 -5.266 -19.314 1.00 79.88 415 ILE A O 1
ATOM 3185 N N . GLY A 1 416 ? 18.929 -4.448 -20.293 1.00 82.00 416 GLY A N 1
ATOM 3186 C CA . GLY A 1 416 ? 18.626 -5.655 -21.084 1.00 82.00 416 GLY A CA 1
ATOM 3187 C C . GLY A 1 416 ? 18.275 -6.922 -20.287 1.00 82.00 416 GLY A C 1
ATOM 3188 O O . GLY A 1 416 ? 18.214 -8.010 -20.858 1.00 82.00 416 GLY A O 1
ATOM 3189 N N . ARG A 1 417 ? 18.052 -6.820 -18.969 1.00 88.44 417 ARG A N 1
ATOM 3190 C CA . ARG A 1 417 ? 17.759 -7.969 -18.087 1.00 88.44 417 ARG A CA 1
ATOM 3191 C C . ARG A 1 417 ? 16.366 -7.957 -17.446 1.00 88.44 417 ARG A C 1
ATOM 3193 O O . ARG A 1 417 ? 16.089 -8.848 -16.649 1.00 88.44 417 ARG A O 1
ATOM 3200 N N . LEU A 1 418 ? 15.484 -7.032 -17.845 1.00 88.81 418 LEU A N 1
ATOM 3201 C CA . LEU A 1 418 ? 14.132 -6.849 -17.285 1.00 88.81 418 LEU A CA 1
ATOM 3202 C C . LEU A 1 418 ? 13.342 -8.156 -17.150 1.00 88.81 418 LEU A C 1
ATOM 3204 O O . LEU A 1 418 ? 12.893 -8.463 -16.055 1.00 88.81 418 LEU A O 1
ATOM 3208 N N . ARG A 1 419 ? 13.245 -8.972 -18.211 1.00 89.62 419 ARG A N 1
ATOM 3209 C CA . ARG A 1 419 ? 12.506 -10.247 -18.147 1.00 89.62 419 ARG A CA 1
ATOM 3210 C C . ARG A 1 419 ? 13.060 -11.187 -17.073 1.00 89.62 419 ARG A C 1
ATOM 3212 O O . ARG A 1 419 ? 12.301 -11.696 -16.272 1.00 89.62 419 ARG A O 1
ATOM 3219 N N . LYS A 1 420 ? 14.386 -11.319 -16.961 1.00 91.25 420 LYS A N 1
ATOM 3220 C CA . LYS A 1 420 ? 15.008 -12.171 -15.929 1.00 91.25 420 LYS A CA 1
ATOM 3221 C C . LYS A 1 420 ? 14.838 -11.609 -14.515 1.00 91.25 420 LYS A C 1
ATOM 3223 O O . LYS A 1 420 ? 14.788 -12.387 -13.574 1.00 91.25 420 LYS A O 1
ATOM 3228 N N . ALA A 1 421 ? 14.763 -10.285 -14.362 1.00 90.00 421 ALA A N 1
ATOM 3229 C CA . ALA A 1 421 ? 14.450 -9.651 -13.082 1.00 90.00 421 ALA A CA 1
ATOM 3230 C C . ALA A 1 421 ? 12.979 -9.888 -12.702 1.00 90.00 421 ALA A C 1
ATOM 3232 O O . ALA A 1 421 ? 12.722 -10.324 -11.588 1.00 90.00 421 ALA A O 1
ATOM 3233 N N . HIS A 1 422 ? 12.051 -9.713 -13.650 1.00 90.81 422 HIS A N 1
ATOM 3234 C CA . HIS A 1 422 ? 10.647 -10.110 -13.518 1.00 90.81 422 HIS A CA 1
ATOM 3235 C C . HIS A 1 422 ? 10.516 -11.574 -13.100 1.00 90.81 422 HIS A C 1
ATOM 3237 O O . HIS A 1 422 ? 9.867 -11.845 -12.103 1.00 90.81 422 HIS A O 1
ATOM 3243 N N . ASP A 1 423 ? 11.170 -12.509 -13.792 1.00 90.75 423 ASP A N 1
ATOM 3244 C CA . ASP A 1 423 ? 11.031 -13.938 -13.497 1.00 90.75 423 ASP A CA 1
ATOM 3245 C C . ASP A 1 423 ? 11.510 -14.265 -12.066 1.00 90.75 423 ASP A C 1
ATOM 3247 O O . ASP A 1 423 ? 10.886 -15.056 -11.366 1.00 90.75 423 ASP A O 1
ATOM 3251 N N . ILE A 1 424 ? 12.579 -13.613 -11.587 1.00 89.38 424 ILE A N 1
ATOM 3252 C CA . ILE A 1 424 ? 13.038 -13.726 -10.191 1.00 89.38 424 ILE A CA 1
ATOM 3253 C C . ILE A 1 424 ? 12.018 -13.105 -9.224 1.00 89.38 424 ILE A C 1
ATOM 3255 O O . ILE A 1 424 ? 11.675 -13.729 -8.222 1.00 89.38 424 ILE A O 1
ATOM 3259 N N . CYS A 1 425 ? 11.527 -11.896 -9.507 1.00 87.75 425 CYS A N 1
ATOM 3260 C CA . CYS A 1 425 ? 10.552 -11.207 -8.663 1.00 87.75 425 CYS A CA 1
ATOM 3261 C C . CYS A 1 425 ? 9.206 -11.939 -8.611 1.00 87.75 425 CYS A C 1
ATOM 3263 O O . CYS A 1 425 ? 8.641 -12.025 -7.534 1.00 87.75 425 CYS A O 1
ATOM 3265 N N . PHE A 1 426 ? 8.753 -12.568 -9.694 1.00 88.19 426 PHE A N 1
ATOM 3266 C CA . PHE A 1 426 ? 7.536 -13.378 -9.736 1.00 88.19 426 PHE A CA 1
ATOM 3267 C C . PHE A 1 426 ? 7.609 -14.575 -8.774 1.00 88.19 426 PHE A C 1
ATOM 3269 O O . PHE A 1 426 ? 6.642 -14.873 -8.074 1.00 88.19 426 PHE A O 1
ATOM 3276 N N . TRP A 1 427 ? 8.770 -15.238 -8.695 1.00 86.38 427 TRP A N 1
ATOM 3277 C CA . TRP A 1 427 ? 9.008 -16.343 -7.758 1.00 86.38 427 TRP A CA 1
ATOM 3278 C C . TRP A 1 427 ? 9.288 -15.885 -6.318 1.00 86.38 427 TRP A C 1
ATOM 3280 O O . TRP A 1 427 ? 9.014 -16.629 -5.374 1.00 86.38 427 TRP A O 1
ATOM 3290 N N . LEU A 1 428 ? 9.829 -14.677 -6.123 1.00 80.31 428 LEU A N 1
ATOM 3291 C CA . LEU A 1 428 ? 10.047 -14.097 -4.794 1.00 80.31 428 LEU A CA 1
ATOM 3292 C C . LEU A 1 428 ? 8.782 -13.464 -4.209 1.00 80.31 428 LEU A C 1
ATOM 3294 O O . LEU A 1 428 ? 8.574 -13.578 -3.015 1.00 80.31 428 LEU A O 1
ATOM 3298 N N . LEU A 1 429 ? 7.932 -12.834 -5.012 1.00 80.38 429 LEU A N 1
ATOM 3299 C CA . LEU A 1 429 ? 6.700 -12.170 -4.577 1.00 80.38 429 LEU A CA 1
ATOM 3300 C C . LEU A 1 429 ? 5.487 -13.114 -4.549 1.00 80.38 429 LEU A C 1
ATOM 3302 O O . LEU A 1 429 ? 4.382 -12.698 -4.218 1.00 80.38 429 LEU A O 1
ATOM 3306 N N . ASP A 1 430 ? 5.671 -14.396 -4.881 1.00 79.81 430 ASP A N 1
ATOM 3307 C CA . ASP A 1 430 ? 4.600 -15.380 -4.759 1.00 79.81 430 ASP A CA 1
ATOM 3308 C C . ASP A 1 430 ? 4.126 -15.517 -3.287 1.00 79.81 430 ASP A C 1
ATOM 3310 O O . ASP A 1 430 ? 4.964 -15.790 -2.415 1.00 79.81 430 ASP A O 1
ATOM 3314 N N . PRO A 1 431 ? 2.814 -15.374 -3.002 1.00 71.06 431 PRO A N 1
ATOM 3315 C CA . PRO A 1 431 ? 2.265 -15.348 -1.649 1.00 71.06 431 PRO A CA 1
ATOM 3316 C C . PRO A 1 431 ? 2.041 -16.727 -1.005 1.00 71.06 431 PRO A C 1
ATOM 3318 O O . PRO A 1 431 ? 1.762 -16.772 0.193 1.00 71.06 431 PRO A O 1
ATOM 3321 N N . THR A 1 432 ? 2.175 -17.860 -1.711 1.00 71.31 432 THR A N 1
ATOM 3322 C CA . THR A 1 432 ? 2.145 -19.183 -1.043 1.00 71.31 432 THR A CA 1
ATOM 3323 C C . THR A 1 432 ? 3.431 -19.437 -0.256 1.00 71.31 432 THR A C 1
ATOM 3325 O O . THR A 1 432 ? 3.439 -20.232 0.683 1.00 71.31 432 THR A O 1
ATOM 3328 N N . HIS A 1 433 ? 4.504 -18.713 -0.602 1.00 69.19 433 HIS A N 1
ATOM 3329 C CA . HIS A 1 433 ? 5.832 -18.800 0.008 1.00 69.19 433 HIS A CA 1
ATOM 3330 C C . HIS A 1 433 ? 6.558 -20.144 -0.212 1.00 69.19 433 HIS A C 1
ATOM 3332 O O . HIS A 1 433 ? 7.568 -20.418 0.446 1.00 69.19 433 HIS A O 1
ATOM 3338 N N . ASP A 1 434 ? 6.109 -20.955 -1.178 1.00 70.31 434 ASP A N 1
ATOM 3339 C CA . ASP A 1 434 ? 6.726 -22.250 -1.508 1.00 70.31 434 ASP A CA 1
ATOM 3340 C C . ASP A 1 434 ? 8.192 -22.101 -1.964 1.00 70.31 434 ASP A C 1
ATOM 3342 O O . ASP A 1 434 ? 9.071 -22.871 -1.563 1.00 70.31 434 ASP A O 1
ATOM 3346 N N . ILE A 1 435 ? 8.498 -21.064 -2.756 1.00 75.06 435 ILE A N 1
ATOM 3347 C CA . ILE A 1 435 ? 9.856 -20.806 -3.262 1.00 75.06 435 ILE A CA 1
ATOM 3348 C C . ILE A 1 435 ? 10.656 -19.971 -2.258 1.00 75.06 435 ILE A C 1
ATOM 3350 O O . ILE A 1 435 ? 10.641 -18.739 -2.260 1.00 75.06 435 ILE A O 1
ATOM 3354 N N . ARG A 1 436 ? 11.413 -20.674 -1.411 1.00 70.44 436 ARG A N 1
ATOM 3355 C CA . ARG A 1 436 ? 12.284 -20.081 -0.377 1.00 70.44 436 ARG A CA 1
ATOM 3356 C C . ARG A 1 436 ? 13.639 -19.588 -0.894 1.00 70.44 436 ARG A C 1
ATOM 3358 O O . ARG A 1 436 ? 14.238 -18.712 -0.273 1.00 70.44 436 ARG A O 1
ATOM 3365 N N . PHE A 1 437 ? 14.117 -20.152 -2.005 1.00 77.19 437 PHE A N 1
ATOM 3366 C CA . PHE A 1 437 ? 15.424 -19.861 -2.597 1.00 77.19 437 PHE A CA 1
ATOM 3367 C C . PHE A 1 437 ? 15.319 -19.697 -4.115 1.00 77.19 437 PHE A C 1
ATOM 3369 O O . PHE A 1 437 ? 14.764 -20.562 -4.790 1.00 77.19 437 PHE A O 1
ATOM 3376 N N . VAL A 1 438 ? 15.936 -18.647 -4.661 1.00 83.06 438 VAL A N 1
ATOM 3377 C CA . VAL A 1 438 ? 16.162 -18.488 -6.107 1.00 83.06 438 VAL A CA 1
ATOM 3378 C C . VAL A 1 438 ? 17.664 -18.543 -6.390 1.00 83.06 438 VAL A C 1
ATOM 3380 O O . VAL A 1 438 ? 18.447 -17.794 -5.805 1.00 83.06 438 VAL A O 1
ATOM 3383 N N . ASN A 1 439 ? 18.076 -19.446 -7.285 1.00 84.00 439 ASN A N 1
ATOM 3384 C CA . ASN A 1 439 ? 19.476 -19.689 -7.643 1.00 84.00 439 ASN A CA 1
ATOM 3385 C C . ASN A 1 439 ? 19.807 -19.052 -9.002 1.00 84.00 439 ASN A C 1
ATOM 3387 O O . ASN A 1 439 ? 19.292 -19.469 -10.039 1.00 84.00 439 ASN A O 1
ATOM 3391 N N . ILE A 1 440 ? 20.692 -18.055 -8.995 1.00 86.38 440 ILE A N 1
ATOM 3392 C CA . ILE A 1 440 ? 21.164 -17.343 -10.183 1.00 86.38 440 ILE A CA 1
ATOM 3393 C C . ILE A 1 440 ? 22.572 -17.853 -10.519 1.00 86.38 440 ILE A C 1
ATOM 3395 O O . ILE A 1 440 ? 23.561 -17.467 -9.891 1.00 86.38 440 ILE A O 1
ATOM 3399 N N . HIS A 1 441 ? 22.670 -18.705 -11.542 1.00 82.88 441 HIS A N 1
ATOM 3400 C CA . HIS A 1 441 ? 23.921 -19.340 -11.968 1.00 82.88 441 HIS A CA 1
ATOM 3401 C C . HIS A 1 441 ? 24.330 -18.980 -13.405 1.00 82.88 441 HIS A C 1
ATOM 3403 O O . HIS A 1 441 ? 23.493 -18.720 -14.272 1.00 82.88 441 HIS A O 1
ATOM 3409 N N . GLY A 1 442 ? 25.629 -19.045 -13.690 1.00 80.88 442 GLY A N 1
ATOM 3410 C CA . GLY A 1 442 ? 26.195 -18.857 -15.030 1.00 80.88 442 GLY A CA 1
ATOM 3411 C C . GLY A 1 442 ? 27.677 -18.476 -14.975 1.00 80.88 442 GLY A C 1
ATOM 3412 O O . GLY A 1 442 ? 28.209 -18.347 -13.866 1.00 80.88 442 GLY A O 1
ATOM 3413 N N . PRO A 1 443 ? 28.322 -18.233 -16.131 1.00 80.19 443 PRO A N 1
ATOM 3414 C CA . PRO A 1 443 ? 29.712 -17.778 -16.213 1.00 80.19 443 PRO A CA 1
ATOM 3415 C C . PRO A 1 443 ? 30.036 -16.562 -15.331 1.00 80.19 443 PRO A C 1
ATOM 3417 O O . PRO A 1 443 ? 29.145 -15.815 -14.900 1.00 80.19 443 PRO A O 1
ATOM 3420 N N . SER A 1 444 ? 31.320 -16.355 -15.031 1.00 77.38 444 SER A N 1
ATOM 3421 C CA . SER A 1 444 ? 31.775 -15.171 -14.288 1.00 77.38 444 SER A CA 1
ATOM 3422 C C . SER A 1 444 ? 31.506 -13.864 -15.060 1.00 77.38 444 SER A C 1
ATOM 3424 O O . SER A 1 444 ? 31.184 -13.880 -16.245 1.00 77.38 444 SER A O 1
ATOM 3426 N N . GLY A 1 445 ? 31.546 -12.720 -14.376 1.00 79.44 445 GLY A N 1
ATOM 3427 C CA . GLY A 1 445 ? 31.377 -11.387 -14.979 1.00 79.44 445 GLY A CA 1
ATOM 3428 C C . GLY A 1 445 ? 29.970 -10.996 -15.480 1.00 79.44 445 GLY A C 1
ATOM 3429 O O . GLY A 1 445 ? 29.664 -9.810 -15.498 1.00 79.44 445 GLY A O 1
ATOM 3430 N N . ILE A 1 446 ? 29.065 -11.934 -15.810 1.00 85.12 446 ILE A N 1
ATOM 3431 C CA . ILE A 1 446 ? 27.782 -11.673 -16.524 1.00 85.12 446 ILE A CA 1
ATOM 3432 C C . ILE A 1 446 ? 26.697 -10.847 -15.781 1.00 85.12 446 ILE A C 1
ATOM 3434 O O . ILE A 1 446 ? 25.520 -10.877 -16.169 1.00 85.12 446 ILE A O 1
ATOM 3438 N N . GLY A 1 447 ? 27.050 -10.163 -14.690 1.00 85.69 447 GLY A N 1
ATOM 3439 C CA . GLY A 1 447 ? 26.155 -9.292 -13.922 1.00 85.69 447 GLY A CA 1
ATOM 3440 C C . GLY A 1 447 ? 25.164 -10.007 -12.995 1.00 85.69 447 GLY A C 1
ATOM 3441 O O . GLY A 1 447 ? 24.146 -9.421 -12.640 1.00 85.69 447 GLY A O 1
ATOM 3442 N N . LYS A 1 448 ? 25.430 -11.258 -12.583 1.00 88.12 448 LYS A N 1
ATOM 3443 C CA . LYS A 1 448 ? 24.536 -12.030 -11.685 1.00 88.12 448 LYS A CA 1
ATOM 3444 C C . LYS A 1 448 ? 24.209 -11.283 -10.390 1.00 88.12 448 LYS A C 1
ATOM 3446 O O . LYS A 1 448 ? 23.044 -11.184 -10.028 1.00 88.12 448 LYS A O 1
ATOM 3451 N N . THR A 1 449 ? 25.225 -10.718 -9.737 1.00 84.62 449 THR A N 1
ATOM 3452 C CA . THR A 1 449 ? 25.068 -9.928 -8.509 1.00 84.62 449 THR A CA 1
ATOM 3453 C C . THR A 1 449 ? 24.169 -8.718 -8.742 1.00 84.62 449 THR A C 1
ATOM 3455 O O . THR A 1 449 ? 23.265 -8.475 -7.963 1.00 84.62 449 THR A O 1
ATOM 3458 N N . GLN A 1 450 ? 24.355 -8.000 -9.852 1.00 87.31 450 GLN A N 1
ATOM 3459 C CA . GLN A 1 450 ? 23.554 -6.822 -10.199 1.00 87.31 450 GLN A CA 1
ATOM 3460 C C . GLN A 1 450 ? 22.082 -7.178 -10.468 1.00 87.31 450 GLN A C 1
ATOM 3462 O O . GLN A 1 450 ? 21.190 -6.459 -10.029 1.00 87.31 450 GLN A O 1
ATOM 3467 N N . LEU A 1 451 ? 21.821 -8.331 -11.096 1.00 89.06 451 LEU A N 1
ATOM 3468 C CA . LEU A 1 451 ? 20.466 -8.871 -11.245 1.00 89.06 451 LEU A CA 1
ATOM 3469 C C . LEU A 1 451 ? 19.826 -9.213 -9.895 1.00 89.06 451 LEU A C 1
ATOM 3471 O O . LEU A 1 451 ? 18.660 -8.902 -9.670 1.00 89.06 451 LEU A O 1
ATOM 3475 N N . ALA A 1 452 ? 20.598 -9.840 -9.007 1.00 86.50 452 ALA A N 1
ATOM 3476 C CA . ALA A 1 452 ? 20.142 -10.245 -7.685 1.00 86.50 452 ALA A CA 1
ATOM 3477 C C . ALA A 1 452 ? 19.823 -9.030 -6.796 1.00 86.50 452 ALA A C 1
ATOM 3479 O O . ALA A 1 452 ? 18.747 -8.958 -6.214 1.00 86.50 452 ALA A O 1
ATOM 3480 N N . LEU A 1 453 ? 20.721 -8.040 -6.769 1.00 84.50 453 LEU A N 1
ATOM 3481 C CA . LEU A 1 453 ? 20.556 -6.768 -6.062 1.00 84.50 453 LEU A CA 1
ATOM 3482 C C . LEU A 1 453 ? 19.321 -5.993 -6.555 1.00 84.50 453 LEU A C 1
ATOM 3484 O O . LEU A 1 453 ? 18.559 -5.491 -5.733 1.00 84.50 453 LEU A O 1
ATOM 3488 N N . ALA A 1 454 ? 19.084 -5.942 -7.872 1.00 85.12 454 ALA A N 1
ATOM 3489 C CA . ALA A 1 454 ? 17.906 -5.287 -8.443 1.00 85.12 454 ALA A CA 1
ATOM 3490 C C . ALA A 1 454 ? 16.591 -5.992 -8.064 1.00 85.12 454 ALA A C 1
ATOM 3492 O O . ALA A 1 454 ? 15.623 -5.326 -7.700 1.00 85.12 454 ALA A O 1
ATOM 3493 N N . ALA A 1 455 ? 16.560 -7.329 -8.100 1.00 86.25 455 ALA A N 1
ATOM 3494 C CA . ALA A 1 455 ? 15.391 -8.103 -7.682 1.00 86.25 455 ALA A CA 1
ATOM 3495 C C . ALA A 1 455 ? 15.116 -7.978 -6.170 1.00 86.25 455 ALA A C 1
ATOM 3497 O O . ALA A 1 455 ? 13.960 -7.849 -5.765 1.00 86.25 455 ALA A O 1
ATOM 3498 N N . THR A 1 456 ? 16.171 -7.944 -5.344 1.00 80.12 456 THR A N 1
ATOM 3499 C CA . THR A 1 456 ? 16.067 -7.653 -3.907 1.00 80.12 456 THR A CA 1
ATOM 3500 C C . THR A 1 456 ? 15.496 -6.263 -3.657 1.00 80.12 456 THR A C 1
ATOM 3502 O O . THR A 1 456 ? 14.530 -6.155 -2.911 1.00 80.12 456 THR A O 1
ATOM 3505 N N . GLN A 1 457 ? 16.032 -5.214 -4.294 1.00 79.75 457 GLN A N 1
ATOM 3506 C CA . GLN A 1 457 ? 15.510 -3.850 -4.144 1.00 79.75 457 GLN A CA 1
ATOM 3507 C C . GLN A 1 457 ? 14.014 -3.800 -4.476 1.00 79.75 457 GLN A C 1
ATOM 3509 O O . GLN A 1 457 ? 13.218 -3.331 -3.669 1.00 79.75 457 GLN A O 1
ATOM 3514 N N . TYR A 1 458 ? 13.626 -4.369 -5.622 1.00 81.25 458 TYR A N 1
ATOM 3515 C CA . TYR A 1 458 ? 12.241 -4.381 -6.084 1.00 81.25 458 TYR A CA 1
ATOM 3516 C C . TYR A 1 458 ? 11.276 -5.038 -5.090 1.00 81.25 458 TYR A C 1
ATOM 3518 O O . TYR A 1 458 ? 10.206 -4.496 -4.810 1.00 81.25 458 TYR A O 1
ATOM 3526 N N . ALA A 1 459 ? 11.646 -6.196 -4.542 1.00 79.25 459 ALA A N 1
ATOM 3527 C CA . ALA A 1 459 ? 10.780 -6.932 -3.629 1.00 79.25 459 ALA A CA 1
ATOM 3528 C C . ALA A 1 459 ? 10.784 -6.346 -2.199 1.00 79.25 459 ALA A C 1
ATOM 3530 O O . ALA A 1 459 ? 9.739 -6.318 -1.551 1.00 79.25 459 ALA A O 1
ATOM 3531 N N . THR A 1 460 ? 11.909 -5.779 -1.742 1.00 74.31 460 THR A N 1
ATOM 3532 C CA . THR A 1 460 ? 11.990 -4.986 -0.499 1.00 74.31 460 THR A CA 1
ATOM 3533 C C . THR A 1 460 ? 11.149 -3.708 -0.587 1.00 74.31 460 THR A C 1
ATOM 3535 O O . THR A 1 460 ? 10.441 -3.371 0.361 1.00 74.31 460 THR A O 1
ATOM 3538 N N . ASP A 1 461 ? 11.143 -3.014 -1.731 1.00 72.56 461 ASP A N 1
ATOM 3539 C CA . ASP A 1 461 ? 10.307 -1.822 -1.937 1.00 72.56 461 ASP A CA 1
ATOM 3540 C C . ASP A 1 461 ? 8.800 -2.122 -1.835 1.00 72.56 461 ASP A C 1
ATOM 3542 O O . ASP A 1 461 ? 8.037 -1.214 -1.504 1.00 72.56 461 ASP A O 1
ATOM 3546 N N . ARG A 1 462 ? 8.392 -3.386 -2.028 1.00 74.56 462 ARG A N 1
ATOM 3547 C CA . ARG A 1 462 ? 7.016 -3.898 -1.879 1.00 74.56 462 ARG A CA 1
ATOM 3548 C C . ARG A 1 462 ? 6.703 -4.504 -0.506 1.00 74.56 462 ARG A C 1
ATOM 3550 O O . ARG A 1 462 ? 5.577 -4.926 -0.291 1.00 74.56 462 ARG A O 1
ATOM 3557 N N . GLY A 1 463 ? 7.661 -4.529 0.426 1.00 64.75 463 GLY A N 1
ATOM 3558 C CA . GLY A 1 463 ? 7.436 -4.988 1.805 1.00 64.75 463 GLY A CA 1
ATOM 3559 C C . GLY A 1 463 ? 7.109 -6.480 1.954 1.00 64.75 463 GLY A C 1
ATOM 3560 O O . GLY A 1 463 ? 6.610 -6.886 2.993 1.00 64.75 463 GLY A O 1
ATOM 3561 N N . ALA A 1 464 ? 7.385 -7.305 0.940 1.00 60.78 464 ALA A N 1
ATOM 3562 C CA . ALA A 1 464 ? 6.829 -8.657 0.828 1.00 60.78 464 ALA A CA 1
ATOM 3563 C C . ALA A 1 464 ? 7.398 -9.719 1.801 1.00 60.78 464 ALA A C 1
ATOM 3565 O O . ALA A 1 464 ? 6.988 -10.876 1.728 1.00 60.78 464 ALA A O 1
ATOM 3566 N N . PHE A 1 465 ? 8.346 -9.369 2.682 1.00 64.56 465 PHE A N 1
ATOM 3567 C CA . PHE A 1 465 ? 8.919 -10.287 3.679 1.00 64.56 465 PHE A CA 1
ATOM 3568 C C . PHE A 1 465 ? 9.295 -9.536 4.955 1.00 64.56 465 PHE A C 1
ATOM 3570 O O . PHE A 1 465 ? 10.162 -8.660 4.912 1.00 64.56 465 PHE A O 1
ATOM 3577 N N . ASP A 1 466 ? 8.753 -9.959 6.097 1.00 51.59 466 ASP A N 1
ATOM 3578 C CA . ASP A 1 466 ? 9.020 -9.332 7.403 1.00 51.59 466 ASP A CA 1
ATOM 3579 C C . ASP A 1 466 ? 10.503 -9.462 7.832 1.00 51.59 466 ASP A C 1
ATOM 3581 O O . ASP A 1 466 ? 10.998 -8.685 8.643 1.00 51.59 466 ASP A O 1
ATOM 3585 N N . GLY A 1 467 ? 11.237 -10.438 7.276 1.00 52.62 467 GLY A N 1
ATOM 3586 C CA . GLY A 1 467 ? 12.682 -10.619 7.478 1.00 52.62 467 GLY A CA 1
ATOM 3587 C C . GLY A 1 467 ? 13.576 -10.134 6.325 1.00 52.62 467 GLY A C 1
ATOM 3588 O O . GLY A 1 467 ? 14.799 -10.239 6.424 1.00 52.62 467 GLY A O 1
ATOM 3589 N N . GLY A 1 468 ? 13.004 -9.638 5.223 1.00 62.88 468 GLY A N 1
ATOM 3590 C CA . GLY A 1 468 ? 13.738 -9.255 4.010 1.00 62.88 468 GLY A CA 1
ATOM 3591 C C . GLY A 1 468 ? 14.338 -10.423 3.202 1.00 62.88 468 GLY A C 1
ATOM 3592 O O . GLY A 1 468 ? 13.985 -11.594 3.368 1.00 62.88 468 GLY A O 1
ATOM 3593 N N . ILE A 1 469 ? 15.262 -10.099 2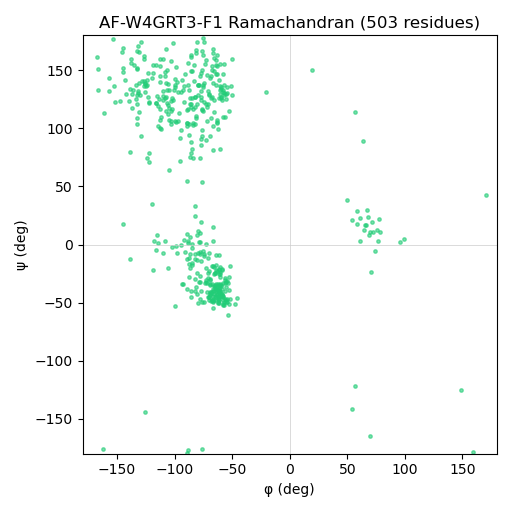.288 1.00 66.75 469 ILE A N 1
ATOM 3594 C CA . ILE A 1 469 ? 15.956 -11.070 1.419 1.00 66.75 469 ILE A CA 1
ATOM 3595 C C . ILE A 1 469 ? 17.451 -11.100 1.748 1.00 66.75 469 ILE A C 1
ATOM 3597 O O . ILE A 1 469 ? 18.128 -10.074 1.676 1.00 66.75 469 ILE A O 1
ATOM 3601 N N . ARG A 1 470 ? 18.002 -12.294 2.005 1.00 67.81 470 ARG A N 1
ATOM 3602 C CA . ARG A 1 470 ? 19.456 -12.493 2.098 1.00 67.81 470 ARG A CA 1
ATOM 3603 C C . ARG A 1 470 ? 20.047 -12.763 0.718 1.00 67.81 470 ARG A C 1
ATOM 3605 O O . ARG A 1 470 ? 19.639 -13.704 0.037 1.00 67.81 470 ARG A O 1
ATOM 3612 N N . LEU A 1 471 ? 21.056 -11.979 0.347 1.00 67.62 471 LEU A N 1
ATOM 3613 C CA . LEU A 1 471 ? 21.953 -12.285 -0.763 1.00 67.62 471 LEU A CA 1
ATOM 3614 C C . LEU A 1 471 ? 23.095 -13.170 -0.247 1.00 67.62 471 LEU A C 1
ATOM 3616 O O . LEU A 1 471 ? 23.831 -12.761 0.649 1.00 67.62 471 LEU A O 1
ATOM 3620 N N . LEU A 1 472 ? 23.258 -14.366 -0.811 1.00 70.00 472 LEU A N 1
ATOM 3621 C CA . LEU A 1 472 ? 24.352 -15.278 -0.473 1.00 70.00 472 LEU A CA 1
ATOM 3622 C C . LEU A 1 472 ? 25.253 -15.503 -1.691 1.00 70.00 472 LEU A C 1
ATOM 3624 O O . LEU A 1 472 ? 24.812 -15.973 -2.743 1.00 70.00 472 LEU A O 1
ATOM 3628 N N . HIS A 1 473 ? 26.534 -15.183 -1.520 1.00 63.75 473 HIS A N 1
ATOM 3629 C CA . HIS A 1 473 ? 27.594 -15.503 -2.469 1.00 63.75 473 HIS A CA 1
ATOM 3630 C C . HIS A 1 473 ? 28.176 -16.874 -2.132 1.00 63.75 473 HIS A C 1
ATOM 3632 O O . HIS A 1 473 ? 28.935 -17.010 -1.174 1.00 63.75 473 HIS A O 1
ATOM 3638 N N . VAL A 1 474 ? 27.832 -17.888 -2.926 1.00 63.00 474 VAL A N 1
ATOM 3639 C CA . VAL A 1 474 ? 28.453 -19.211 -2.811 1.00 63.00 474 VAL A CA 1
ATOM 3640 C C . VAL A 1 474 ? 29.847 -19.113 -3.431 1.00 63.00 474 VAL A C 1
ATOM 3642 O O . VAL A 1 474 ? 29.971 -18.828 -4.623 1.00 63.00 474 VAL A O 1
ATOM 3645 N N . LYS A 1 475 ? 30.891 -19.279 -2.607 1.00 50.34 475 LYS A N 1
ATOM 3646 C CA . LYS A 1 475 ? 32.296 -19.204 -3.051 1.00 50.34 475 LYS A CA 1
ATOM 3647 C C . LYS A 1 475 ? 32.663 -20.364 -3.979 1.00 50.34 475 LYS A C 1
ATOM 3649 O O . LYS A 1 475 ? 33.441 -20.169 -4.908 1.00 50.34 475 LYS A O 1
ATOM 3654 N N . ASP A 1 476 ? 32.079 -21.533 -3.741 1.00 54.00 476 ASP A N 1
ATOM 3655 C CA . ASP A 1 476 ? 32.397 -22.759 -4.467 1.00 54.00 476 ASP A CA 1
ATOM 3656 C C . ASP A 1 476 ? 31.840 -22.708 -5.895 1.00 54.00 476 ASP A C 1
ATOM 3658 O O . ASP A 1 476 ? 30.636 -22.550 -6.127 1.00 54.00 476 ASP A O 1
ATOM 3662 N N . MET A 1 477 ? 32.735 -22.821 -6.875 1.00 55.19 477 MET A N 1
ATOM 3663 C CA . MET A 1 477 ? 32.385 -22.749 -8.291 1.00 55.19 477 MET A CA 1
ATOM 3664 C C . MET A 1 477 ? 31.834 -24.096 -8.759 1.00 55.19 477 MET A C 1
ATOM 3666 O O . MET A 1 477 ? 32.512 -25.119 -8.703 1.00 55.19 477 MET A O 1
ATOM 3670 N N . VAL A 1 478 ? 30.599 -24.105 -9.260 1.00 58.62 478 VAL A N 1
ATOM 3671 C CA . VAL A 1 478 ? 29.956 -25.333 -9.737 1.00 58.62 478 VAL A CA 1
ATOM 3672 C C . VAL A 1 478 ? 30.289 -25.520 -11.213 1.00 58.62 478 VAL A C 1
ATOM 3674 O O . VAL A 1 478 ? 29.850 -24.730 -12.049 1.00 58.62 478 VAL A O 1
ATOM 3677 N N . GLN A 1 479 ? 31.016 -26.578 -11.569 1.00 51.47 479 GLN A N 1
ATOM 3678 C CA . GLN A 1 479 ? 31.170 -26.943 -12.978 1.00 51.47 479 GLN A CA 1
ATOM 3679 C C . GLN A 1 479 ? 29.833 -27.448 -13.544 1.00 51.47 479 GLN A C 1
ATOM 3681 O O . GLN A 1 479 ? 29.209 -28.363 -13.004 1.00 51.47 479 GLN A O 1
ATOM 3686 N N . ARG A 1 480 ? 29.376 -26.860 -14.656 1.00 54.44 480 ARG A N 1
ATOM 3687 C CA . ARG A 1 480 ? 28.217 -27.336 -15.429 1.00 54.44 480 ARG A CA 1
ATOM 3688 C C . ARG A 1 480 ? 28.539 -27.275 -16.917 1.00 54.44 480 ARG A C 1
ATOM 3690 O O . ARG A 1 480 ? 28.971 -26.241 -17.410 1.00 54.44 480 ARG A O 1
ATOM 3697 N N . LYS A 1 481 ? 28.305 -28.378 -17.640 1.00 54.09 481 LYS A N 1
ATOM 3698 C CA . LYS A 1 481 ? 28.590 -28.508 -19.087 1.00 54.09 481 LYS A CA 1
ATOM 3699 C C . LYS A 1 481 ? 30.021 -28.071 -19.477 1.00 54.09 481 LYS A C 1
ATOM 3701 O O . LYS A 1 481 ? 30.207 -27.429 -20.503 1.00 54.09 481 LYS A O 1
ATOM 3706 N N . GLY A 1 482 ? 31.014 -28.384 -18.640 1.00 54.16 482 GLY A N 1
ATOM 3707 C CA . GLY A 1 482 ? 32.421 -28.018 -18.863 1.00 54.16 482 GLY A CA 1
ATOM 3708 C C . GLY A 1 482 ? 32.786 -26.554 -18.574 1.00 54.16 482 GLY A C 1
ATOM 3709 O O . GLY A 1 482 ? 33.935 -26.183 -18.776 1.00 54.16 482 GLY A O 1
ATOM 3710 N N . ALA A 1 483 ? 31.852 -25.726 -18.091 1.00 49.41 483 ALA A N 1
ATOM 3711 C CA . ALA A 1 483 ? 32.101 -24.330 -17.736 1.00 49.41 483 ALA A CA 1
ATOM 3712 C C . ALA A 1 483 ? 31.987 -24.089 -16.223 1.00 49.41 483 ALA A C 1
ATOM 3714 O O . ALA A 1 483 ? 31.123 -24.656 -15.547 1.00 49.41 483 ALA A O 1
ATOM 3715 N N . GLU A 1 484 ? 32.819 -23.193 -15.695 1.00 52.59 484 GLU A N 1
ATOM 3716 C CA . GLU A 1 484 ? 32.761 -22.760 -14.298 1.00 52.59 484 GLU A CA 1
ATOM 3717 C C . GLU A 1 484 ? 31.599 -21.784 -14.067 1.00 52.59 484 GLU A C 1
ATOM 3719 O O . GLU A 1 484 ? 31.557 -20.677 -14.618 1.00 52.59 484 GLU A O 1
ATOM 3724 N N . HIS A 1 485 ? 30.633 -22.172 -13.233 1.00 53.00 485 HIS A N 1
ATOM 3725 C CA . HIS A 1 485 ? 29.540 -21.296 -12.824 1.00 53.00 485 HIS A CA 1
ATOM 3726 C C . HIS A 1 485 ? 29.747 -20.816 -11.386 1.00 53.00 485 HIS A C 1
ATOM 3728 O O 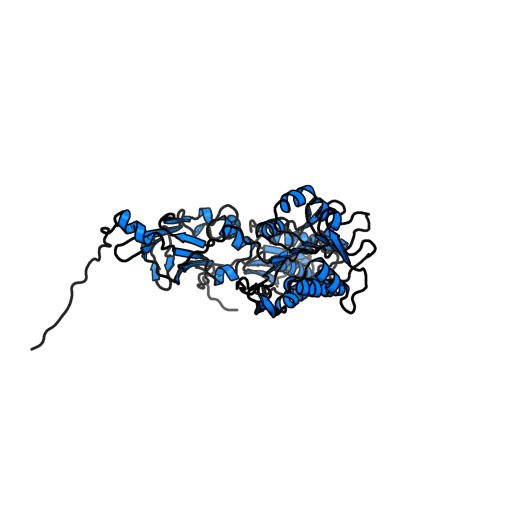. HIS A 1 485 ? 29.570 -21.574 -10.434 1.00 53.00 485 HIS A O 1
ATOM 3734 N N . ALA A 1 486 ? 30.005 -19.518 -11.215 1.00 55.22 486 ALA A N 1
ATOM 3735 C CA . ALA A 1 486 ? 29.774 -18.868 -9.925 1.00 55.22 486 ALA A CA 1
ATOM 3736 C C . ALA A 1 486 ? 28.260 -18.712 -9.676 1.00 55.22 486 ALA A C 1
ATOM 3738 O O . ALA A 1 486 ? 27.488 -18.479 -10.619 1.00 55.22 486 ALA A O 1
ATOM 3739 N N . VAL A 1 487 ? 27.848 -18.820 -8.413 1.00 57.38 487 VAL A N 1
ATOM 3740 C CA . VAL A 1 487 ? 26.448 -18.952 -7.987 1.00 57.38 487 VAL A CA 1
ATOM 3741 C C . VAL A 1 487 ? 26.076 -17.849 -6.994 1.00 57.38 487 VAL A C 1
ATOM 3743 O O . VAL A 1 487 ? 26.835 -17.527 -6.083 1.00 57.38 487 VAL A O 1
ATOM 3746 N N . VAL A 1 488 ? 24.890 -17.270 -7.178 1.00 58.78 488 VAL A N 1
ATOM 3747 C CA . VAL A 1 488 ? 24.289 -16.298 -6.257 1.00 58.78 488 VAL A CA 1
ATOM 3748 C C . VAL A 1 488 ? 22.923 -16.828 -5.835 1.00 58.78 488 VAL A C 1
ATOM 3750 O O . VAL A 1 488 ? 22.106 -17.161 -6.695 1.00 58.78 488 VAL A O 1
ATOM 3753 N N . TRP A 1 489 ? 22.668 -16.914 -4.531 1.00 61.88 489 TRP A N 1
ATOM 3754 C CA . TRP A 1 489 ? 21.353 -17.272 -3.996 1.00 61.88 489 TRP A CA 1
ATOM 3755 C C . TRP A 1 489 ? 20.649 -16.044 -3.424 1.00 61.88 489 TRP A C 1
ATOM 3757 O O . TRP A 1 489 ? 21.254 -15.235 -2.721 1.00 61.88 489 TRP A O 1
ATOM 3767 N N . LEU A 1 490 ? 19.352 -15.948 -3.704 1.00 57.59 490 LEU A N 1
ATOM 3768 C CA . LEU A 1 490 ? 18.414 -15.081 -3.001 1.00 57.59 490 LEU A CA 1
ATOM 3769 C C . LEU A 1 490 ? 17.567 -15.964 -2.089 1.00 57.59 490 LEU A C 1
ATOM 3771 O O . LEU A 1 490 ? 16.858 -16.844 -2.577 1.00 57.59 490 LEU A O 1
ATOM 3775 N N . GLN A 1 491 ? 17.663 -15.749 -0.780 1.00 60.28 491 GLN A N 1
ATOM 3776 C CA . GLN A 1 491 ? 16.896 -16.467 0.235 1.00 60.28 491 GLN A CA 1
ATOM 3777 C C . GLN A 1 491 ? 15.844 -15.533 0.839 1.00 60.28 491 GLN A C 1
ATOM 3779 O O . GLN A 1 491 ? 16.207 -14.482 1.372 1.00 60.28 491 GLN A O 1
ATOM 3784 N N . ARG A 1 492 ? 14.565 -15.934 0.828 1.00 56.28 492 ARG A N 1
ATOM 3785 C CA . ARG A 1 492 ? 13.536 -15.277 1.655 1.00 56.28 492 ARG A CA 1
ATOM 3786 C C . ARG A 1 492 ? 13.870 -15.527 3.132 1.00 56.28 492 ARG A C 1
ATOM 3788 O O . ARG A 1 492 ? 13.998 -16.689 3.531 1.00 56.28 492 ARG A O 1
ATOM 3795 N N . ILE A 1 493 ? 14.011 -14.480 3.945 1.00 52.19 493 ILE A N 1
ATOM 3796 C CA . ILE A 1 493 ? 14.081 -14.628 5.403 1.00 52.19 493 ILE A CA 1
ATOM 3797 C C . ILE A 1 493 ? 12.663 -14.501 5.964 1.00 52.19 493 ILE A C 1
ATOM 3799 O O . ILE A 1 493 ? 12.012 -13.471 5.824 1.00 52.19 493 ILE A O 1
ATOM 3803 N N . PHE A 1 494 ? 12.233 -15.541 6.670 1.00 51.66 494 PHE A N 1
ATOM 3804 C CA . PHE A 1 494 ? 11.118 -15.482 7.613 1.00 51.66 494 PHE A CA 1
ATOM 3805 C C . PHE A 1 494 ? 11.680 -15.339 9.026 1.00 51.66 494 PHE A C 1
ATOM 3807 O O . PHE A 1 494 ? 12.780 -15.834 9.297 1.00 51.66 494 PHE A O 1
ATOM 3814 N N . ILE A 1 495 ? 10.925 -14.730 9.941 1.00 44.88 495 ILE A N 1
ATOM 3815 C CA . ILE A 1 495 ? 11.305 -14.660 11.357 1.00 44.88 495 ILE A CA 1
ATOM 3816 C C . ILE A 1 495 ? 11.355 -16.094 11.921 1.00 44.88 495 ILE A C 1
ATOM 3818 O O . ILE A 1 495 ? 10.339 -16.759 12.115 1.00 44.88 495 ILE A O 1
ATOM 3822 N N . ASN A 1 496 ? 12.564 -16.628 12.108 1.00 34.31 496 ASN A N 1
ATOM 3823 C CA . ASN A 1 496 ? 12.759 -18.071 12.239 1.00 34.31 496 ASN A CA 1
ATOM 3824 C C . ASN A 1 496 ? 12.648 -18.559 13.693 1.00 34.31 496 ASN A C 1
ATOM 3826 O O . ASN A 1 496 ? 13.588 -18.453 14.476 1.00 34.31 496 ASN A O 1
ATOM 3830 N N . ILE A 1 497 ? 11.519 -19.190 14.025 1.00 37.66 497 ILE A N 1
ATOM 3831 C CA . ILE A 1 497 ? 11.248 -19.747 15.363 1.00 37.66 497 ILE A CA 1
ATOM 3832 C C . ILE A 1 497 ? 12.013 -21.066 15.643 1.00 37.66 497 ILE A C 1
ATOM 3834 O O . ILE A 1 497 ? 11.950 -21.589 16.751 1.00 37.66 497 ILE A O 1
ATOM 3838 N N . LYS A 1 498 ? 12.740 -21.653 14.676 1.00 29.45 498 LYS A N 1
ATOM 3839 C CA . LYS A 1 498 ? 13.296 -23.020 14.814 1.00 29.45 498 LYS A CA 1
ATOM 3840 C C . LYS A 1 498 ? 14.815 -23.147 14.958 1.00 29.45 498 LYS A C 1
ATOM 3842 O O . LYS A 1 498 ? 15.279 -24.247 15.250 1.00 29.45 498 LYS A O 1
ATOM 3847 N N . THR A 1 499 ? 15.601 -22.084 14.810 1.00 28.22 499 THR A N 1
ATOM 3848 C CA . THR A 1 499 ? 17.061 -22.148 15.021 1.00 28.22 499 THR A CA 1
ATOM 3849 C C . THR A 1 499 ? 17.440 -21.931 16.480 1.00 28.22 499 THR A C 1
ATOM 3851 O O . THR A 1 499 ? 17.972 -20.889 16.851 1.00 28.22 499 THR A O 1
ATOM 3854 N N . ASN A 1 500 ? 17.214 -22.955 17.306 1.00 31.62 500 ASN A N 1
ATOM 3855 C CA . ASN A 1 500 ? 17.906 -23.068 18.586 1.00 31.62 500 ASN A CA 1
ATOM 3856 C C . ASN A 1 500 ? 19.337 -23.575 18.331 1.00 31.62 500 ASN A C 1
ATOM 3858 O O . ASN A 1 500 ? 19.577 -24.782 18.323 1.00 31.62 500 ASN A O 1
ATOM 3862 N N . ARG A 1 501 ? 20.260 -22.653 18.036 1.00 25.16 501 ARG A N 1
ATOM 3863 C CA . ARG A 1 501 ? 21.713 -22.871 18.092 1.00 25.16 501 ARG A CA 1
ATOM 3864 C C . ARG A 1 501 ? 22.444 -21.537 18.156 1.00 25.16 501 ARG A C 1
ATOM 3866 O O . ARG A 1 501 ? 22.472 -20.794 17.180 1.00 25.16 501 ARG A O 1
ATOM 3873 N N . SER A 1 502 ? 23.083 -21.296 19.293 1.00 29.77 502 SER A N 1
ATOM 3874 C CA . SER A 1 502 ? 24.351 -20.581 19.325 1.00 29.77 502 SER A CA 1
ATOM 3875 C C . SER A 1 502 ? 25.345 -21.282 18.395 1.00 29.77 502 SER A C 1
ATOM 3877 O O . SER A 1 502 ? 25.487 -22.503 18.466 1.00 29.77 502 SER A O 1
ATOM 3879 N N . ASN A 1 503 ? 25.992 -20.507 17.536 1.00 22.50 503 ASN A N 1
ATOM 3880 C CA . ASN A 1 503 ? 27.333 -20.724 17.002 1.00 22.50 503 ASN A CA 1
ATOM 3881 C C . ASN A 1 503 ? 27.738 -19.404 16.337 1.00 22.50 503 ASN A C 1
ATOM 3883 O O . ASN A 1 503 ? 26.935 -18.813 15.614 1.00 22.50 503 ASN A O 1
ATOM 3887 N N . ASP A 1 504 ? 28.947 -18.946 16.626 1.00 28.62 504 ASP A N 1
ATOM 3888 C CA . ASP A 1 504 ? 29.495 -17.679 16.146 1.00 28.62 504 ASP A CA 1
ATOM 3889 C C . ASP A 1 504 ? 29.914 -17.729 14.661 1.00 28.62 504 ASP A C 1
ATOM 3891 O O . ASP A 1 504 ? 29.902 -18.799 14.043 1.00 28.62 504 ASP A O 1
ATOM 3895 N N . ILE A 1 505 ? 30.382 -16.570 14.161 1.00 26.75 505 ILE A N 1
ATOM 3896 C CA . ILE A 1 505 ? 30.919 -16.272 12.808 1.00 26.75 505 ILE A CA 1
ATOM 3897 C C . ILE A 1 505 ? 29.847 -15.907 11.761 1.00 26.75 505 ILE A C 1
ATOM 3899 O O . ILE A 1 505 ? 29.242 -16.808 11.139 1.00 26.75 505 ILE A O 1
#

Secondary structure (DSSP, 8-state):
------------------PPPHHHHGGGTT--EEEEEPHHHHTTS-HHHHHHHHHTT-SEEEESSSS-EEEEETTTTTSGGGGGTSTTTTTTS-SEEEEEEEEEETTEEEEEEE--SSS-EEETTEEE-TT-EEEE-TT-EEEEEE-TT--EEEEEEEE-PPP---SSPP---EEEEEE---GGGTTTTT--S--HHHHHHHHHHHHHHHT----EEEEE-TTS-EEEEEE---EEEEEE-BHHHHHHHHHTT--EEEEE-EE-SSEEEEE-SSSSEEEEEHHHHHHHHTT-S--EEEE-SPPPSSS--HHHHHHTTT-SEEEEE-TT-S---HHHHHHHHHHHHHHHHTT-BHHHHHHHHHT-TTPPTTSEEEEE-TTS-SS--BSS-EESS------------------TT--S-HHHHHHHHHHHS-TT----EEEEEESTTSSHHHHHHHHHHHHHHTT--TT-EEEEEEEEEEEETTEEEEEEEEEEPP--TT-------

pLDDT: mean 73.93, std 17.18, range [22.5, 94.56]

InterPro domains:
  IPR027417 P-loop containing nucleo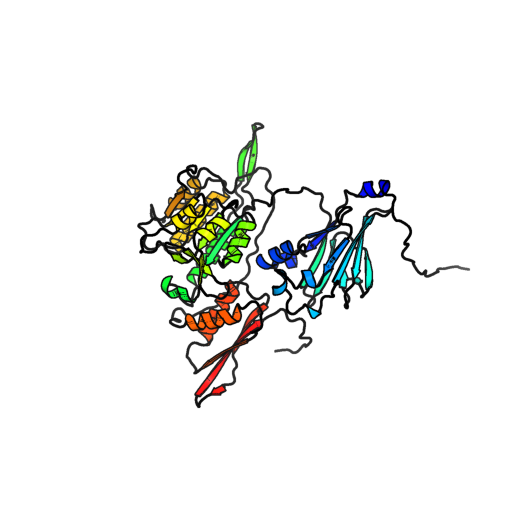side triphosphate hydrolase [G3DSA:3.40.50.300] (404-504)
  IPR027417 P-loop containing nucleoside triphosphate hydrolase [SSF52540] (408-476)

Foldseek 3Di:
DDDDDDDDDDDPDPDPPFADDPVVVVVQQQWKKKWAWDPVQVLLDDVLVCVLCVVLCNRIPIPGPVNFKDWDALPSCCDDSNVLVQVVCSVQADRGQKMWGWGAGPVGIWIKIAGCGPAWWDWAPDTAGHRGMDTDDQQTKTQRDAFPVRHGDTITGMHTDNDDDPPDLDLALEEEEEAAAQLVCQVVVVHFLQNVLVVVLLVLLVVLVVPLDWDWDFDQDPVRDTFTWTQADRYYDHAYFDPVVLLSCQVSNHAEYEYNFDDDQAFTWGDPLLRHTDTHGLVNLLVSPPVTNHQEYEYPDDDDPPPHDPQVSNQSSVHFKYKYFANVDRDDDSVLSSQLSSQLVSCLSVQAFNQVSNVRSQPGPPHDHRGMDMDGHPPDDPSRDRSGHTGSDHDDDDDNDPPDFDDFDADPPPHDCSVVLSVLSNLVSDSVCPRFKDKQKDAPPPCSVNSLSSSQNVVSSNVRASQGKDKDFDPDFDDDPNGTMGMIMIGRDHPDSPPPDDDDD

Radius of gyration: 27.93 Å; Cα contacts (8 Å, |Δi|>4): 953; chains: 1; bounding box: 64×65×106 Å

Solvent-accessible surface area (backbone atoms only — not comparable to full-atom values): 28668 Å² total; per-residue (Å²): 132,82,84,87,80,90,77,92,84,76,86,77,72,82,75,83,82,53,79,60,55,77,76,61,42,56,76,50,54,85,58,43,36,32,42,32,47,30,65,77,52,58,78,68,49,54,67,73,54,49,52,23,30,48,76,54,58,57,38,57,37,69,31,23,78,86,39,36,61,49,68,52,33,36,55,60,48,50,37,81,72,24,31,69,76,34,66,90,47,64,86,74,49,20,71,53,27,36,38,40,36,44,44,58,40,96,91,48,75,49,38,36,39,36,30,60,20,91,50,71,35,33,46,64,92,46,79,40,44,54,75,32,74,46,83,58,51,84,66,37,40,37,42,74,36,62,36,84,85,69,46,78,76,38,41,29,31,31,43,70,67,85,84,79,80,73,89,54,82,60,73,37,51,30,39,41,38,26,44,21,75,22,42,77,45,26,73,85,71,77,46,52,63,41,51,55,70,59,52,51,49,53,50,50,50,53,55,55,56,76,64,64,69,77,54,70,47,79,42,70,46,99,86,72,44,81,41,65,26,26,30,44,54,65,30,64,45,84,46,57,25,23,61,66,54,49,53,54,43,43,71,56,18,23,33,33,37,36,41,38,36,47,74,44,70,63,30,46,32,26,21,62,69,28,36,43,73,32,76,45,37,44,81,55,44,29,68,62,43,63,91,41,51,47,45,39,38,36,43,72,50,59,61,57,92,75,85,33,57,59,58,53,52,40,42,78,10,61,34,46,29,31,36,32,55,24,95,86,48,80,71,81,53,73,70,54,51,48,52,33,50,55,42,27,51,54,27,29,49,62,36,30,21,53,38,62,10,48,55,55,16,51,69,35,88,93,49,67,76,74,50,56,41,83,45,65,39,99,85,58,73,86,37,70,60,53,86,38,55,55,33,77,78,64,64,94,54,66,86,73,75,83,78,88,69,84,85,66,93,39,54,86,84,54,67,97,46,44,66,64,33,27,56,51,29,37,50,65,45,42,77,88,58,81,61,48,66,49,79,49,69,41,60,73,90,77,48,62,67,50,48,50,47,29,31,46,40,58,46,56,74,61,61,78,40,99,52,39,70,47,81,44,78,49,81,70,63,46,74,54,98,93,39,62,19,45,38,37,37,44,32,65,31,66,86,72,65,75,77,89,66,94,76,89,137

Mean predicted aligned error: 14.52 Å